Protein AF-0000000072986634 (afdb_homodimer)

InterPro domains:
  IPR017663 ABC transport system, 1-aminoethylphosphonate-binding protein [TIGR03261] (10-343)
  IPR026045 Ferric binding protein [PIRSF002825] (11-338)

Solvent-accessible surface area (backbone atoms only — not comparable to full-atom values): 36434 Å² total; per-residue (Å²): 132,84,80,72,69,78,68,63,74,70,63,65,70,69,66,67,74,67,79,73,65,66,69,69,67,61,74,66,83,42,68,47,34,36,34,28,38,57,57,74,92,53,49,59,61,55,52,52,60,49,32,74,83,36,72,63,49,46,78,44,78,45,75,39,37,39,31,51,46,47,50,52,50,60,74,26,59,91,64,57,77,51,35,26,40,36,50,32,41,42,44,52,51,52,48,38,41,76,70,57,39,35,30,68,57,88,56,80,44,57,80,51,40,35,74,88,46,36,43,76,86,43,97,56,28,35,36,45,40,50,26,39,47,37,44,24,39,30,34,16,51,54,62,23,56,76,67,74,49,80,82,66,59,34,73,74,53,56,60,41,76,90,33,52,50,20,28,25,29,22,30,46,70,33,3,50,55,18,34,32,45,53,49,28,39,25,67,68,59,32,61,72,52,27,52,52,50,51,58,56,41,54,64,17,42,60,47,67,26,46,30,37,60,41,14,41,53,42,12,67,73,58,59,27,42,30,5,44,22,41,32,32,55,36,48,56,49,30,76,77,33,84,48,30,46,67,42,68,38,73,89,38,27,35,58,54,32,30,15,33,33,38,40,46,46,95,79,64,58,75,63,42,56,58,51,52,41,42,57,53,29,70,68,42,43,46,44,45,23,64,77,49,39,25,46,42,34,40,68,70,69,63,91,63,83,86,66,61,94,59,47,78,79,32,45,52,72,70,60,53,65,58,45,31,77,39,40,67,60,52,40,51,52,47,43,72,73,66,47,77,77,71,128,131,83,86,65,69,82,69,63,74,75,64,66,71,67,67,68,72,68,78,73,67,65,68,70,67,61,72,67,81,44,68,48,34,36,34,28,36,56,58,72,92,53,49,58,63,54,51,51,59,49,30,75,82,36,72,62,50,45,77,44,77,47,73,41,37,37,30,50,46,48,50,50,51,61,74,26,61,92,64,58,77,51,36,29,41,37,49,33,41,42,42,52,50,51,49,38,42,75,69,56,38,36,30,69,57,89,55,80,42,57,78,50,40,36,74,89,44,35,44,76,88,42,98,55,27,35,36,45,39,48,24,40,48,37,44,24,38,30,33,16,52,53,61,24,57,76,68,73,50,82,83,66,61,32,74,76,52,57,60,43,75,90,32,52,51,21,27,25,28,23,31,45,71,33,3,48,55,18,34,32,45,53,48,29,39,25,67,68,59,32,61,71,53,28,52,53,51,51,57,56,41,53,64,17,42,59,46,68,26,45,30,36,61,42,13,41,54,43,12,66,73,58,60,27,41,29,5,44,23,42,32,33,56,35,48,56,49,30,75,76,33,86,48,31,46,68,43,69,38,74,88,37,27,35,58,52,32,29,14,34,34,38,38,48,48,95,79,67,57,74,63,41,56,55,52,52,41,43,58,52,28,71,68,41,42,47,45,44,22,63,77,49,37,24,46,41,35,41,69,70,68,64,90,63,82,87,65,61,93,58,49,77,78,32,46,52,70,70,60,54,67,58,46,32,76,40,40,66,60,53,40,51,54,47,44,72,73,65,48,76,77,72,124

Foldseek 3Di:
DPPPPVPPPVPPPPPPPDCPVVPPPVLPQAEAEEEEADDPVQVVVLVVLLCVVVVSYHYHYDYFAQLVSLVVQVVCQVPGDHFKYFQHWPLSVVLCVVSVFFDFQDAPLQVFFAPVQFDPPDPGTRKGFWFKWWKWKKFQQVLCVVVVHDDDQALVCLLDPVLFLFEEEAQLNQHVFNLLVLQLLCVFVNVVVSVVSVLSSLRNHNDHHRYQCVQLVCNLVVVHGIYIHIQQVNQVVCVVGVRMDIHDHPQAIGMTTTIMGGTDHPDRRPCSNSSNNSCSDPVVSVCVCEVSVGFTRGPDTDDGPDDDPCNVVRHGDDDSNVSSVCSVVSSVVSCVNNVPPPD/DPPPDVPPPVPPPPPPPPPPVPPCPVLPQAEAEEEEQDDPVLVVVLVVLLCVVVVSYHYHYDYFAQLVSLVVQVVCQVPGDHFKYFQHWVLSVVLCVVSVFFDFQDAPLQVQFAPVQFDPPDPGTRKGFWFKWWKWKKFQQVLCVVVVHDDDQALVCLLDPVLFLFEEEAQLNQHVFNLLVLQLLCVFVNVVVSVVSVLSSLRNHNDHHNYQCVQLVCNLVVVHGIYIHIQQVNQVVCVVGVRMDIHDHPQAIGMTTTIMGGTDHPDRDPCSNSSNNSCSDPVVSVCVCEVSVGFTRGPDTDDGPDDDPCNVVRHGDDDSVVSSVCSVVSSVVSCVSNVPPPD

Radius of gyration: 32.4 Å; Cα contacts (8 Å, |Δi|>4): 1290; chains: 2; bounding box: 140×93×103 Å

Nearest PDB structures (foldseek):
  4r74-assembly4_D  TM=9.063E-01  e=5.755E-28  Actinobacillus pleuropneumoniae
  6wce-assembly1_A  TM=9.187E-01  e=1.444E-27  Actinobacillus pleuropneumoniae
  8x1a-assembly1_B  TM=9.140E-01  e=2.086E-27  Vibrio cholerae O395
  4eqb-assembly2_B  TM=6.986E-01  e=3.536E-19  Streptococcus pneumoniae TCH8431/19A
  4edp-assembly2_B  TM=7.073E-01  e=1.969E-18  Clostridium perfringens ATCC 13124

Secondary structure (DSSP, 8-state):
-TTSGGGGGGSGGGGG-------------EEEEEEE-S-HHHHHHHHHHHHHH-TTEEEEEEE--HHHHHHHHHHTTTS---SEEEEEEHHHHHHHHHTT-EE----GGGGGB-GGGB--SSSS-SSEEEEEEEEEEEEEHHHHHHHTPPPP-STGGGGSGGGTT-EEEE-TTT-HHHHHHHHHHHHHH-HHHHHHHHHHHHTTEEEEESSSHHHHHHHHTTSSSEEEEEHHHHHHHHHH-TTEEEE--TT-B-EEEEEEEEE--SS--THHHHHHHHHTSHHHHHHHHHTS--EE-BSSPPP-SSS-TTGGGGBPP--HHHHHHTHHHHHHHHHHHH-STT-/-TTSGGGSGGGGGGGG-------------EEEEEEE-S-HHHHHHHHHHHHHH-TTEEEEEEE--HHHHHHHHHHTTTS---SEEEEEEHHHHHHHHHTT-EE----GGGGGB-GGGB--SSSS-SSEEEEEEEEEEEEEHHHHHHHTPPPP-STGGGGSGGGTT-EEEE-TTT-HHHHHHHHHHHHHH-HHHHHHHHHHHHTTEEEEESSSHHHHHHHHTTSSSEEEEEHHHHHHHHHH-TTEEEE--TT-B-EEEEEEEEE--SS--THHHHHHHHHTSHHHHHHHHHTS--EE-BSSPPP-SSS-TTGGGGBPP--HHHHHHTHHHHHHHHHHHH-STT-

Organism: Clostridium tetani (strain Massachusetts / E88) (NCBI:txid212717)

pLDDT: mean 88.75, std 17.5, range [24.52, 98.69]

Structure (mmCIF, N/CA/C/O backbone):
data_AF-0000000072986634-model_v1
#
loop_
_entity.id
_entity.type
_entity.pdbx_description
1 polymer '2-aminoethylphosphonate-binding protein'
#
loop_
_atom_site.group_PDB
_atom_site.id
_atom_site.type_symbol
_atom_site.label_atom_id
_atom_site.label_alt_id
_atom_site.label_comp_id
_atom_site.label_asym_id
_atom_site.label_entity_id
_atom_site.label_seq_id
_atom_site.pdbx_PDB_ins_code
_atom_site.Cartn_x
_atom_site.Cartn_y
_atom_site.Cartn_z
_atom_site.occupancy
_atom_site.B_iso_or_equiv
_atom_site.auth_seq_id
_atom_site.auth_comp_id
_atom_site.auth_asym_id
_atom_site.auth_atom_id
_atom_site.pdbx_PDB_model_num
ATOM 1 N N . MET A 1 1 ? -64.938 -9.82 -75.188 1 24.53 1 MET A N 1
ATOM 2 C CA . MET A 1 1 ? -63.875 -10.789 -75.125 1 24.53 1 MET A CA 1
ATOM 3 C C . MET A 1 1 ? -62.688 -10.211 -74.312 1 24.53 1 MET A C 1
ATOM 5 O O . MET A 1 1 ? -61.938 -10.945 -73.688 1 24.53 1 MET A O 1
ATOM 9 N N . SER A 1 2 ? -62.281 -8.914 -74.625 1 31.73 2 SER A N 1
ATOM 10 C CA . SER A 1 2 ? -60.938 -8.414 -74.5 1 31.73 2 SER A CA 1
ATOM 11 C C . SER A 1 2 ? -60.625 -7.996 -73.062 1 31.73 2 SER A C 1
ATOM 13 O O . SER A 1 2 ? -59.531 -7.5 -72.75 1 31.73 2 SER A O 1
ATOM 15 N N . TYR A 1 3 ? -61.625 -7.773 -72.125 1 32.38 3 TYR A N 1
ATOM 16 C CA . TYR A 1 3 ? -61.562 -7.164 -70.812 1 32.38 3 TYR A CA 1
ATOM 17 C C . TYR A 1 3 ? -60.812 -8.047 -69.812 1 32.38 3 TYR A C 1
ATOM 19 O O . TYR A 1 3 ? -60.375 -7.59 -68.75 1 32.38 3 TYR A O 1
ATOM 27 N N . MET A 1 4 ? -60.938 -9.43 -69.875 1 30.95 4 MET A N 1
ATOM 28 C CA . MET A 1 4 ? -60.75 -10.328 -68.75 1 30.95 4 MET A CA 1
ATOM 29 C C . MET A 1 4 ? -59.25 -10.625 -68.5 1 30.95 4 MET A C 1
ATOM 31 O O . MET A 1 4 ? -58.875 -11.266 -67.562 1 30.95 4 MET A O 1
ATOM 35 N N . LYS A 1 5 ? -58.344 -10.562 -69.562 1 30.23 5 LYS A N 1
ATOM 36 C CA . LYS A 1 5 ? -57.031 -11.195 -69.5 1 30.23 5 LYS A CA 1
ATOM 37 C C . LYS A 1 5 ? -56.094 -10.422 -68.562 1 30.23 5 LYS A C 1
ATOM 39 O O . LYS A 1 5 ? -54.906 -10.758 -68.5 1 30.23 5 LYS A O 1
ATOM 44 N N . LYS A 1 6 ? -56.344 -9.117 -68.375 1 33.78 6 LYS A N 1
ATOM 45 C CA . LYS A 1 6 ? -55.281 -8.305 -67.812 1 33.78 6 LYS A CA 1
ATOM 46 C C . LYS A 1 6 ? -55.031 -8.695 -66.312 1 33.78 6 LYS A C 1
ATOM 48 O O . LYS A 1 6 ? -54.281 -8.016 -65.625 1 33.78 6 LYS A O 1
ATOM 53 N N . LEU A 1 7 ? -55.906 -9.672 -65.812 1 32.75 7 LEU A N 1
ATOM 54 C CA . LEU A 1 7 ? -55.844 -10.047 -64.375 1 32.75 7 LEU A CA 1
ATOM 55 C C . LEU A 1 7 ? -54.531 -10.75 -64.062 1 32.75 7 LEU A C 1
ATOM 57 O O . LEU A 1 7 ? -54.031 -10.672 -62.969 1 32.75 7 LEU A O 1
ATOM 61 N N . ILE A 1 8 ? -54.031 -11.57 -65.125 1 34.34 8 ILE A N 1
ATOM 62 C CA . ILE A 1 8 ? -53.125 -12.641 -64.688 1 34.34 8 ILE A CA 1
ATOM 63 C C . ILE A 1 8 ? -51.75 -12.047 -64.312 1 34.34 8 ILE A C 1
ATOM 65 O O . ILE A 1 8 ? -51.031 -12.594 -63.5 1 34.34 8 ILE A O 1
ATOM 69 N N . SER A 1 9 ? -51.281 -11.078 -65.188 1 36.25 9 SER A N 1
ATOM 70 C CA . SER A 1 9 ? -49.812 -10.914 -65.188 1 36.25 9 SER A CA 1
ATOM 71 C C . SER A 1 9 ? -49.344 -10.32 -63.875 1 36.25 9 SER A C 1
ATOM 73 O O . SER A 1 9 ? -48.125 -10.086 -63.688 1 36.25 9 SER A O 1
ATOM 75 N N . VAL A 1 10 ? -50.188 -9.641 -63.125 1 37 10 VAL A N 1
ATOM 76 C CA . VAL A 1 10 ? -49.594 -8.891 -62.031 1 37 10 VAL A CA 1
ATOM 77 C C . VAL A 1 10 ? -49.094 -9.852 -60.969 1 37 10 VAL A C 1
ATOM 79 O O . VAL A 1 10 ? -48.469 -9.43 -60 1 37 10 VAL A O 1
ATOM 82 N N . VAL A 1 11 ? -49.562 -11.109 -61.031 1 34 11 VAL A N 1
ATOM 83 C CA . VAL A 1 11 ? -49.312 -11.852 -59.812 1 34 11 VAL A CA 1
ATOM 84 C C . VAL A 1 11 ? -47.844 -12.203 -59.688 1 34 11 VAL A C 1
ATOM 86 O O . VAL A 1 11 ? -47.344 -12.516 -58.594 1 34 11 VAL A O 1
ATOM 89 N N . LEU A 1 12 ? -47.188 -12.367 -60.844 1 33.25 12 LEU A N 1
ATOM 90 C CA . LEU A 1 12 ? -46 -13.195 -60.625 1 33.25 12 LEU A CA 1
ATOM 91 C C . LEU A 1 12 ? -44.938 -12.445 -59.812 1 33.25 12 LEU A C 1
ATOM 93 O O . LEU A 1 12 ? -44.031 -13.055 -59.25 1 33.25 12 LEU A O 1
ATOM 97 N N . SER A 1 13 ? -44.844 -11.18 -60.094 1 35.19 13 SER A N 1
ATOM 98 C CA . SER A 1 13 ? -43.5 -10.719 -59.812 1 35.19 13 SER A CA 1
ATOM 99 C C . SER A 1 13 ? -43.188 -10.758 -58.312 1 35.19 13 SER A C 1
ATOM 101 O O . SER A 1 13 ? -42.094 -10.43 -57.875 1 35.19 13 SER A O 1
ATOM 103 N N . PHE A 1 14 ? -44.281 -10.656 -57.5 1 34.53 14 PHE A N 1
ATOM 104 C CA . PHE A 1 14 ? -43.812 -10.234 -56.188 1 34.53 14 PHE A CA 1
ATOM 105 C C . PHE A 1 14 ? -43.031 -11.352 -55.5 1 34.53 14 PHE A C 1
ATOM 107 O O . PHE A 1 14 ? -42.625 -11.219 -54.344 1 34.53 14 PHE A O 1
ATOM 114 N N . ILE A 1 15 ? -43.094 -12.578 -56.031 1 34.47 15 ILE A N 1
ATOM 115 C CA . ILE A 1 15 ? -42.688 -13.547 -55.031 1 34.47 15 ILE A CA 1
ATOM 116 C C . ILE A 1 15 ? -41.188 -13.383 -54.719 1 34.47 15 ILE A C 1
ATOM 118 O O . ILE A 1 15 ? -40.656 -14.07 -53.844 1 34.47 15 ILE A O 1
ATOM 122 N N . MET A 1 16 ? -40.469 -12.781 -55.625 1 32.59 16 MET A N 1
ATOM 123 C CA . MET A 1 16 ? -39.062 -13.133 -55.406 1 32.59 16 MET A CA 1
ATOM 124 C C . MET A 1 16 ? -38.562 -12.562 -54.094 1 32.59 16 MET A C 1
ATOM 126 O O . MET A 1 16 ? -37.344 -12.375 -53.906 1 32.59 16 MET A O 1
ATOM 130 N N . THR A 1 17 ? -39.312 -11.664 -53.469 1 36.03 17 THR A N 1
ATOM 131 C CA . THR A 1 17 ? -38.438 -11.141 -52.406 1 36.03 17 THR A CA 1
ATOM 132 C C . THR A 1 17 ? -37.969 -12.258 -51.5 1 36.03 17 THR A C 1
ATOM 134 O O . THR A 1 17 ? -38.781 -12.852 -50.75 1 36.03 17 THR A O 1
ATOM 137 N N . ALA A 1 18 ? -37.219 -13.242 -51.969 1 33.56 18 ALA A N 1
ATOM 138 C CA . ALA A 1 18 ? -36.469 -14.219 -51.188 1 33.56 18 ALA A CA 1
ATOM 139 C C . ALA A 1 18 ? -36.031 -13.633 -49.844 1 33.56 18 ALA A C 1
ATOM 141 O O . ALA A 1 18 ? -35.75 -12.43 -49.75 1 33.56 18 ALA A O 1
ATOM 142 N N . MET A 1 19 ? -36.219 -14.453 -48.75 1 33.47 19 MET A N 1
ATOM 143 C CA . MET A 1 19 ? -35.844 -14.594 -47.344 1 33.47 19 MET A CA 1
ATOM 144 C C . MET A 1 19 ? -34.375 -14.281 -47.125 1 33.47 19 MET A C 1
ATOM 146 O O . MET A 1 19 ? -33.5 -15.094 -47.5 1 33.47 19 MET A O 1
ATOM 150 N N . PHE A 1 20 ? -33.844 -13.172 -47.688 1 35.97 20 PHE A N 1
ATOM 151 C CA . PHE A 1 20 ? -32.594 -12.898 -46.969 1 35.97 20 PHE A CA 1
ATOM 152 C C . PHE A 1 20 ? -32.781 -13.102 -45.469 1 35.97 20 PHE A C 1
ATOM 154 O O . PHE A 1 20 ? -33.344 -12.25 -44.781 1 35.97 20 PHE A O 1
ATOM 161 N N . PHE A 1 21 ? -33.25 -14.289 -45.062 1 34.31 21 PHE A N 1
ATOM 162 C CA . PHE A 1 21 ? -32.844 -14.555 -43.688 1 34.31 21 PHE A CA 1
ATOM 163 C C . PHE A 1 21 ? -31.438 -14.047 -43.438 1 34.31 21 PHE A C 1
ATOM 165 O O . PHE A 1 21 ? -30.469 -14.609 -43.938 1 34.31 21 PHE A O 1
ATOM 172 N N . SER A 1 22 ? -31.25 -12.758 -43.469 1 36.69 22 SER A N 1
ATOM 173 C CA . SER A 1 22 ? -30.094 -12.336 -42.688 1 36.69 22 SER A CA 1
ATOM 174 C C . SER A 1 22 ? -29.859 -13.281 -41.5 1 36.69 22 SER A C 1
ATOM 176 O O . SER A 1 22 ? -30.75 -13.445 -40.656 1 36.69 22 SER A O 1
ATOM 178 N N . GLY A 1 23 ? -29.344 -14.453 -41.75 1 36.94 23 GLY A N 1
ATOM 179 C CA . GLY A 1 23 ? -28.688 -15.047 -40.594 1 36.94 23 GLY A CA 1
ATOM 180 C C . GLY A 1 23 ? -28.281 -14.031 -39.531 1 36.94 23 GLY A C 1
ATOM 181 O O . GLY A 1 23 ? -27.453 -13.164 -39.812 1 36.94 23 GLY A O 1
ATOM 182 N N . CYS A 1 24 ? -29.266 -13.461 -38.875 1 35.72 24 CYS A N 1
ATOM 183 C CA . CYS A 1 24 ? -28.797 -12.961 -37.594 1 35.72 24 CYS A CA 1
ATOM 184 C C . CYS A 1 24 ? -27.594 -13.758 -37.094 1 35.72 24 CYS A C 1
ATOM 186 O O . CYS A 1 24 ? -27.703 -14.938 -36.781 1 35.72 24 CYS A O 1
ATOM 188 N N . ASN A 1 25 ? -26.516 -13.719 -37.812 1 35.5 25 ASN A N 1
ATOM 189 C CA . ASN A 1 25 ? -25.344 -14.039 -37 1 35.5 25 ASN A CA 1
ATOM 190 C C . ASN A 1 25 ? -25.562 -13.664 -35.531 1 35.5 25 ASN A C 1
ATOM 192 O O . ASN A 1 25 ? -25.547 -12.492 -35.188 1 35.5 25 ASN A O 1
ATOM 196 N N . SER A 1 26 ? -26.641 -14.109 -35 1 38.59 26 SER A N 1
ATOM 197 C CA . SER A 1 26 ? -26.531 -14.016 -33.562 1 38.59 26 SER A CA 1
ATOM 198 C C . SER A 1 26 ? -25.078 -14.039 -33.125 1 38.59 26 SER A C 1
ATOM 200 O O . SER A 1 26 ? -24.359 -15.016 -33.344 1 38.59 26 SER A O 1
ATOM 202 N N . LYS A 1 27 ? -24.344 -13.055 -33.344 1 43.84 27 LYS A N 1
ATOM 203 C CA . LYS A 1 27 ? -23.109 -12.992 -32.594 1 43.84 27 LYS A CA 1
ATOM 204 C C . LYS A 1 27 ? -23.188 -13.867 -31.344 1 43.84 27 LYS A C 1
ATOM 206 O O . LYS A 1 27 ? -23.953 -13.578 -30.422 1 43.84 27 LYS A O 1
ATOM 211 N N . SER A 1 28 ? -23.328 -15.148 -31.406 1 48.44 28 SER A N 1
ATOM 212 C CA . SER A 1 28 ? -23.219 -16.078 -30.281 1 48.44 28 SER A CA 1
ATOM 213 C C . SER A 1 28 ? -22.281 -15.539 -29.203 1 48.44 28 SER A C 1
ATOM 215 O O . SER A 1 28 ? -21.156 -15.156 -29.5 1 48.44 28 SER A O 1
ATOM 217 N N . ASN A 1 29 ? -22.734 -14.859 -28.172 1 71.44 29 ASN A N 1
ATOM 218 C CA . ASN A 1 29 ? -22.062 -14.227 -27.031 1 71.44 29 ASN A CA 1
ATOM 219 C C . ASN A 1 29 ? -21.188 -15.219 -26.266 1 71.44 29 ASN A C 1
ATOM 221 O O . ASN A 1 29 ? -21.578 -15.742 -25.234 1 71.44 29 ASN A O 1
ATOM 225 N N . ARG A 1 30 ? -20.25 -15.898 -26.859 1 92.62 30 ARG A N 1
ATOM 226 C CA . ARG A 1 30 ? -19.297 -16.828 -26.266 1 92.62 30 ARG A CA 1
ATOM 227 C C . ARG A 1 30 ? -18.531 -16.172 -25.125 1 92.62 30 ARG A C 1
ATOM 229 O O . ARG A 1 30 ? -18.156 -14.992 -25.234 1 92.62 30 ARG A O 1
ATOM 236 N N . GLU A 1 31 ? -18.453 -16.875 -23.984 1 96.56 31 GLU A N 1
ATOM 237 C CA . GLU A 1 31 ? -17.719 -16.344 -22.828 1 96.56 31 GLU A CA 1
ATOM 238 C C . GLU A 1 31 ? -16.906 -17.453 -22.141 1 96.56 31 GLU A C 1
ATOM 240 O O . GLU A 1 31 ? -17.297 -18.625 -22.188 1 96.56 31 GLU A O 1
ATOM 245 N N . ILE A 1 32 ? -15.828 -17.141 -21.656 1 97.19 32 ILE A N 1
ATOM 246 C CA . ILE A 1 32 ? -15.047 -18.016 -20.797 1 97.19 32 ILE A CA 1
ATOM 247 C C . ILE A 1 32 ? -14.789 -17.328 -19.453 1 97.19 32 ILE A C 1
ATOM 249 O O . ILE A 1 32 ? -14.672 -16.109 -19.391 1 97.19 32 ILE A O 1
ATOM 253 N N . THR A 1 33 ? -14.734 -18.125 -18.344 1 97.94 33 THR A N 1
ATOM 254 C CA . THR A 1 33 ? -14.414 -17.625 -17.016 1 97.94 33 THR A CA 1
ATOM 255 C C . THR A 1 33 ? -13.008 -18.047 -16.609 1 97.94 33 THR A C 1
ATOM 257 O O . THR A 1 33 ? -12.703 -19.234 -16.562 1 97.94 33 THR A O 1
ATOM 260 N N . VAL A 1 34 ? -12.219 -17.031 -16.344 1 98.25 34 VAL A N 1
ATOM 261 C CA . VAL A 1 34 ? -10.82 -17.266 -16 1 98.25 34 VAL A CA 1
ATOM 262 C C . VAL A 1 34 ? -10.555 -16.797 -14.57 1 98.25 34 VAL A C 1
ATOM 264 O O . VAL A 1 34 ? -10.828 -15.648 -14.227 1 98.25 34 VAL A O 1
ATOM 267 N N . TYR A 1 35 ? -10.102 -17.734 -13.703 1 98 35 TYR A N 1
ATOM 268 C CA . TYR A 1 35 ? -9.586 -17.391 -12.383 1 98 35 TYR A CA 1
ATOM 269 C C . TYR A 1 35 ? -8.086 -17.141 -12.43 1 98 35 TYR A C 1
ATOM 271 O O . TYR A 1 35 ? -7.344 -17.875 -13.07 1 98 35 TYR A O 1
ATOM 279 N N . THR A 1 36 ? -7.684 -16.016 -11.758 1 97.69 36 THR A N 1
ATOM 280 C CA . THR A 1 36 ? -6.277 -15.672 -11.914 1 97.69 36 THR A CA 1
ATOM 281 C C . THR A 1 36 ? -5.742 -14.977 -10.672 1 97.69 36 THR A C 1
ATOM 283 O O . THR A 1 36 ? -6.504 -14.344 -9.93 1 97.69 36 THR A O 1
ATOM 286 N N . ALA A 1 37 ? -4.449 -15.172 -10.445 1 94.62 37 ALA A N 1
ATOM 287 C CA . ALA A 1 37 ? -3.748 -14.43 -9.398 1 94.62 37 ALA A CA 1
ATOM 288 C C . ALA A 1 37 ? -2.826 -13.367 -9.992 1 94.62 37 ALA A C 1
ATOM 290 O O . ALA A 1 37 ? -2.031 -12.758 -9.281 1 94.62 37 ALA A O 1
ATOM 291 N N . VAL A 1 38 ? -2.955 -13.117 -11.32 1 93.69 38 VAL A N 1
ATOM 292 C CA . VAL A 1 38 ? -2.176 -12.078 -11.992 1 93.69 38 VAL A CA 1
ATOM 293 C C . VAL A 1 38 ? -2.582 -10.703 -11.469 1 93.69 38 VAL A C 1
ATOM 295 O O . VAL A 1 38 ? -3.754 -10.477 -11.164 1 93.69 38 VAL A O 1
ATOM 298 N N . GLU A 1 39 ? -1.577 -9.875 -11.383 1 87.75 39 GLU A N 1
ATOM 299 C CA . GLU A 1 39 ? -1.844 -8.523 -10.891 1 87.75 39 GLU A CA 1
ATOM 300 C C . GLU A 1 39 ? -2.873 -7.812 -11.773 1 87.75 39 GLU A C 1
ATOM 302 O O . GLU A 1 39 ? -2.824 -7.91 -13 1 87.75 39 GLU A O 1
ATOM 307 N N . ASP A 1 40 ? -3.711 -7.035 -11.148 1 83.69 40 ASP A N 1
ATOM 308 C CA . ASP A 1 40 ? -4.859 -6.41 -11.789 1 83.69 40 ASP A CA 1
ATOM 309 C C . ASP A 1 40 ? -4.422 -5.52 -12.953 1 83.69 40 ASP A C 1
ATOM 311 O O . ASP A 1 40 ? -5.02 -5.551 -14.031 1 83.69 40 ASP A O 1
ATOM 315 N N . ASN A 1 41 ? -3.393 -4.78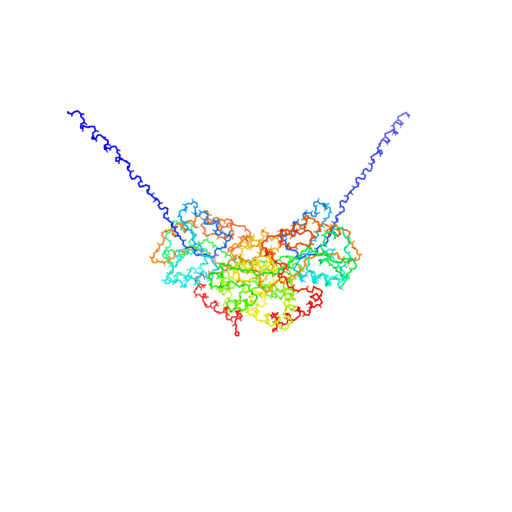1 -12.734 1 82.12 41 ASN A N 1
ATOM 316 C CA . ASN A 1 41 ? -2.984 -3.773 -13.703 1 82.12 41 ASN A CA 1
ATOM 317 C C . ASN A 1 41 ? -2.404 -4.414 -14.961 1 82.12 41 ASN A C 1
ATOM 319 O O . ASN A 1 41 ? -2.205 -3.736 -15.977 1 82.12 41 ASN A O 1
ATOM 323 N N . LEU A 1 42 ? -2.236 -5.727 -14.938 1 89.81 42 LEU A N 1
ATOM 324 C CA . LEU A 1 42 ? -1.601 -6.395 -16.062 1 89.81 42 LEU A CA 1
ATOM 325 C C . LEU A 1 42 ? -2.615 -7.223 -16.844 1 89.81 42 LEU A C 1
ATOM 327 O O . LEU A 1 42 ? -2.365 -7.594 -18 1 89.81 42 LEU A O 1
ATOM 331 N N . ILE A 1 43 ? -3.721 -7.531 -16.312 1 93.31 43 ILE A N 1
ATOM 332 C CA . ILE A 1 43 ? -4.684 -8.477 -16.859 1 93.31 43 ILE A CA 1
ATOM 333 C C . ILE A 1 43 ? -5.211 -7.949 -18.203 1 93.31 43 ILE A C 1
ATOM 335 O O . ILE A 1 43 ? -5.316 -8.703 -19.172 1 93.31 43 ILE A O 1
ATOM 339 N N . GLU A 1 44 ? -5.434 -6.672 -18.25 1 92.19 44 GLU A N 1
ATOM 340 C CA . GLU A 1 44 ? -6.031 -6.086 -19.438 1 92.19 44 GLU A CA 1
ATOM 341 C C . GLU A 1 44 ? -5.129 -6.266 -20.656 1 92.19 44 GLU A C 1
ATOM 343 O O . GLU A 1 44 ? -5.613 -6.477 -21.766 1 92.19 44 GLU A O 1
ATOM 348 N N . GLU A 1 45 ? -3.869 -6.152 -20.422 1 94 45 GLU A N 1
ATOM 349 C CA . GLU A 1 45 ? -2.924 -6.312 -21.516 1 94 45 GLU A CA 1
ATOM 350 C C . GLU A 1 45 ? -3.029 -7.703 -22.141 1 94 45 GLU A C 1
ATOM 352 O O . GLU A 1 45 ? -3.023 -7.84 -23.375 1 94 45 GLU A O 1
ATOM 357 N N . TYR A 1 46 ? -3.182 -8.75 -21.359 1 96.19 46 TYR A N 1
ATOM 358 C CA . TYR A 1 46 ? -3.336 -10.117 -21.844 1 96.19 46 TYR A CA 1
ATOM 359 C C . TYR A 1 46 ? -4.664 -10.297 -22.578 1 96.19 46 TYR A C 1
ATOM 361 O O . TYR A 1 46 ? -4.715 -10.891 -23.656 1 96.19 46 TYR A O 1
ATOM 369 N N . ILE A 1 47 ? -5.727 -9.711 -21.984 1 96.69 47 ILE A N 1
ATOM 370 C CA . ILE A 1 47 ? -7.066 -9.898 -22.531 1 96.69 47 ILE A CA 1
ATOM 371 C C . ILE A 1 47 ? -7.176 -9.195 -23.891 1 96.69 47 ILE A C 1
ATOM 373 O O . ILE A 1 47 ? -7.766 -9.727 -24.828 1 96.69 47 ILE A O 1
ATOM 377 N N . GLN A 1 48 ? -6.555 -8.008 -23.969 1 95.81 48 GLN A N 1
ATOM 378 C CA . GLN A 1 48 ? -6.547 -7.293 -25.234 1 95.81 48 GLN A CA 1
ATOM 379 C C . GLN A 1 48 ? -5.812 -8.086 -26.312 1 95.81 48 GLN A C 1
ATOM 381 O O . GLN A 1 48 ? -6.258 -8.148 -27.469 1 95.81 48 GLN A O 1
ATOM 386 N N . GLY A 1 49 ? -4.727 -8.648 -25.984 1 95.94 49 GLY A N 1
ATOM 387 C CA . GLY A 1 49 ? -4.012 -9.492 -26.922 1 95.94 49 GLY A CA 1
ATOM 388 C C . GLY A 1 49 ? -4.828 -10.688 -27.391 1 95.94 49 GLY A C 1
ATOM 389 O O . GLY A 1 49 ? -4.879 -10.984 -28.578 1 95.94 49 GLY A O 1
ATOM 390 N N . PHE A 1 50 ? -5.504 -11.367 -26.484 1 97.25 50 PHE A N 1
ATOM 391 C CA . PHE A 1 50 ? -6.355 -12.508 -26.797 1 97.25 50 PHE A CA 1
ATOM 392 C C . PHE A 1 50 ? -7.5 -12.094 -27.719 1 97.25 50 PHE A C 1
ATOM 394 O O . PHE A 1 50 ? -7.801 -12.797 -28.688 1 97.25 50 PHE A O 1
ATOM 401 N N . ASN A 1 51 ? -8.039 -10.898 -27.438 1 96.81 51 ASN A N 1
ATOM 402 C CA . ASN A 1 51 ? -9.242 -10.469 -28.156 1 96.81 51 ASN A CA 1
ATOM 403 C C . ASN A 1 51 ? -8.914 -9.945 -29.547 1 96.81 51 ASN A C 1
ATOM 405 O O . ASN A 1 51 ? -9.797 -9.805 -30.391 1 96.81 51 ASN A O 1
ATOM 409 N N . LYS A 1 52 ? -7.707 -9.625 -29.812 1 95.94 52 LYS A N 1
ATOM 410 C CA . LYS A 1 52 ? -7.293 -9.266 -31.156 1 95.94 52 LYS A CA 1
ATOM 411 C C . LYS A 1 52 ? -7.578 -10.398 -32.156 1 95.94 52 LYS A C 1
ATOM 413 O O . LYS A 1 52 ? -7.918 -10.148 -33.312 1 95.94 52 LYS A O 1
ATOM 418 N N . VAL A 1 53 ? -7.48 -11.68 -31.703 1 92.38 53 VAL A N 1
ATOM 419 C CA . VAL A 1 53 ? -7.637 -12.828 -32.594 1 92.38 53 VAL A CA 1
ATOM 420 C C . VAL A 1 53 ? -8.938 -13.555 -32.25 1 92.38 53 VAL A C 1
ATOM 422 O O . VAL A 1 53 ? -9.461 -14.297 -33.094 1 92.38 53 VAL A O 1
ATOM 425 N N . ASN A 1 54 ? -9.477 -13.258 -31.062 1 95.69 54 ASN A N 1
ATOM 426 C CA . ASN A 1 54 ? -10.727 -13.844 -30.609 1 95.69 54 ASN A CA 1
ATOM 427 C C . ASN A 1 54 ? -11.703 -12.781 -30.125 1 95.69 54 ASN A C 1
ATOM 429 O O . ASN A 1 54 ? -12.156 -12.82 -28.969 1 95.69 54 ASN A O 1
ATOM 433 N N . SER A 1 55 ? -12.148 -11.969 -31.031 1 93.75 55 SER A N 1
ATOM 434 C CA . SER A 1 55 ? -12.938 -10.789 -30.688 1 93.75 55 SER A CA 1
ATOM 435 C C . SER A 1 55 ? -14.352 -11.18 -30.25 1 93.75 55 SER A C 1
ATOM 437 O O . SER A 1 55 ? -15.039 -10.398 -29.594 1 93.75 55 SER A O 1
ATOM 439 N N . ASP A 1 56 ? -14.758 -12.359 -30.531 1 95.06 56 ASP A N 1
ATOM 440 C CA . ASP A 1 56 ? -16.125 -12.797 -30.266 1 95.06 56 ASP A CA 1
ATOM 441 C C . ASP A 1 56 ? -16.219 -13.523 -28.938 1 95.06 56 ASP A C 1
ATOM 443 O O . ASP A 1 56 ? -17.297 -13.969 -28.531 1 95.06 56 ASP A O 1
ATOM 447 N N . ILE A 1 57 ? -15.133 -13.672 -28.234 1 96.62 57 ILE A N 1
ATOM 448 C CA . ILE A 1 57 ? -15.117 -14.375 -26.953 1 96.62 57 ILE A CA 1
ATOM 449 C C . ILE A 1 57 ? -14.945 -13.375 -25.812 1 96.62 57 ILE A C 1
ATOM 451 O O . ILE A 1 57 ? -13.914 -12.711 -25.719 1 96.62 57 ILE A O 1
ATOM 455 N N . LYS A 1 58 ? -15.898 -13.227 -24.953 1 97 58 LYS A N 1
ATOM 456 C CA . LYS A 1 58 ? -15.789 -12.438 -23.719 1 97 58 LYS A CA 1
ATOM 457 C C . LYS A 1 58 ? -15.047 -13.211 -22.641 1 97 58 LYS A C 1
ATOM 459 O O . LYS A 1 58 ? -15.375 -14.367 -22.359 1 97 58 LYS A O 1
ATOM 464 N N . VAL A 1 59 ? -14.039 -12.625 -22.078 1 97.38 59 VAL A N 1
ATOM 465 C CA . VAL A 1 59 ? -13.297 -13.234 -20.984 1 97.38 59 VAL A CA 1
ATOM 466 C C . VAL A 1 59 ? -13.773 -12.656 -19.641 1 97.38 59 VAL A C 1
ATOM 468 O O . VAL A 1 59 ? -13.57 -11.469 -19.375 1 97.38 59 VAL A O 1
ATOM 471 N N . ASN A 1 60 ? -14.445 -13.43 -18.828 1 96.19 60 ASN A N 1
ATOM 472 C CA . ASN A 1 60 ? -14.805 -13.062 -17.453 1 96.19 60 ASN A CA 1
ATOM 473 C C . ASN A 1 60 ? -13.68 -13.383 -16.484 1 96.19 60 ASN A C 1
ATOM 475 O O . ASN A 1 60 ? -13.289 -14.539 -16.344 1 96.19 60 ASN A O 1
ATOM 479 N N . ILE A 1 61 ? -13.219 -12.375 -15.781 1 95.62 61 ILE A N 1
ATOM 480 C CA . ILE A 1 61 ? -12.07 -12.547 -14.898 1 95.62 61 ILE A CA 1
ATOM 481 C C . ILE A 1 61 ? -12.539 -12.57 -13.445 1 95.62 61 ILE A C 1
ATOM 483 O O . ILE A 1 61 ? -13.344 -11.734 -13.031 1 95.62 61 ILE A O 1
ATOM 487 N N . VAL A 1 62 ? -12.117 -13.555 -12.75 1 93.5 62 VAL A N 1
ATOM 488 C CA . VAL A 1 62 ? -12.156 -13.578 -11.289 1 93.5 62 VAL A CA 1
ATOM 489 C C . VAL A 1 62 ? -10.727 -13.547 -10.742 1 93.5 62 VAL A C 1
ATOM 491 O O . VAL A 1 62 ? -9.961 -14.492 -10.93 1 93.5 62 VAL A O 1
ATOM 494 N N . ARG A 1 63 ? -10.43 -12.438 -10.109 1 92.94 63 ARG A N 1
ATOM 495 C CA . ARG A 1 63 ? -9.055 -12.234 -9.648 1 92.94 63 ARG A CA 1
ATOM 496 C C . ARG A 1 63 ? -8.977 -12.266 -8.125 1 92.94 63 ARG A C 1
ATOM 498 O O . ARG A 1 63 ? -9.883 -11.773 -7.445 1 92.94 63 ARG A O 1
ATOM 505 N N . GLY A 1 64 ? -7.895 -12.828 -7.57 1 89.19 64 GLY A N 1
ATOM 506 C CA . GLY A 1 64 ? -7.547 -12.836 -6.156 1 89.19 64 GLY A CA 1
ATOM 507 C C . GLY A 1 64 ? -6.117 -13.266 -5.895 1 89.19 64 GLY A C 1
ATOM 508 O O . GLY A 1 64 ? -5.383 -13.602 -6.828 1 89.19 64 GLY A O 1
ATOM 509 N N . SER A 1 65 ? -5.738 -13.227 -4.605 1 90.5 65 SER A N 1
ATOM 510 C CA . SER A 1 65 ? -4.434 -13.773 -4.254 1 90.5 65 SER A CA 1
ATOM 511 C C . SER A 1 65 ? -4.391 -15.281 -4.465 1 90.5 65 SER A C 1
ATOM 513 O O . SER A 1 65 ? -5.434 -15.93 -4.566 1 90.5 65 SER A O 1
ATOM 515 N N . THR A 1 66 ? -3.238 -15.805 -4.555 1 94.44 66 THR A N 1
ATOM 516 C CA . THR A 1 66 ? -3.051 -17.219 -4.875 1 94.44 66 THR A CA 1
ATOM 517 C C . THR A 1 66 ? -3.84 -18.094 -3.912 1 94.44 66 THR A C 1
ATOM 519 O O . THR A 1 66 ? -4.555 -19 -4.336 1 94.44 66 THR A O 1
ATOM 522 N N . GLY A 1 67 ? -3.705 -17.844 -2.648 1 92 67 GLY A N 1
ATOM 523 C CA . GLY A 1 67 ? -4.426 -18.641 -1.669 1 92 67 GLY A CA 1
ATOM 524 C C . GLY A 1 67 ? -5.934 -18.547 -1.808 1 92 67 GLY A C 1
ATOM 525 O O . GLY A 1 67 ? -6.641 -19.547 -1.726 1 92 67 GLY A O 1
ATOM 526 N N . ASP A 1 68 ? -6.434 -17.344 -2.064 1 90.31 68 ASP A N 1
ATOM 527 C CA . ASP A 1 68 ? -7.863 -17.125 -2.227 1 90.31 68 ASP A CA 1
ATOM 528 C C . ASP A 1 68 ? -8.398 -17.844 -3.465 1 90.31 68 ASP A C 1
ATOM 530 O O . ASP A 1 68 ? -9.469 -18.453 -3.42 1 90.31 68 ASP A O 1
ATOM 534 N N . ILE A 1 69 ? -7.695 -17.766 -4.586 1 95.19 69 ILE A N 1
ATOM 535 C CA . ILE A 1 69 ? -8.109 -18.406 -5.836 1 95.19 69 ILE A CA 1
ATOM 536 C C . ILE A 1 69 ? -8.094 -19.922 -5.672 1 95.19 69 ILE A C 1
ATOM 538 O O . ILE A 1 69 ? -9.016 -20.609 -6.125 1 95.19 69 ILE A O 1
ATOM 542 N N . THR A 1 70 ? -7.059 -20.391 -5 1 96.06 70 THR A N 1
ATOM 543 C CA . THR A 1 70 ? -6.984 -21.828 -4.746 1 96.06 70 THR A CA 1
ATOM 544 C C . THR A 1 70 ? -8.172 -22.297 -3.916 1 96.06 70 THR A C 1
ATOM 546 O O . THR A 1 70 ? -8.852 -23.266 -4.277 1 96.06 70 THR A O 1
ATOM 549 N N . SER A 1 71 ? -8.422 -21.562 -2.846 1 93.44 71 SER A N 1
ATOM 550 C CA . SER A 1 71 ? -9.523 -21.906 -1.952 1 93.44 71 SER A CA 1
ATOM 551 C C . SER A 1 71 ? -10.859 -21.859 -2.676 1 93.44 71 SER A C 1
ATOM 553 O O . SER A 1 71 ? -11.727 -22.703 -2.469 1 93.44 71 SER A O 1
ATOM 555 N N . LYS A 1 72 ? -11.039 -20.875 -3.471 1 94 72 LYS A N 1
ATOM 556 C CA . LYS A 1 72 ? -12.289 -20.719 -4.211 1 94 72 LYS A CA 1
ATOM 557 C C . LYS A 1 72 ? -12.492 -21.891 -5.172 1 94 72 LYS A C 1
ATOM 559 O O . LYS A 1 72 ? -13.594 -22.453 -5.25 1 94 72 LYS A O 1
ATOM 564 N N . LEU A 1 73 ? -11.492 -22.266 -5.906 1 97.5 73 LEU A N 1
ATOM 565 C CA . LEU A 1 73 ? -11.578 -23.375 -6.836 1 97.5 73 LEU A CA 1
ATOM 566 C C . LEU A 1 73 ? -11.891 -24.672 -6.094 1 97.5 73 LEU A C 1
ATOM 568 O O . LEU A 1 73 ? -12.742 -25.453 -6.531 1 97.5 73 LEU A O 1
ATOM 572 N N . LEU A 1 74 ? -11.266 -24.875 -4.961 1 96.25 74 LEU A N 1
ATOM 573 C CA . LEU A 1 74 ? -11.508 -26.078 -4.176 1 96.25 74 LEU A CA 1
ATOM 574 C C . LEU A 1 74 ? -12.93 -26.094 -3.645 1 96.25 74 LEU A C 1
ATOM 576 O O . LEU A 1 74 ? -13.57 -27.156 -3.615 1 96.25 74 LEU A O 1
ATOM 580 N N . ALA A 1 75 ? -13.406 -24.938 -3.229 1 93.56 75 ALA A N 1
ATOM 581 C CA . ALA A 1 75 ? -14.773 -24.844 -2.723 1 93.56 75 ALA A CA 1
ATOM 582 C C . ALA A 1 75 ? -15.789 -25.156 -3.816 1 93.56 75 ALA A C 1
ATOM 584 O O . ALA A 1 75 ? -16.875 -25.656 -3.533 1 93.56 75 ALA A O 1
ATOM 585 N N . GLU A 1 76 ? -15.398 -24.984 -5.051 1 96.31 76 GLU A N 1
ATOM 586 C CA . GLU A 1 76 ? -16.297 -25.172 -6.188 1 96.31 76 GLU A CA 1
ATOM 587 C C . GLU A 1 76 ? -16.047 -26.531 -6.855 1 96.31 76 GLU A C 1
ATOM 589 O O . GLU A 1 76 ? -16.547 -26.781 -7.953 1 96.31 76 GLU A O 1
ATOM 594 N N . LYS A 1 77 ? -15.281 -27.359 -6.262 1 95.12 77 LYS A N 1
ATOM 595 C CA . LYS A 1 77 ? -14.766 -28.562 -6.93 1 95.12 77 LYS A CA 1
ATOM 596 C C . LYS A 1 77 ? -15.898 -29.438 -7.453 1 95.12 77 LYS A C 1
ATOM 598 O O . LYS A 1 77 ? -15.758 -30.094 -8.477 1 95.12 77 LYS A O 1
ATOM 603 N N . ASP A 1 78 ? -17.047 -29.484 -6.766 1 94.81 78 ASP A N 1
ATOM 604 C CA . ASP A 1 78 ? -18.141 -30.344 -7.164 1 94.81 78 ASP A CA 1
ATOM 605 C C . ASP A 1 78 ? -18.906 -29.75 -8.344 1 94.81 78 ASP A C 1
ATOM 607 O O . ASP A 1 78 ? -19.547 -30.484 -9.102 1 94.81 78 ASP A O 1
ATOM 611 N N . LYS A 1 79 ? -18.906 -28.469 -8.422 1 95.94 79 LYS A N 1
ATOM 612 C CA . LYS A 1 79 ? -19.5 -27.734 -9.531 1 95.94 79 LYS A CA 1
ATOM 613 C C . LYS A 1 79 ? -18.625 -26.547 -9.945 1 95.94 79 LYS A C 1
ATOM 615 O O . LYS A 1 79 ? -19 -25.391 -9.742 1 95.94 79 LYS A O 1
ATOM 620 N N . PRO A 1 80 ? -17.547 -26.859 -10.633 1 97.19 80 PRO A N 1
ATOM 621 C CA . PRO A 1 80 ? -16.609 -25.781 -10.961 1 97.19 80 PRO A CA 1
ATOM 622 C C . PRO A 1 80 ? -17.219 -24.734 -11.883 1 97.19 80 PRO A C 1
ATOM 624 O O . PRO A 1 80 ? -17.969 -25.078 -12.797 1 97.19 80 PRO A O 1
ATOM 627 N N . VAL A 1 81 ? -16.906 -23.484 -11.656 1 96.06 81 VAL A N 1
ATOM 628 C CA . VAL A 1 81 ? -17.406 -22.344 -12.43 1 96.06 81 VAL A CA 1
ATOM 629 C C . VAL A 1 81 ? -16.359 -21.922 -13.453 1 96.06 81 VAL A C 1
ATOM 631 O O . VAL A 1 81 ? -16.688 -21.641 -14.609 1 96.06 81 VAL A O 1
ATOM 634 N N . ALA A 1 82 ? -15.125 -21.906 -13.062 1 97.94 82 ALA A N 1
ATOM 635 C CA . ALA A 1 82 ? -14.039 -21.438 -13.922 1 97.94 82 ALA A CA 1
ATOM 636 C C . ALA A 1 82 ? -13.812 -22.406 -15.086 1 97.94 82 ALA A C 1
ATOM 638 O O . ALA A 1 82 ? -14.086 -23.609 -14.969 1 97.94 82 ALA A O 1
ATOM 639 N N . ASP A 1 83 ? -13.375 -21.844 -16.156 1 98.19 83 ASP A N 1
ATOM 640 C CA . ASP A 1 83 ? -12.945 -22.656 -17.281 1 98.19 83 ASP A CA 1
ATOM 641 C C . ASP A 1 83 ? -11.43 -22.859 -17.281 1 98.19 83 ASP A C 1
ATOM 643 O O . ASP A 1 83 ? -10.938 -23.906 -17.688 1 98.19 83 ASP A O 1
ATOM 647 N N . VAL A 1 84 ? -10.727 -21.797 -16.891 1 98.38 84 VAL A N 1
ATOM 648 C CA . VAL A 1 84 ? -9.273 -21.797 -16.875 1 98.38 84 VAL A CA 1
ATOM 649 C C . VAL A 1 84 ? -8.766 -21.141 -15.586 1 98.38 84 VAL A C 1
ATOM 651 O O . VAL A 1 84 ? -9.383 -20.219 -15.07 1 98.38 84 VAL A O 1
ATOM 654 N N . VAL A 1 85 ? -7.754 -21.703 -15.016 1 98.62 85 VAL A N 1
ATOM 655 C CA . VAL A 1 85 ? -6.961 -21 -14.016 1 98.62 85 VAL A CA 1
ATOM 656 C C . VAL A 1 85 ? -5.617 -20.594 -14.609 1 98.62 85 VAL A C 1
ATOM 658 O O . VAL A 1 85 ? -4.965 -21.391 -15.289 1 98.62 85 VAL A O 1
ATOM 661 N N . TRP A 1 86 ? -5.277 -19.281 -14.43 1 98.31 86 TRP A N 1
ATOM 662 C CA . TRP A 1 86 ? -4.105 -18.703 -15.078 1 98.31 86 TRP A CA 1
ATOM 663 C C . TRP A 1 86 ? -3.322 -17.828 -14.102 1 98.31 86 TRP A C 1
ATOM 665 O O . TRP A 1 86 ? -3.91 -17.062 -13.344 1 98.31 86 TRP A O 1
ATOM 675 N N . GLY A 1 87 ? -1.977 -17.984 -14.234 1 97.12 87 GLY A N 1
ATOM 676 C CA . GLY A 1 87 ? -1.125 -17.172 -13.375 1 97.12 87 GLY A CA 1
ATOM 677 C C . GLY A 1 87 ? -1.164 -17.609 -11.922 1 97.12 87 GLY A C 1
ATOM 678 O O . GLY A 1 87 ? -1.14 -16.781 -11.016 1 97.12 87 GLY A O 1
ATOM 679 N N . LEU A 1 88 ? -1.344 -18.875 -11.688 1 97.62 88 LEU A N 1
ATOM 680 C CA . LEU A 1 88 ? -1.385 -19.438 -10.344 1 97.62 88 LEU A CA 1
ATOM 681 C C . LEU A 1 88 ? -0.113 -20.219 -10.047 1 97.62 88 LEU A C 1
ATOM 683 O O . LEU A 1 88 ? 0.426 -20.891 -10.93 1 97.62 88 LEU A O 1
ATOM 687 N N . ALA A 1 89 ? 0.328 -20.188 -8.82 1 97.44 89 ALA A N 1
ATOM 688 C CA . ALA A 1 89 ? 1.539 -20.906 -8.414 1 97.44 89 ALA A CA 1
ATOM 689 C C . ALA A 1 89 ? 1.408 -22.406 -8.672 1 97.44 89 ALA A C 1
ATOM 691 O O . ALA A 1 89 ? 0.348 -22.984 -8.445 1 97.44 89 ALA A O 1
ATOM 692 N N . ALA A 1 90 ? 2.498 -23 -9.109 1 96.75 90 ALA A N 1
ATOM 693 C CA . ALA A 1 90 ? 2.521 -24.438 -9.383 1 96.75 90 ALA A CA 1
ATOM 694 C C . ALA A 1 90 ? 2.141 -25.25 -8.141 1 96.75 90 ALA A C 1
ATOM 696 O O . ALA A 1 90 ? 1.454 -26.266 -8.242 1 96.75 90 ALA A O 1
ATOM 697 N N . THR A 1 91 ? 2.525 -24.797 -7.004 1 96.12 91 THR A N 1
ATOM 698 C CA . THR A 1 91 ? 2.203 -25.484 -5.762 1 96.12 91 THR A CA 1
ATOM 699 C C . THR A 1 91 ? 0.692 -25.547 -5.555 1 96.12 91 THR A C 1
ATOM 701 O O . THR A 1 91 ? 0.182 -26.484 -4.945 1 96.12 91 THR A O 1
ATOM 704 N N . SER A 1 92 ? 0.003 -24.516 -5.988 1 96.81 92 SER A N 1
ATOM 705 C CA . SER A 1 92 ? -1.455 -24.516 -5.938 1 96.81 92 SER A CA 1
ATOM 706 C C . SER A 1 92 ? -2.045 -25.375 -7.059 1 96.81 92 SER A C 1
ATOM 708 O O . SER A 1 92 ? -3.021 -26.094 -6.848 1 96.81 92 SER A O 1
ATOM 710 N N . LEU A 1 93 ? -1.466 -25.344 -8.227 1 97.75 93 LEU A N 1
ATOM 711 C CA . LEU A 1 93 ? -1.948 -26.125 -9.359 1 97.75 93 LEU A CA 1
ATOM 712 C C . LEU A 1 93 ? -1.846 -27.625 -9.062 1 97.75 93 LEU A C 1
ATOM 714 O O . LEU A 1 93 ? -2.73 -28.391 -9.438 1 97.75 93 LEU A O 1
ATOM 718 N N . ILE A 1 94 ? -0.802 -28 -8.43 1 96.44 94 ILE A N 1
ATOM 719 C CA . ILE A 1 94 ? -0.604 -29.406 -8.062 1 96.44 94 ILE A CA 1
ATOM 720 C C . ILE A 1 94 ? -1.698 -29.844 -7.086 1 96.44 94 ILE A C 1
ATOM 722 O O . ILE A 1 94 ? -2.258 -30.938 -7.223 1 96.44 94 ILE A O 1
ATOM 726 N N . VAL A 1 95 ? -2.031 -28.953 -6.129 1 95.31 95 VAL A N 1
ATOM 727 C CA . VAL A 1 95 ? -3.121 -29.25 -5.203 1 95.31 95 VAL A CA 1
ATOM 728 C C . VAL A 1 95 ? -4.422 -29.438 -5.98 1 95.31 95 VAL A C 1
ATOM 730 O O . VAL A 1 95 ? -5.176 -30.375 -5.715 1 95.31 95 VAL A O 1
ATOM 733 N N . LEU A 1 96 ? -4.699 -28.578 -6.934 1 97.12 96 LEU A N 1
ATOM 734 C CA . LEU A 1 96 ? -5.906 -28.672 -7.746 1 97.12 96 LEU A CA 1
ATOM 735 C C . LEU A 1 96 ? -5.922 -29.969 -8.555 1 97.12 96 LEU A C 1
ATOM 737 O O . LEU A 1 96 ? -6.961 -30.609 -8.68 1 97.12 96 LEU A O 1
ATOM 741 N N . ASP A 1 97 ? -4.785 -30.312 -9.07 1 96.75 97 ASP A N 1
ATOM 742 C CA . ASP A 1 97 ? -4.691 -31.547 -9.844 1 96.75 97 ASP A CA 1
ATOM 743 C C . ASP A 1 97 ? -4.984 -32.781 -8.969 1 96.75 97 ASP A C 1
ATOM 745 O O . ASP A 1 97 ? -5.676 -33.688 -9.391 1 96.75 97 ASP A O 1
ATOM 749 N N . GLU A 1 98 ? -4.52 -32.75 -7.789 1 94.56 98 GLU A N 1
ATOM 750 C CA . GLU A 1 98 ? -4.691 -33.875 -6.863 1 94.56 98 GLU A CA 1
ATOM 751 C C . GLU A 1 98 ? -6.16 -34.031 -6.477 1 94.56 98 GLU A C 1
ATOM 753 O O . GLU A 1 98 ? -6.578 -35.125 -6.086 1 94.56 98 GLU A O 1
ATOM 758 N N . THR A 1 99 ? -6.883 -33 -6.59 1 95.25 99 THR A N 1
ATOM 759 C CA . THR A 1 99 ? -8.312 -33.062 -6.289 1 95.25 99 THR A CA 1
ATOM 760 C C . THR A 1 99 ? -9.125 -33.25 -7.57 1 95.25 99 THR A C 1
ATOM 762 O O . THR A 1 99 ? -10.336 -33.031 -7.574 1 95.25 99 THR A O 1
ATOM 765 N N . GLU A 1 100 ? -8.406 -33.5 -8.68 1 95.31 100 GLU A N 1
ATOM 766 C CA . GLU A 1 100 ? -8.977 -33.844 -9.977 1 95.31 100 GLU A CA 1
ATOM 767 C C . GLU A 1 100 ? -9.688 -32.625 -10.602 1 95.31 100 GLU A C 1
ATOM 769 O O . GLU A 1 100 ? -10.648 -32.812 -11.359 1 95.31 100 GLU A O 1
ATOM 774 N N . LEU A 1 101 ? -9.211 -31.484 -10.25 1 97.56 101 LEU A N 1
ATOM 775 C CA . LEU A 1 101 ? -9.844 -30.266 -10.742 1 97.56 101 LEU A CA 1
ATOM 776 C C . LEU A 1 101 ? -9.227 -29.828 -12.062 1 97.56 101 LEU A C 1
ATOM 778 O O . LEU A 1 101 ? -9.727 -28.906 -12.719 1 97.56 101 LEU A O 1
ATOM 782 N N . LEU A 1 102 ? -8.211 -30.469 -12.508 1 97.69 102 LEU A N 1
ATOM 783 C CA . LEU A 1 102 ? -7.57 -30.094 -13.766 1 97.69 102 LEU A CA 1
ATOM 784 C C . LEU A 1 102 ? -7.668 -31.219 -14.789 1 97.69 102 LEU A C 1
ATOM 786 O O . LEU A 1 102 ? -7.535 -32.406 -14.438 1 97.69 102 LEU A O 1
ATOM 790 N N . LYS A 1 103 ? -7.871 -30.891 -15.992 1 95.75 103 LYS A N 1
ATOM 791 C CA . LYS A 1 103 ? -7.836 -31.859 -17.078 1 95.75 103 LYS A CA 1
ATOM 792 C C . LYS A 1 103 ? -6.535 -31.75 -17.875 1 95.75 103 LYS A C 1
ATOM 794 O O . LYS A 1 103 ? -5.824 -30.75 -17.781 1 95.75 103 LYS A O 1
ATOM 799 N N . PRO A 1 104 ? -6.227 -32.781 -18.656 1 94.5 104 PRO A N 1
ATOM 800 C CA . PRO A 1 104 ? -5.02 -32.688 -19.484 1 94.5 104 PRO A CA 1
ATOM 801 C C . PRO A 1 104 ? -5.043 -31.484 -20.438 1 94.5 104 PRO A C 1
ATOM 803 O O . PRO A 1 104 ? -6.09 -31.172 -21.016 1 94.5 104 PRO A O 1
ATOM 806 N N . CYS A 1 105 ? -3.975 -30.797 -20.453 1 91.81 105 CYS A N 1
ATOM 807 C CA . CYS A 1 105 ? -3.801 -29.688 -21.375 1 91.81 105 CYS A CA 1
ATOM 808 C C . CYS A 1 105 ? -3.133 -30.156 -22.656 1 91.81 105 CYS A C 1
ATOM 810 O O . CYS A 1 105 ? -1.904 -30.203 -22.75 1 91.81 105 CYS A O 1
ATOM 812 N N . LYS A 1 106 ? -3.889 -30.453 -23.641 1 86.44 106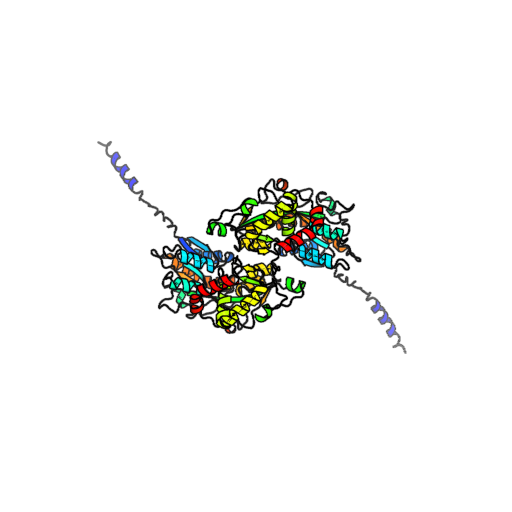 LYS A N 1
ATOM 813 C CA . LYS A 1 106 ? -3.377 -30.844 -24.953 1 86.44 106 LYS A CA 1
ATOM 814 C C . LYS A 1 106 ? -3.416 -29.656 -25.938 1 86.44 106 LYS A C 1
ATOM 816 O O . LYS A 1 106 ? -4.379 -29.5 -26.688 1 86.44 106 LYS A O 1
ATOM 821 N N . VAL A 1 107 ? -2.361 -28.938 -25.812 1 86.19 107 VAL A N 1
ATOM 822 C CA . VAL A 1 107 ? -2.355 -27.703 -26.594 1 86.19 107 VAL A CA 1
ATOM 823 C C . VAL A 1 107 ? -1.065 -27.625 -27.406 1 86.19 107 VAL A C 1
ATOM 825 O O . VAL A 1 107 ? -0.045 -28.203 -27.031 1 86.19 107 VAL A O 1
ATOM 828 N N . GLU A 1 108 ? -1.055 -26.891 -28.469 1 84.5 108 GLU A N 1
ATOM 829 C CA . GLU A 1 108 ? 0.056 -26.781 -29.422 1 84.5 108 GLU A CA 1
ATOM 830 C C . GLU A 1 108 ? 1.243 -26.062 -28.781 1 84.5 108 GLU A C 1
ATOM 832 O O . GLU A 1 108 ? 2.396 -26.406 -29.047 1 84.5 108 GLU A O 1
ATOM 837 N N . GLY A 1 109 ? 0.993 -25.141 -27.969 1 85.12 109 GLY A N 1
ATOM 838 C CA . GLY A 1 109 ? 2.035 -24.312 -27.375 1 85.12 109 GLY A CA 1
ATOM 839 C C . GLY A 1 109 ? 2.936 -25.078 -26.422 1 85.12 109 GLY A C 1
ATOM 840 O O . GLY A 1 109 ? 4.02 -24.594 -26.078 1 85.12 109 GLY A O 1
ATOM 841 N N . LEU A 1 110 ? 2.607 -26.266 -26.062 1 87.25 110 LEU A N 1
ATOM 842 C CA . LEU A 1 110 ? 3.354 -27.078 -25.094 1 87.25 110 LEU A CA 1
ATOM 843 C C . LEU A 1 110 ? 4.762 -27.359 -25.609 1 87.25 110 LEU A C 1
ATOM 845 O O . LEU A 1 110 ? 5.703 -27.469 -24.828 1 87.25 110 LEU A O 1
ATOM 849 N N . LYS A 1 111 ? 4.914 -27.422 -26.875 1 86.75 111 LYS A N 1
ATOM 850 C CA . LYS A 1 111 ? 6.184 -27.781 -27.5 1 86.75 111 LYS A CA 1
ATOM 851 C C . LYS A 1 111 ? 7.25 -26.719 -27.234 1 86.75 111 LYS A C 1
ATOM 853 O O . LYS A 1 111 ? 8.445 -27 -27.312 1 86.75 111 LYS A O 1
ATOM 858 N N . ASN A 1 112 ? 6.797 -25.547 -26.938 1 88.25 112 ASN A N 1
ATOM 859 C CA . ASN A 1 112 ? 7.727 -24.453 -26.75 1 88.25 112 ASN A CA 1
ATOM 860 C C . ASN A 1 112 ? 8.188 -24.344 -25.297 1 88.25 112 ASN A C 1
ATOM 862 O O . ASN A 1 112 ? 9.133 -23.625 -24.984 1 88.25 112 ASN A O 1
ATOM 866 N N . ILE A 1 113 ? 7.543 -25.078 -24.391 1 90.25 113 ILE A N 1
ATOM 867 C CA . ILE A 1 113 ? 7.797 -24.969 -22.969 1 90.25 113 ILE A CA 1
ATOM 868 C C . ILE A 1 113 ? 8.883 -25.969 -22.547 1 90.25 113 ILE A C 1
ATOM 870 O O . ILE A 1 113 ? 8.875 -27.125 -23 1 90.25 113 ILE A O 1
ATOM 874 N N . ASN A 1 114 ? 9.859 -25.484 -21.75 1 88 114 ASN A N 1
ATOM 875 C CA . ASN A 1 114 ? 10.828 -26.391 -21.156 1 88 114 ASN A CA 1
ATOM 876 C C . ASN A 1 114 ? 10.148 -27.453 -20.297 1 88 114 ASN A C 1
ATOM 878 O O . ASN A 1 114 ? 9.414 -27.125 -19.359 1 88 114 ASN A O 1
ATOM 882 N N . PRO A 1 115 ? 10.359 -28.719 -20.562 1 87.44 115 PRO A N 1
ATOM 883 C CA . PRO A 1 115 ? 9.648 -29.812 -19.891 1 87.44 115 PRO A CA 1
ATOM 884 C C . PRO A 1 115 ? 9.883 -29.844 -18.391 1 87.44 115 PRO A C 1
ATOM 886 O O . PRO A 1 115 ? 9.125 -30.469 -17.656 1 87.44 115 PRO A O 1
ATOM 889 N N . LYS A 1 116 ? 10.875 -29.141 -17.906 1 84.12 116 LYS A N 1
ATOM 890 C CA . LYS A 1 116 ? 11.156 -29.094 -16.484 1 84.12 116 LYS A CA 1
ATOM 891 C C . LYS A 1 116 ? 10.094 -28.297 -15.734 1 84.12 116 LYS A C 1
ATOM 893 O O . LYS A 1 116 ? 10.016 -28.359 -14.5 1 84.12 116 LYS A O 1
ATOM 898 N N . PHE A 1 117 ? 9.297 -27.547 -16.469 1 88.88 117 PHE A N 1
ATOM 899 C CA . PHE A 1 117 ? 8.414 -26.594 -15.812 1 88.88 117 PHE A CA 1
ATOM 900 C C . PHE A 1 117 ? 6.949 -26.953 -16.047 1 88.88 117 PHE A C 1
ATOM 902 O O . PHE A 1 117 ? 6.07 -26.094 -15.945 1 88.88 117 PHE A O 1
ATOM 909 N N . ILE A 1 118 ? 6.688 -28.203 -16.484 1 90.19 118 ILE A N 1
ATOM 910 C CA . ILE A 1 118 ? 5.312 -28.656 -16.641 1 90.19 118 ILE A CA 1
ATOM 911 C C . ILE A 1 118 ? 5.062 -29.859 -15.742 1 90.19 118 ILE A C 1
ATOM 913 O O . ILE A 1 118 ? 6 -30.422 -15.156 1 90.19 118 ILE A O 1
ATOM 917 N N . ASP A 1 119 ? 3.809 -30.188 -15.586 1 89.44 119 ASP A N 1
ATOM 918 C CA . ASP A 1 119 ? 3.41 -31.391 -14.859 1 89.44 119 ASP A CA 1
ATOM 919 C C . ASP A 1 119 ? 4.105 -32.625 -15.414 1 89.44 119 ASP A C 1
ATOM 921 O O . ASP A 1 119 ? 3.932 -32.969 -16.578 1 89.44 119 ASP A O 1
ATOM 925 N N . THR A 1 120 ? 4.852 -33.312 -14.5 1 83.56 120 THR A N 1
ATOM 926 C CA . THR A 1 120 ? 5.559 -34.5 -14.953 1 83.56 120 THR A CA 1
ATOM 927 C C . THR A 1 120 ? 4.957 -35.75 -14.32 1 83.56 120 THR A C 1
ATOM 929 O O . THR A 1 120 ? 5.426 -36.875 -14.562 1 83.56 120 THR A O 1
ATOM 932 N N . LYS A 1 121 ? 3.973 -35.562 -13.594 1 86.38 121 LYS A N 1
ATOM 933 C CA . LYS A 1 121 ? 3.326 -36.719 -12.938 1 86.38 121 LYS A CA 1
ATOM 934 C C . LYS A 1 121 ? 2.371 -37.438 -13.883 1 86.38 121 LYS A C 1
ATOM 936 O O . LYS A 1 121 ? 2.176 -38.625 -13.781 1 86.38 121 LYS A O 1
ATOM 941 N N . ASN A 1 122 ? 1.816 -36.688 -14.773 1 89.5 122 ASN A N 1
ATOM 942 C CA . ASN A 1 122 ? 0.833 -37.219 -15.711 1 89.5 122 ASN A CA 1
ATOM 943 C C . ASN A 1 122 ? 1.427 -37.375 -17.109 1 89.5 122 ASN A C 1
ATOM 945 O O . ASN A 1 122 ? 2.361 -36.688 -17.484 1 89.5 122 ASN A O 1
ATOM 949 N N . LYS A 1 123 ? 0.927 -38.344 -17.859 1 87.5 123 LYS A N 1
ATOM 950 C CA . LYS A 1 123 ? 1.37 -38.562 -19.234 1 87.5 123 LYS A CA 1
ATOM 951 C C . LYS A 1 123 ? 1.229 -37.281 -20.062 1 87.5 123 LYS A C 1
ATOM 953 O O . LYS A 1 123 ? 2.164 -36.875 -20.75 1 87.5 123 LYS A O 1
ATOM 958 N N . GLU A 1 124 ? 0.026 -36.75 -19.953 1 90.81 124 GLU A N 1
ATOM 959 C CA . GLU A 1 124 ? -0.194 -35.406 -20.453 1 90.81 124 GLU A CA 1
ATOM 960 C C . GLU A 1 124 ? -0.241 -34.375 -19.312 1 90.81 124 GLU A C 1
ATOM 962 O O . GLU A 1 124 ? -0.859 -34.656 -18.281 1 90.81 124 GLU A O 1
ATOM 967 N N . PRO A 1 125 ? 0.38 -33.281 -19.547 1 95.25 125 PRO A N 1
ATOM 968 C CA . PRO A 1 125 ? 0.414 -32.312 -18.438 1 95.25 125 PRO A CA 1
ATOM 969 C C . PRO A 1 125 ? -0.963 -31.75 -18.094 1 95.25 125 PRO A C 1
ATOM 971 O O . PRO A 1 125 ? -1.727 -31.406 -19 1 95.25 125 PRO A O 1
ATOM 974 N N . HIS A 1 126 ? -1.24 -31.719 -16.812 1 96.88 126 HIS A N 1
ATOM 975 C CA . HIS A 1 126 ? -2.477 -31.109 -16.344 1 96.88 126 HIS A CA 1
ATOM 976 C C . HIS A 1 126 ? -2.273 -29.625 -16.031 1 96.88 126 HIS A C 1
ATOM 978 O O . HIS A 1 126 ? -3.242 -28.875 -15.961 1 96.88 126 HIS A O 1
ATOM 984 N N . TRP A 1 127 ? -1.062 -29.219 -15.836 1 96.94 127 TRP A N 1
ATOM 985 C CA . TRP A 1 127 ? -0.701 -27.812 -15.703 1 96.94 127 TRP A CA 1
ATOM 986 C C . TRP A 1 127 ? 0.594 -27.516 -16.453 1 96.94 127 TRP A C 1
ATOM 988 O O . TRP A 1 127 ? 1.423 -28.406 -16.656 1 96.94 127 TRP A O 1
ATOM 998 N N . ILE A 1 128 ? 0.712 -26.281 -16.953 1 96.31 128 ILE A N 1
ATOM 999 C CA . ILE A 1 128 ? 1.855 -25.828 -17.734 1 96.31 128 ILE A CA 1
ATOM 1000 C C . ILE A 1 128 ? 2.463 -24.594 -17.078 1 96.31 128 ILE A C 1
ATOM 1002 O O . ILE A 1 128 ? 1.766 -23.594 -16.844 1 96.31 128 ILE A O 1
ATOM 1006 N N . GLY A 1 129 ? 3.74 -24.703 -16.734 1 96.25 129 GLY A N 1
ATOM 1007 C CA . GLY A 1 129 ? 4.438 -23.562 -16.172 1 96.25 129 GLY A CA 1
ATOM 1008 C C . GLY A 1 129 ? 4.719 -22.469 -17.188 1 96.25 129 GLY A C 1
ATOM 1009 O O . GLY A 1 129 ? 5.105 -22.766 -18.328 1 96.25 129 GLY A O 1
ATOM 1010 N N . LEU A 1 130 ? 4.5 -21.219 -16.766 1 95.5 130 LEU A N 1
ATOM 1011 C CA . LEU A 1 130 ? 4.711 -20.062 -17.641 1 95.5 130 LEU A CA 1
ATOM 1012 C C . LEU A 1 130 ? 6.012 -19.344 -17.297 1 95.5 130 LEU A C 1
ATOM 1014 O O . LEU A 1 130 ? 6.746 -18.922 -18.188 1 95.5 130 LEU A O 1
ATOM 1018 N N . SER A 1 131 ? 6.227 -19.172 -15.984 1 95.25 131 SER A N 1
ATOM 1019 C CA . SER A 1 131 ? 7.383 -18.391 -15.562 1 95.25 131 SER A CA 1
ATOM 1020 C C . SER A 1 131 ? 7.809 -18.734 -14.141 1 95.25 131 SER A C 1
ATOM 1022 O O . SER A 1 131 ? 6.98 -19.125 -13.32 1 95.25 131 SER A O 1
ATOM 1024 N N . LEU A 1 132 ? 9.094 -18.688 -13.961 1 94.44 132 LEU A N 1
ATOM 1025 C CA . LEU A 1 132 ? 9.719 -18.797 -12.648 1 94.44 132 LEU A CA 1
ATOM 1026 C C . LEU A 1 132 ? 9.859 -17.438 -11.984 1 94.44 132 LEU A C 1
ATOM 1028 O O . LEU A 1 132 ? 10.227 -16.453 -12.641 1 94.44 132 LEU A O 1
ATOM 1032 N N . TRP A 1 133 ? 9.516 -17.375 -10.703 1 95 133 TRP A N 1
ATOM 1033 C CA . TRP A 1 133 ? 9.688 -16.141 -9.945 1 95 133 TRP A CA 1
ATOM 1034 C C . TRP A 1 133 ? 10.328 -16.422 -8.586 1 95 133 TRP A C 1
ATOM 1036 O O . TRP A 1 133 ? 10.227 -17.531 -8.062 1 95 133 TRP A O 1
ATOM 1046 N N . THR A 1 134 ? 11.055 -15.438 -8.117 1 96.5 134 THR A N 1
ATOM 1047 C CA . THR A 1 134 ? 11.812 -15.57 -6.879 1 96.5 134 THR A CA 1
ATOM 1048 C C . THR A 1 134 ? 11.391 -14.508 -5.867 1 96.5 134 THR A C 1
ATOM 1050 O O . THR A 1 134 ? 10.672 -13.562 -6.211 1 96.5 134 THR A O 1
ATOM 1053 N N . ASN A 1 135 ? 11.828 -14.773 -4.625 1 97.19 135 ASN A N 1
ATOM 1054 C CA . ASN A 1 135 ? 11.695 -13.719 -3.627 1 97.19 135 ASN A CA 1
ATOM 1055 C C . ASN A 1 135 ? 12.836 -12.711 -3.717 1 97.19 135 ASN A C 1
ATOM 1057 O O . ASN A 1 135 ? 13.828 -12.953 -4.406 1 97.19 135 ASN A O 1
ATOM 1061 N N . ALA A 1 136 ? 12.68 -11.586 -3.1 1 97.31 136 ALA A N 1
ATOM 1062 C CA . ALA A 1 136 ? 13.711 -10.562 -2.93 1 97.31 136 ALA A CA 1
ATOM 1063 C C . ALA A 1 136 ? 13.422 -9.695 -1.705 1 97.31 136 ALA A C 1
ATOM 1065 O O . ALA A 1 136 ? 12.367 -9.828 -1.081 1 97.31 136 ALA A O 1
ATOM 1066 N N . ILE A 1 137 ? 14.383 -8.953 -1.322 1 98.06 137 ILE A N 1
ATOM 1067 C CA . ILE A 1 137 ? 14.289 -7.922 -0.296 1 98.06 137 ILE A CA 1
ATOM 1068 C C . ILE A 1 137 ? 14.117 -6.555 -0.953 1 98.06 137 ILE A C 1
ATOM 1070 O O . ILE A 1 137 ? 14.969 -6.121 -1.73 1 98.06 137 ILE A O 1
ATOM 1074 N N . THR A 1 138 ? 13.023 -5.926 -0.714 1 98.44 138 THR A N 1
ATOM 1075 C CA . THR A 1 138 ? 12.844 -4.523 -1.069 1 98.44 138 THR A CA 1
ATOM 1076 C C . THR A 1 138 ? 13.172 -3.619 0.114 1 98.44 138 THR A C 1
ATOM 1078 O O . THR A 1 138 ? 12.602 -3.766 1.195 1 98.44 138 THR A O 1
ATOM 1081 N N . ALA A 1 139 ? 14.109 -2.697 -0.067 1 98.56 139 ALA A N 1
ATOM 1082 C CA . ALA A 1 139 ? 14.516 -1.786 1.002 1 98.56 139 ALA A CA 1
ATOM 1083 C C . ALA A 1 139 ? 14.156 -0.344 0.659 1 98.56 139 ALA A C 1
ATOM 1085 O O . ALA A 1 139 ? 14.312 0.087 -0.486 1 98.56 139 ALA A O 1
ATOM 1086 N N . ASN A 1 140 ? 13.625 0.376 1.583 1 97.56 140 ASN A N 1
ATOM 1087 C CA . ASN A 1 140 ? 13.414 1.812 1.43 1 97.56 140 ASN A CA 1
ATOM 1088 C C . ASN A 1 140 ? 14.664 2.605 1.809 1 97.56 140 ASN A C 1
ATOM 1090 O O . ASN A 1 140 ? 14.906 2.859 2.99 1 97.56 140 ASN A O 1
ATOM 1094 N N . LEU A 1 141 ? 15.398 3.074 0.85 1 96.19 141 LEU A N 1
ATOM 1095 C CA . LEU A 1 141 ? 16.688 3.717 1.047 1 96.19 141 LEU A CA 1
ATOM 1096 C C . LEU A 1 141 ? 16.531 5.031 1.807 1 96.19 141 LEU A C 1
ATOM 1098 O O . LEU A 1 141 ? 17.344 5.344 2.682 1 96.19 141 LEU A O 1
ATOM 1102 N N . GLU A 1 142 ? 15.562 5.707 1.499 1 90.44 142 GLU A N 1
ATOM 1103 C CA . GLU A 1 142 ? 15.359 7.027 2.094 1 90.44 142 GLU A CA 1
ATOM 1104 C C . GLU A 1 142 ? 15.039 6.918 3.582 1 90.44 142 GLU A C 1
ATOM 1106 O O . GLU A 1 142 ? 15.656 7.594 4.406 1 90.44 142 GLU A O 1
ATOM 1111 N N . GLU A 1 143 ? 14.078 6.062 3.922 1 91.44 143 GLU A N 1
ATOM 1112 C CA . GLU A 1 143 ? 13.727 5.863 5.324 1 91.44 143 GLU A CA 1
ATOM 1113 C C . GLU A 1 143 ? 14.906 5.32 6.121 1 91.44 143 GLU A C 1
ATOM 1115 O O . GLU A 1 143 ? 15.141 5.738 7.258 1 91.44 143 GLU A O 1
ATOM 1120 N N . MET A 1 144 ? 15.602 4.395 5.523 1 95.56 144 MET A N 1
ATOM 1121 C CA . MET A 1 144 ? 16.719 3.77 6.219 1 95.56 144 MET A CA 1
ATOM 1122 C C . MET A 1 144 ? 17.859 4.766 6.43 1 95.56 144 MET A C 1
ATOM 1124 O O . MET A 1 144 ? 18.453 4.809 7.504 1 95.56 144 MET A O 1
ATOM 1128 N N . LYS A 1 145 ? 18.094 5.582 5.441 1 90.31 145 LYS A N 1
ATOM 1129 C CA . LYS A 1 145 ? 19.094 6.637 5.578 1 90.31 145 LYS A CA 1
ATOM 1130 C C . LYS A 1 145 ? 18.703 7.629 6.668 1 90.31 145 LYS A C 1
ATOM 1132 O O . LYS A 1 145 ? 19.531 7.996 7.504 1 90.31 145 LYS A O 1
ATOM 1137 N N . ASN A 1 146 ? 17.484 8.039 6.621 1 85.06 146 ASN A N 1
ATOM 1138 C CA . ASN A 1 146 ? 16.984 9.008 7.594 1 85.06 146 ASN A CA 1
ATOM 1139 C C . ASN A 1 146 ? 17.141 8.492 9.023 1 85.06 146 ASN A C 1
ATOM 1141 O O . ASN A 1 146 ? 17.344 9.281 9.953 1 85.06 146 ASN A O 1
ATOM 1145 N N . LYS A 1 147 ? 17.109 7.156 9.234 1 90.5 147 LYS A N 1
ATOM 1146 C CA . LYS A 1 147 ? 17.172 6.582 10.57 1 90.5 147 LYS A CA 1
ATOM 1147 C C . LYS A 1 147 ? 18.547 6.004 10.867 1 90.5 147 LYS A C 1
ATOM 1149 O O . LYS A 1 147 ? 18.781 5.473 11.945 1 90.5 147 LYS A O 1
ATOM 1154 N N . GLY A 1 148 ? 19.438 6.066 9.945 1 92.5 148 GLY A N 1
ATOM 1155 C CA . GLY A 1 148 ? 20.812 5.582 10.117 1 92.5 148 GLY A CA 1
ATOM 1156 C C . GLY A 1 148 ? 20.891 4.07 10.219 1 92.5 148 GLY A C 1
ATOM 1157 O O . GLY A 1 148 ? 21.672 3.539 11.016 1 92.5 148 GLY A O 1
ATOM 1158 N N . VAL A 1 149 ? 20.016 3.395 9.484 1 95.44 149 VAL A N 1
ATOM 1159 C CA . VAL A 1 149 ? 19.938 1.938 9.523 1 95.44 149 VAL A CA 1
ATOM 1160 C C . VAL A 1 149 ? 20.594 1.352 8.273 1 95.44 149 VAL A C 1
ATOM 1162 O O . VAL A 1 149 ? 20.422 1.883 7.172 1 95.44 149 VAL A O 1
ATOM 1165 N N . GLU A 1 150 ? 21.312 0.243 8.445 1 94.38 150 GLU A N 1
ATOM 1166 C CA . GLU A 1 150 ? 21.969 -0.421 7.32 1 94.38 150 GLU A CA 1
ATOM 1167 C C . GLU A 1 150 ? 20.984 -1.317 6.566 1 94.38 150 GLU A C 1
ATOM 1169 O O . GLU A 1 150 ? 20.016 -1.801 7.141 1 94.38 150 GLU A O 1
ATOM 1174 N N . ILE A 1 151 ? 21.344 -1.54 5.332 1 94.69 151 ILE A N 1
ATOM 1175 C CA . ILE A 1 151 ? 20.516 -2.41 4.496 1 94.69 151 ILE A CA 1
ATOM 1176 C C . ILE A 1 151 ? 20.984 -3.857 4.648 1 94.69 151 ILE A C 1
ATOM 1178 O O . ILE A 1 151 ? 22.156 -4.16 4.473 1 94.69 151 ILE A O 1
ATOM 1182 N N . PRO A 1 152 ? 20.109 -4.742 4.98 1 95.62 152 PRO A N 1
ATOM 1183 C CA . PRO A 1 152 ? 20.484 -6.152 5.09 1 95.62 152 PRO A CA 1
ATOM 1184 C C . PRO A 1 152 ? 20.703 -6.816 3.73 1 95.62 152 PRO A C 1
ATOM 1186 O O . PRO A 1 152 ? 19.969 -6.512 2.777 1 95.62 152 PRO A O 1
ATOM 1189 N N . LYS A 1 153 ? 21.625 -7.727 3.674 1 91.56 153 LYS A N 1
ATOM 1190 C CA . LYS A 1 153 ? 21.922 -8.406 2.418 1 91.56 153 LYS A CA 1
ATOM 1191 C C . LYS A 1 153 ? 21.734 -9.922 2.555 1 91.56 153 LYS A C 1
ATOM 1193 O O . LYS A 1 153 ? 22.062 -10.672 1.637 1 91.56 153 LYS A O 1
ATOM 1198 N N . SER A 1 154 ? 21.25 -10.328 3.771 1 95.88 154 SER A N 1
ATOM 1199 C CA . SER A 1 154 ? 21.062 -11.75 4.031 1 95.88 154 SER A CA 1
ATOM 1200 C C . SER A 1 154 ? 19.859 -11.992 4.945 1 95.88 154 SER A C 1
ATOM 1202 O O . SER A 1 154 ? 19.406 -11.078 5.629 1 95.88 154 SER A O 1
ATOM 1204 N N . TYR A 1 155 ? 19.422 -13.242 4.906 1 96.81 155 TYR A N 1
ATOM 1205 C CA . TYR A 1 155 ? 18.344 -13.625 5.812 1 96.81 155 TYR A CA 1
ATOM 1206 C C . TYR A 1 155 ? 18.766 -13.445 7.266 1 96.81 155 TYR A C 1
ATOM 1208 O O . TYR A 1 155 ? 17.984 -12.977 8.094 1 96.81 155 TYR A O 1
ATOM 1216 N N . LYS A 1 156 ? 19.969 -13.773 7.602 1 96.94 156 LYS A N 1
ATOM 1217 C CA . LYS A 1 156 ? 20.484 -13.656 8.969 1 96.94 156 LYS A CA 1
ATOM 1218 C C . LYS A 1 156 ? 20.453 -12.211 9.438 1 96.94 156 LYS A C 1
ATOM 1220 O O . LYS A 1 156 ? 20.094 -11.938 10.594 1 96.94 156 LYS A O 1
ATOM 1225 N N . GLU A 1 157 ? 20.781 -11.273 8.586 1 97.44 157 GLU A N 1
ATOM 1226 C CA . GLU A 1 157 ? 20.859 -9.867 8.945 1 97.44 157 GLU A CA 1
ATOM 1227 C C . GLU A 1 157 ? 19.469 -9.281 9.219 1 97.44 157 GLU A C 1
ATOM 1229 O O . GLU A 1 157 ? 19.344 -8.234 9.852 1 97.44 157 GLU A O 1
ATOM 1234 N N . LEU A 1 158 ? 18.438 -9.93 8.688 1 98 158 LEU A N 1
ATOM 1235 C CA . LEU A 1 158 ? 17.078 -9.461 8.914 1 98 158 LEU A CA 1
ATOM 1236 C C . LEU A 1 158 ? 16.703 -9.586 10.391 1 98 158 LEU A C 1
ATOM 1238 O O . LEU A 1 158 ? 15.711 -9 10.836 1 98 158 LEU A O 1
ATOM 1242 N N . LEU A 1 159 ? 17.5 -10.328 11.172 1 97.88 159 LEU A N 1
ATOM 1243 C CA . LEU A 1 159 ? 17.172 -10.602 12.57 1 97.88 159 LEU A CA 1
ATOM 1244 C C . LEU A 1 159 ? 17.734 -9.523 13.484 1 97.88 159 LEU A C 1
ATOM 1246 O O . LEU A 1 159 ? 17.516 -9.562 14.703 1 97.88 159 LEU A O 1
ATOM 1250 N N . LYS A 1 160 ? 18.453 -8.547 12.914 1 97.25 160 LYS A N 1
ATOM 1251 C CA . LYS A 1 160 ? 19.031 -7.48 13.719 1 97.25 160 LYS A CA 1
ATOM 1252 C C . LYS A 1 160 ? 17.938 -6.66 14.406 1 97.25 160 LYS A C 1
ATOM 1254 O O . LYS A 1 160 ? 16.891 -6.391 13.82 1 97.25 160 LYS A O 1
ATOM 1259 N N . PRO A 1 161 ? 18.203 -6.148 15.602 1 96.25 161 PRO A N 1
ATOM 1260 C CA . PRO A 1 161 ? 17.188 -5.453 16.406 1 96.25 161 PRO A CA 1
ATOM 1261 C C . PRO A 1 161 ? 16.734 -4.141 15.766 1 96.25 161 PRO A C 1
ATOM 1263 O O . PRO A 1 161 ? 15.633 -3.672 16.031 1 96.25 161 PRO A O 1
ATOM 1266 N N . GLU A 1 162 ? 17.531 -3.586 14.906 1 96.25 162 GLU A N 1
ATOM 1267 C CA . GLU A 1 162 ? 17.172 -2.309 14.289 1 96.25 162 GLU A CA 1
ATOM 1268 C C . GLU A 1 162 ? 15.984 -2.463 13.344 1 96.25 162 GLU A C 1
ATOM 1270 O O . GLU A 1 162 ? 15.375 -1.473 12.93 1 96.25 162 GLU A O 1
ATOM 1275 N N . TYR A 1 163 ? 15.633 -3.74 13.016 1 97.19 163 TYR A N 1
ATOM 1276 C CA . TYR A 1 163 ? 14.539 -3.965 12.086 1 97.19 163 TYR A CA 1
ATOM 1277 C C . TYR A 1 163 ? 13.258 -4.324 12.828 1 97.19 163 TYR A C 1
ATOM 1279 O O . TYR A 1 163 ? 12.258 -4.707 12.219 1 97.19 163 TYR A O 1
ATOM 1287 N N . LYS A 1 164 ? 13.266 -4.191 14.18 1 95.81 164 LYS A N 1
ATOM 1288 C CA . LYS A 1 164 ? 12.055 -4.473 14.945 1 95.81 164 LYS A CA 1
ATOM 1289 C C . LYS A 1 164 ? 10.875 -3.66 14.422 1 95.81 164 LYS A C 1
ATOM 1291 O O . LYS A 1 164 ? 10.969 -2.439 14.273 1 95.81 164 LYS A O 1
ATOM 1296 N N . ASN A 1 165 ? 9.789 -4.355 14.055 1 94.44 165 ASN A N 1
ATOM 1297 C CA . ASN A 1 165 ? 8.539 -3.793 13.539 1 94.44 165 ASN A CA 1
ATOM 1298 C C . ASN A 1 165 ? 8.758 -3.061 12.219 1 94.44 165 ASN A C 1
ATOM 1300 O O . ASN A 1 165 ? 8.031 -2.117 11.898 1 94.44 165 ASN A O 1
ATOM 1304 N N . GLN A 1 166 ? 9.844 -3.465 11.469 1 97.38 166 GLN A N 1
ATOM 1305 C CA . GLN A 1 166 ? 10.203 -2.725 10.266 1 97.38 166 GLN A CA 1
ATOM 1306 C C . GLN A 1 166 ? 10.281 -3.652 9.055 1 97.38 166 GLN A C 1
ATOM 1308 O O . GLN A 1 166 ? 10.938 -3.33 8.062 1 97.38 166 GLN A O 1
ATOM 1313 N N . ILE A 1 167 ? 9.641 -4.809 9.203 1 98.38 167 ILE A N 1
ATOM 1314 C CA . ILE A 1 167 ? 9.625 -5.754 8.094 1 98.38 167 ILE A CA 1
ATOM 1315 C C . ILE A 1 167 ? 8.188 -6.172 7.797 1 98.38 167 ILE A C 1
ATOM 1317 O O . ILE A 1 167 ? 7.367 -6.297 8.711 1 98.38 167 ILE A O 1
ATOM 1321 N N . SER A 1 168 ? 7.82 -6.297 6.523 1 98.06 168 SER A N 1
ATOM 1322 C CA . SER A 1 168 ? 6.566 -6.93 6.125 1 98.06 168 SER A CA 1
ATOM 1323 C C . SER A 1 168 ? 6.816 -8.086 5.16 1 98.06 168 SER A C 1
ATOM 1325 O O . SER A 1 168 ? 7.77 -8.055 4.379 1 98.06 168 SER A O 1
ATOM 1327 N N . MET A 1 169 ? 6.062 -9.055 5.227 1 98.06 169 MET A N 1
ATOM 1328 C CA . MET A 1 169 ? 6.043 -10.172 4.281 1 98.06 169 MET A CA 1
ATOM 1329 C C . MET A 1 169 ? 4.621 -10.664 4.047 1 98.06 169 MET A C 1
ATOM 1331 O O . MET A 1 169 ? 3.715 -10.344 4.816 1 98.06 169 MET A O 1
ATOM 1335 N N . PRO A 1 170 ? 4.43 -11.422 2.998 1 97.38 170 PRO A N 1
ATOM 1336 C CA . PRO A 1 170 ? 3.068 -11.906 2.771 1 97.38 170 PRO A CA 1
ATOM 1337 C C . PRO A 1 170 ? 2.713 -13.102 3.654 1 97.38 170 PRO A C 1
ATOM 1339 O O . PRO A 1 170 ? 3.566 -13.945 3.928 1 97.38 170 PRO A O 1
ATOM 1342 N N . ASN A 1 171 ? 1.47 -13.141 4.082 1 96.38 171 ASN A N 1
ATOM 1343 C CA . ASN A 1 171 ? 0.896 -14.273 4.801 1 96.38 171 ASN A CA 1
ATOM 1344 C C . ASN A 1 171 ? 0.786 -15.508 3.908 1 96.38 171 ASN A C 1
ATOM 1346 O O . ASN A 1 171 ? 0.097 -15.484 2.887 1 96.38 171 ASN A O 1
ATOM 1350 N N . PRO A 1 172 ? 1.406 -16.656 4.297 1 96.75 172 PRO A N 1
ATOM 1351 C CA . PRO A 1 172 ? 1.376 -17.828 3.426 1 96.75 172 PRO A CA 1
ATOM 1352 C C . PRO A 1 172 ? -0.025 -18.422 3.279 1 96.75 172 PRO A C 1
ATOM 1354 O O . PRO A 1 172 ? -0.271 -19.219 2.373 1 96.75 172 PRO A O 1
ATOM 1357 N N . ALA A 1 173 ? -0.948 -18.047 4.164 1 92.94 173 ALA A N 1
ATOM 1358 C CA . ALA A 1 173 ? -2.299 -18.609 4.078 1 92.94 173 ALA A CA 1
ATOM 1359 C C . ALA A 1 173 ? -3.064 -18 2.908 1 92.94 173 ALA A C 1
ATOM 1361 O O . ALA A 1 173 ? -3.949 -18.641 2.336 1 92.94 173 ALA A O 1
ATOM 1362 N N . SER A 1 174 ? -2.742 -16.766 2.543 1 92.12 174 SER A N 1
ATOM 1363 C CA . SER A 1 174 ? -3.473 -16.094 1.471 1 92.12 174 SER A CA 1
ATOM 1364 C C . SER A 1 174 ? -2.578 -15.859 0.258 1 92.12 174 SER A C 1
ATOM 1366 O O . SER A 1 174 ? -3.07 -15.688 -0.86 1 92.12 174 SER A O 1
ATOM 1368 N N . SER A 1 175 ? -1.302 -15.789 0.452 1 94.12 175 SER A N 1
ATOM 1369 C CA . SER A 1 175 ? -0.368 -15.359 -0.583 1 94.12 175 SER A CA 1
ATOM 1370 C C . SER A 1 175 ? 0.518 -16.516 -1.044 1 94.12 175 SER A C 1
ATOM 1372 O O . SER A 1 175 ? 1.221 -17.125 -0.236 1 94.12 175 SER A O 1
ATOM 1374 N N . GLY A 1 176 ? 0.558 -16.703 -2.311 1 95.62 176 GLY A N 1
ATOM 1375 C CA . GLY A 1 176 ? 1.497 -17.656 -2.875 1 95.62 176 GLY A CA 1
ATOM 1376 C C . GLY A 1 176 ? 2.945 -17.312 -2.594 1 95.62 176 GLY A C 1
ATOM 1377 O O . GLY A 1 176 ? 3.77 -18.203 -2.357 1 95.62 176 GLY A O 1
ATOM 1378 N N . THR A 1 177 ? 3.262 -16 -2.635 1 96.69 177 THR A N 1
ATOM 1379 C CA . THR A 1 177 ? 4.613 -15.547 -2.328 1 96.69 177 THR A CA 1
ATOM 1380 C C . THR A 1 177 ? 4.996 -15.914 -0.898 1 96.69 177 THR A C 1
ATOM 1382 O O . THR A 1 177 ? 6.113 -16.375 -0.649 1 96.69 177 THR A O 1
ATOM 1385 N N . GLY A 1 178 ? 4.078 -15.711 0.006 1 97.81 178 GLY A N 1
ATOM 1386 C CA . GLY A 1 178 ? 4.32 -16.125 1.38 1 97.81 178 GLY A CA 1
ATOM 1387 C C . GLY A 1 178 ? 4.551 -17.625 1.522 1 97.81 178 GLY A C 1
ATOM 1388 O O . GLY A 1 178 ? 5.492 -18.047 2.195 1 97.81 178 GLY A O 1
ATOM 1389 N N . PHE A 1 179 ? 3.682 -18.391 0.884 1 97.88 179 PHE A N 1
ATOM 1390 C CA . PHE A 1 179 ? 3.811 -19.844 0.967 1 97.88 179 PHE A CA 1
ATOM 1391 C C . PHE A 1 179 ? 5.129 -20.312 0.364 1 97.88 179 PHE A C 1
ATOM 1393 O O . PHE A 1 179 ? 5.812 -21.172 0.929 1 97.88 179 PHE A O 1
ATOM 1400 N N . MET A 1 180 ? 5.457 -19.734 -0.774 1 97.75 180 MET A N 1
ATOM 1401 C CA . MET A 1 180 ? 6.719 -20.047 -1.431 1 97.75 180 MET A CA 1
ATOM 1402 C C . MET A 1 180 ? 7.898 -19.812 -0.491 1 97.75 180 MET A C 1
ATOM 1404 O O . MET A 1 180 ? 8.766 -20.672 -0.349 1 97.75 180 MET A O 1
ATOM 1408 N N . PHE A 1 181 ? 7.926 -18.688 0.186 1 97.75 181 PHE A N 1
ATOM 1409 C CA . PHE A 1 181 ? 9.016 -18.344 1.085 1 97.75 181 PHE A CA 1
ATOM 1410 C C . PHE A 1 181 ? 9.125 -19.344 2.225 1 97.75 181 PHE A C 1
ATOM 1412 O O . PHE A 1 181 ? 10.195 -19.906 2.467 1 97.75 181 PHE A O 1
ATOM 1419 N N . VAL A 1 182 ? 8.039 -19.672 2.879 1 98.12 182 VAL A N 1
ATOM 1420 C CA . VAL A 1 182 ? 8.031 -20.531 4.062 1 98.12 182 VAL A CA 1
ATOM 1421 C C . VAL A 1 182 ? 8.383 -21.969 3.668 1 98.12 182 VAL A C 1
ATOM 1423 O O . VAL A 1 182 ? 9.211 -22.609 4.309 1 98.12 182 VAL A O 1
ATOM 1426 N N . SER A 1 183 ? 7.777 -22.469 2.627 1 98.19 183 SER A N 1
ATOM 1427 C CA . SER A 1 183 ? 8.023 -23.844 2.195 1 98.19 183 SER A CA 1
ATOM 1428 C C . SER A 1 183 ? 9.477 -24.047 1.771 1 98.19 183 SER A C 1
ATOM 1430 O O . SER A 1 183 ? 10.086 -25.062 2.096 1 98.19 183 SER A O 1
ATOM 1432 N N . CYS A 1 184 ? 10.039 -23.062 1.082 1 97.69 184 CYS A N 1
ATOM 1433 C CA . CYS A 1 184 ? 11.43 -23.156 0.657 1 97.69 184 CYS A CA 1
ATOM 1434 C C . CYS A 1 184 ? 12.367 -23.109 1.854 1 97.69 184 CYS A C 1
ATOM 1436 O O . CYS A 1 184 ? 13.367 -23.828 1.893 1 97.69 184 CYS A O 1
ATOM 1438 N N . LEU A 1 185 ? 12.062 -22.234 2.814 1 97.19 185 LEU A N 1
ATOM 1439 C CA . LEU A 1 185 ? 12.891 -22.172 4.02 1 97.19 185 LEU A CA 1
ATOM 1440 C C . LEU A 1 185 ? 12.906 -23.516 4.738 1 97.19 185 LEU A C 1
ATOM 1442 O O . LEU A 1 185 ? 13.961 -23.969 5.188 1 97.19 185 LEU A O 1
ATOM 1446 N N . ILE A 1 186 ? 11.734 -24.141 4.844 1 98.25 186 ILE A N 1
ATOM 1447 C CA . ILE A 1 186 ? 11.633 -25.422 5.52 1 98.25 186 ILE A CA 1
ATOM 1448 C C . ILE A 1 186 ? 12.453 -26.469 4.77 1 98.25 186 ILE A C 1
ATOM 1450 O O . ILE A 1 186 ? 13.195 -27.25 5.387 1 98.25 186 ILE A O 1
ATOM 1454 N N . GLN A 1 187 ? 12.344 -26.469 3.492 1 97.69 187 GLN A N 1
ATOM 1455 C CA . GLN A 1 187 ? 13.078 -27.453 2.693 1 97.69 187 GLN A CA 1
ATOM 1456 C C . GLN A 1 187 ? 14.578 -27.188 2.756 1 97.69 187 GLN A C 1
ATOM 1458 O O . GLN A 1 187 ? 15.375 -28.125 2.721 1 97.69 187 GLN A O 1
ATOM 1463 N N . SER A 1 188 ? 14.992 -25.938 2.885 1 95.38 188 SER A N 1
ATOM 1464 C CA . SER A 1 188 ? 16.406 -25.562 2.836 1 95.38 188 SER A CA 1
ATOM 1465 C C . SER A 1 188 ? 17.078 -25.734 4.195 1 95.38 188 SER A C 1
ATOM 1467 O O . SER A 1 188 ? 18.219 -26.203 4.273 1 95.38 188 SER A O 1
ATOM 1469 N N . LEU A 1 189 ? 16.359 -25.375 5.281 1 95.44 189 LEU A N 1
ATOM 1470 C CA . LEU A 1 189 ? 16.984 -25.344 6.602 1 95.44 189 LEU A CA 1
ATOM 1471 C C . LEU A 1 189 ? 16.594 -26.562 7.422 1 95.44 189 LEU A C 1
ATOM 1473 O O . LEU A 1 189 ? 17.234 -26.875 8.43 1 95.44 189 LEU A O 1
ATOM 1477 N N . GLY A 1 190 ? 15.578 -27.234 6.98 1 97 190 GLY A N 1
ATOM 1478 C CA . GLY A 1 190 ? 14.898 -28.188 7.84 1 97 190 GLY A CA 1
ATOM 1479 C C . GLY A 1 190 ? 13.797 -27.578 8.68 1 97 190 GLY A C 1
ATOM 1480 O O . GLY A 1 190 ? 13.859 -26.391 9.008 1 97 190 GLY A O 1
ATOM 1481 N N . GLU A 1 191 ? 12.82 -28.375 8.961 1 97.56 191 GLU A N 1
ATOM 1482 C CA . GLU A 1 191 ? 11.602 -27.891 9.609 1 97.56 191 GLU A CA 1
ATOM 1483 C C . GLU A 1 191 ? 11.914 -27.156 10.906 1 97.56 191 GLU A C 1
ATOM 1485 O O . GLU A 1 191 ? 11.461 -26.031 11.109 1 97.56 191 GLU A O 1
ATOM 1490 N N . LYS A 1 192 ? 12.695 -27.766 11.797 1 97.94 192 LYS A N 1
ATOM 1491 C CA . LYS A 1 192 ? 12.984 -27.188 13.109 1 97.94 192 LYS A CA 1
ATOM 1492 C C . LYS A 1 192 ? 13.688 -25.844 12.969 1 97.94 192 LYS A C 1
ATOM 1494 O O . LYS A 1 192 ? 13.273 -24.844 13.57 1 97.94 192 LYS A O 1
ATOM 1499 N N . GLU A 1 193 ? 14.703 -25.766 12.18 1 97.88 193 GLU A N 1
ATOM 1500 C CA . GLU A 1 193 ? 15.492 -24.562 12.023 1 97.88 193 GLU A CA 1
ATOM 1501 C C . GLU A 1 193 ? 14.695 -23.484 11.289 1 97.88 193 GLU A C 1
ATOM 1503 O O . GLU A 1 193 ? 14.828 -22.297 11.594 1 97.88 193 GLU A O 1
ATOM 1508 N N . ALA A 1 194 ? 13.891 -23.875 10.328 1 98.06 194 ALA A N 1
ATOM 1509 C CA . ALA A 1 194 ? 13.07 -22.922 9.586 1 98.06 194 ALA A CA 1
ATOM 1510 C C . ALA A 1 194 ? 12.07 -22.219 10.5 1 98.06 194 ALA A C 1
ATOM 1512 O O . ALA A 1 194 ? 11.961 -21 10.5 1 98.06 194 ALA A O 1
ATOM 1513 N N . TRP A 1 195 ? 11.383 -23 11.328 1 98.44 195 TRP A N 1
ATOM 1514 C CA . TRP A 1 195 ? 10.406 -22.406 12.234 1 98.44 195 TRP A CA 1
ATOM 1515 C C . TRP A 1 195 ? 11.094 -21.562 13.297 1 98.44 195 TRP A C 1
ATOM 1517 O O . TRP A 1 195 ? 10.555 -20.531 13.727 1 98.44 195 TRP A O 1
ATOM 1527 N N . SER A 1 196 ? 12.273 -21.953 13.758 1 98.38 196 SER A N 1
ATOM 1528 C CA . SER A 1 196 ? 13.047 -21.125 14.688 1 98.38 196 SER A CA 1
ATOM 1529 C C . SER A 1 196 ? 13.391 -19.781 14.078 1 98.38 196 SER A C 1
ATOM 1531 O O . SER A 1 196 ? 13.281 -18.75 14.742 1 98.38 196 SER A O 1
ATOM 1533 N N . TYR A 1 197 ? 13.875 -19.844 12.844 1 98.06 197 TYR A N 1
ATOM 1534 C CA . TYR A 1 197 ? 14.172 -18.609 12.141 1 98.06 197 TYR A CA 1
ATOM 1535 C C . TYR A 1 197 ? 12.922 -17.734 12.031 1 98.06 197 TYR A C 1
ATOM 1537 O O . TYR A 1 197 ? 12.969 -16.531 12.281 1 98.06 197 TYR A O 1
ATOM 1545 N N . LEU A 1 198 ? 11.766 -18.328 11.609 1 98.44 198 LEU A N 1
ATOM 1546 C CA . LEU A 1 198 ? 10.508 -17.609 11.414 1 98.44 198 LEU A CA 1
ATOM 1547 C C . LEU A 1 198 ? 10.008 -17.031 12.734 1 98.44 198 LEU A C 1
ATOM 1549 O O . LEU A 1 198 ? 9.453 -15.93 12.758 1 98.44 198 LEU A O 1
ATOM 1553 N N . ASP A 1 199 ? 10.188 -17.75 13.859 1 98.19 199 ASP A N 1
ATOM 1554 C CA . ASP A 1 199 ? 9.859 -17.219 15.18 1 98.19 199 ASP A CA 1
ATOM 1555 C C . ASP A 1 199 ? 10.648 -15.953 15.469 1 98.19 199 ASP A C 1
ATOM 1557 O O . ASP A 1 199 ? 10.102 -14.977 15.984 1 98.19 199 ASP A O 1
ATOM 1561 N N . LYS A 1 200 ? 11.914 -15.938 15.195 1 97.94 200 LYS A N 1
ATOM 1562 C CA . LYS A 1 200 ? 12.781 -14.789 15.461 1 97.94 200 LYS A CA 1
ATOM 1563 C C . LYS A 1 200 ? 12.406 -13.602 14.586 1 97.94 200 LYS A C 1
ATOM 1565 O O . LYS A 1 200 ? 12.305 -12.477 15.07 1 97.94 200 LYS A O 1
ATOM 1570 N N . ILE A 1 201 ? 12.172 -13.875 13.266 1 98 201 ILE A N 1
ATOM 1571 C CA . ILE A 1 201 ? 11.906 -12.75 12.375 1 98 201 ILE A CA 1
ATOM 1572 C C . ILE A 1 201 ? 10.508 -12.195 12.633 1 98 201 ILE A C 1
ATOM 1574 O O . ILE A 1 201 ? 10.227 -11.031 12.336 1 98 201 ILE A O 1
ATOM 1578 N N . ASN A 1 202 ? 9.602 -13.023 13.18 1 97.38 202 ASN A N 1
ATOM 1579 C CA . ASN A 1 202 ? 8.273 -12.555 13.562 1 97.38 202 ASN A CA 1
ATOM 1580 C C . ASN A 1 202 ? 8.352 -11.352 14.508 1 97.38 202 ASN A C 1
ATOM 1582 O O . ASN A 1 202 ? 7.492 -10.469 14.469 1 97.38 202 ASN A O 1
ATOM 1586 N N . GLU A 1 203 ? 9.391 -11.266 15.289 1 93.75 203 GLU A N 1
ATOM 1587 C CA . GLU A 1 203 ? 9.578 -10.156 16.219 1 93.75 203 GLU A CA 1
ATOM 1588 C C . GLU A 1 203 ? 9.828 -8.844 15.477 1 93.75 203 GLU A C 1
ATOM 1590 O O . GLU A 1 203 ? 9.602 -7.762 16.031 1 93.75 203 GLU A O 1
ATOM 1595 N N . SER A 1 204 ? 10.266 -8.977 14.266 1 96.56 204 SER A N 1
ATOM 1596 C CA . SER A 1 204 ? 10.586 -7.797 13.477 1 96.56 204 SER A CA 1
ATOM 1597 C C . SER A 1 204 ? 9.453 -7.438 12.523 1 96.56 204 SER A C 1
ATOM 1599 O O . SER A 1 204 ? 9.516 -6.426 11.828 1 96.56 204 SER A O 1
ATOM 1601 N N . MET A 1 205 ? 8.328 -8.203 12.539 1 97.19 205 MET A N 1
ATOM 1602 C CA . MET A 1 205 ? 7.25 -8.016 11.562 1 97.19 205 MET A CA 1
ATOM 1603 C C . MET A 1 205 ? 6.32 -6.891 12 1 97.19 205 MET A C 1
ATOM 1605 O O . MET A 1 205 ? 5.809 -6.898 13.117 1 97.19 205 MET A O 1
ATOM 1609 N N . ARG A 1 206 ? 6.172 -5.949 11.086 1 94.88 206 ARG A N 1
ATOM 1610 C CA . ARG A 1 206 ? 5.133 -4.941 11.242 1 94.88 206 ARG A CA 1
ATOM 1611 C C . ARG A 1 206 ? 3.756 -5.516 10.93 1 94.88 206 ARG A C 1
ATOM 1613 O O . ARG A 1 206 ? 2.791 -5.258 11.648 1 94.88 206 ARG A O 1
ATOM 1620 N N . VAL A 1 207 ? 3.717 -6.293 9.875 1 95.12 207 VAL A N 1
ATOM 1621 C CA . VAL A 1 207 ? 2.459 -6.852 9.391 1 95.12 207 VAL A CA 1
ATOM 1622 C C . VAL A 1 207 ? 2.736 -8 8.43 1 95.12 207 VAL A C 1
ATOM 1624 O O . VAL A 1 207 ? 3.793 -8.047 7.793 1 95.12 207 VAL A O 1
ATOM 1627 N N . TYR A 1 208 ? 1.841 -8.961 8.406 1 96.31 208 TYR A N 1
ATOM 1628 C CA . TYR A 1 208 ? 1.759 -9.945 7.336 1 96.31 208 TYR A CA 1
ATOM 1629 C C . TYR A 1 208 ? 0.728 -9.531 6.293 1 96.31 208 TYR A C 1
ATOM 1631 O O . TYR A 1 208 ? -0.473 -9.508 6.57 1 96.31 208 TYR A O 1
ATOM 1639 N N . GLU A 1 209 ? 1.219 -9.234 5.105 1 96.19 209 GLU A N 1
ATOM 1640 C CA . GLU A 1 209 ? 0.359 -8.727 4.043 1 96.19 209 GLU A CA 1
ATOM 1641 C C . GLU A 1 209 ? -0.429 -9.852 3.381 1 96.19 209 GLU A C 1
ATOM 1643 O O . GLU A 1 209 ? -0.004 -11.008 3.406 1 96.19 209 GLU A O 1
ATOM 1648 N N . HIS A 1 210 ? -1.526 -9.453 2.703 1 92.31 210 HIS A N 1
ATOM 1649 C CA . HIS A 1 210 ? -2.422 -10.414 2.074 1 92.31 210 HIS A CA 1
ATOM 1650 C C . HIS A 1 210 ? -1.835 -10.945 0.768 1 92.31 210 HIS A C 1
ATOM 1652 O O . HIS A 1 210 ? -2.039 -12.109 0.417 1 92.31 210 HIS A O 1
ATOM 1658 N N . SER A 1 211 ? -1.164 -10.062 0.069 1 92.12 211 SER A N 1
ATOM 1659 C CA . SER A 1 211 ? -0.66 -10.406 -1.257 1 92.12 211 SER A CA 1
ATOM 1660 C C . SER A 1 211 ? 0.855 -10.242 -1.33 1 92.12 211 SER A C 1
ATOM 1662 O O . SER A 1 211 ? 1.462 -9.633 -0.451 1 92.12 211 SER A O 1
ATOM 1664 N N . GLY A 1 212 ? 1.408 -10.789 -2.381 1 94.06 212 GLY A N 1
ATOM 1665 C CA . GLY A 1 212 ? 2.84 -10.672 -2.607 1 94.06 212 GLY A CA 1
ATOM 1666 C C . GLY A 1 212 ? 3.289 -9.258 -2.914 1 94.06 212 GLY A C 1
ATOM 1667 O O . GLY A 1 212 ? 4.426 -8.883 -2.615 1 94.06 212 GLY A O 1
ATOM 1668 N N . MET A 1 213 ? 2.418 -8.461 -3.49 1 93.88 213 MET A N 1
ATOM 1669 C CA . MET A 1 213 ? 2.734 -7.078 -3.836 1 93.88 213 MET A CA 1
ATOM 1670 C C . MET A 1 213 ? 2.713 -6.191 -2.596 1 93.88 213 MET A C 1
ATOM 1672 O O . MET A 1 213 ? 3.367 -5.145 -2.562 1 93.88 213 MET A O 1
ATOM 1676 N N . GLY A 1 214 ? 1.97 -6.598 -1.592 1 95.62 214 GLY A N 1
ATOM 1677 C CA . GLY A 1 214 ? 1.774 -5.805 -0.386 1 95.62 214 GLY A CA 1
ATOM 1678 C C . GLY A 1 214 ? 3.074 -5.301 0.211 1 95.62 214 GLY A C 1
ATOM 1679 O O . GLY A 1 214 ? 3.27 -4.09 0.348 1 95.62 214 GLY A O 1
ATOM 1680 N N . PRO A 1 215 ? 4.027 -6.23 0.501 1 98.25 215 PRO A N 1
ATOM 1681 C CA . PRO A 1 215 ? 5.285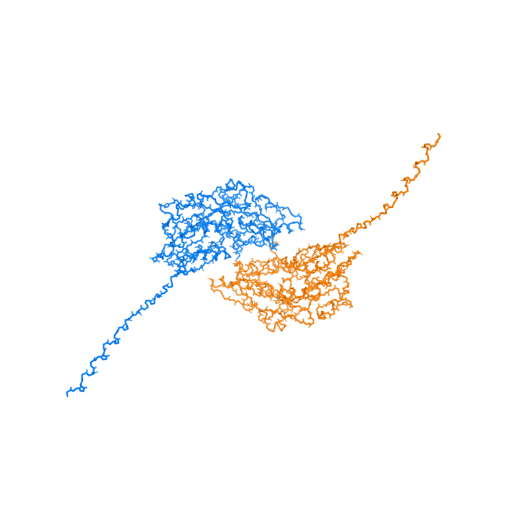 -5.809 1.123 1 98.25 215 PRO A CA 1
ATOM 1682 C C . PRO A 1 215 ? 6.078 -4.836 0.254 1 98.25 215 PRO A C 1
ATOM 1684 O O . PRO A 1 215 ? 6.742 -3.934 0.776 1 98.25 215 PRO A O 1
ATOM 1687 N N . ILE A 1 216 ? 6.02 -4.984 -1.059 1 97.81 216 ILE A N 1
ATOM 1688 C CA . ILE A 1 216 ? 6.766 -4.121 -1.969 1 97.81 216 ILE A CA 1
ATOM 1689 C C . ILE A 1 216 ? 6.176 -2.711 -1.94 1 97.81 216 ILE A C 1
ATOM 1691 O O . ILE A 1 216 ? 6.898 -1.733 -1.73 1 97.81 216 ILE A O 1
ATOM 1695 N N . LYS A 1 217 ? 4.887 -2.627 -2.068 1 96.12 217 LYS A N 1
ATOM 1696 C CA . LYS A 1 217 ? 4.223 -1.332 -2.166 1 96.12 217 LYS A CA 1
ATOM 1697 C C . LYS A 1 217 ? 4.277 -0.583 -0.837 1 96.12 217 LYS A C 1
ATOM 1699 O O . LYS A 1 217 ? 4.508 0.627 -0.811 1 96.12 217 LYS A O 1
ATOM 1704 N N . SER A 1 218 ? 3.998 -1.244 0.288 1 96.88 218 SER A N 1
ATOM 1705 C CA . SER A 1 218 ? 4.051 -0.579 1.586 1 96.88 218 SER A CA 1
ATOM 1706 C C . SER A 1 218 ? 5.461 -0.108 1.912 1 96.88 218 SER A C 1
ATOM 1708 O O . SER A 1 218 ? 5.645 0.937 2.539 1 96.88 218 SER A O 1
ATOM 1710 N N . THR A 1 219 ? 6.473 -0.845 1.458 1 97.94 219 THR A N 1
ATOM 1711 C CA . THR A 1 219 ? 7.852 -0.408 1.636 1 97.94 219 THR A CA 1
ATOM 1712 C C . THR A 1 219 ? 8.141 0.824 0.784 1 97.94 219 THR A C 1
ATOM 1714 O O . THR A 1 219 ? 8.789 1.766 1.246 1 97.94 219 THR A O 1
ATOM 1717 N N . GLU A 1 220 ? 7.672 0.794 -0.427 1 96.88 220 GLU A N 1
ATOM 1718 C CA . GLU A 1 220 ? 7.82 1.95 -1.307 1 96.88 220 GLU A CA 1
ATOM 1719 C C . GLU A 1 220 ? 7.246 3.211 -0.665 1 96.88 220 GLU A C 1
ATOM 1721 O O . GLU A 1 220 ? 7.824 4.293 -0.785 1 96.88 220 GLU A O 1
ATOM 1726 N N . MET A 1 221 ? 6.18 3.057 0.03 1 93.12 221 MET A N 1
ATOM 1727 C CA . MET A 1 221 ? 5.484 4.18 0.655 1 93.12 221 MET A CA 1
ATOM 1728 C C . MET A 1 221 ? 6.18 4.598 1.946 1 93.12 221 MET A C 1
ATOM 1730 O O . MET A 1 221 ? 5.812 5.602 2.557 1 93.12 221 MET A O 1
ATOM 1734 N N . GLY A 1 222 ? 7.148 3.797 2.396 1 93.62 222 GLY A N 1
ATOM 1735 C CA . GLY A 1 222 ? 7.887 4.133 3.604 1 93.62 222 GLY A CA 1
ATOM 1736 C C . GLY A 1 222 ? 7.211 3.646 4.871 1 93.62 222 GLY A C 1
ATOM 1737 O O . GLY A 1 222 ? 7.5 4.137 5.965 1 93.62 222 GLY A O 1
ATOM 1738 N N . GLU A 1 223 ? 6.23 2.66 4.777 1 95.12 223 GLU A N 1
ATOM 1739 C CA . GLU A 1 223 ? 5.547 2.129 5.949 1 95.12 223 GLU A CA 1
ATOM 1740 C C . GLU A 1 223 ? 6.488 1.285 6.805 1 95.12 223 GLU A C 1
ATOM 1742 O O . GLU A 1 223 ? 6.238 1.083 7.996 1 95.12 223 GLU A O 1
ATOM 1747 N N . GLN A 1 224 ? 7.504 0.731 6.234 1 96.88 224 GLN A N 1
ATOM 1748 C CA . GLN A 1 224 ? 8.578 -0.009 6.891 1 96.88 224 GLN A CA 1
ATOM 1749 C C . GLN A 1 224 ? 9.875 0.076 6.09 1 96.88 224 GLN A C 1
ATOM 1751 O O . GLN A 1 224 ? 9.875 0.544 4.949 1 96.88 224 GLN A O 1
ATOM 1756 N N . PHE A 1 225 ? 10.992 -0.441 6.711 1 97.88 225 PHE A N 1
ATOM 1757 C CA . PHE A 1 225 ? 12.289 -0.421 6.043 1 97.88 225 PHE A CA 1
ATOM 1758 C C . PHE A 1 225 ? 12.352 -1.472 4.941 1 97.88 225 PHE A C 1
ATOM 1760 O O . PHE A 1 225 ? 12.93 -1.231 3.879 1 97.88 225 PHE A O 1
ATOM 1767 N N . ILE A 1 226 ? 11.703 -2.635 5.254 1 98.69 226 ILE A N 1
ATOM 1768 C CA . ILE A 1 226 ? 12 -3.816 4.449 1 98.69 226 ILE A CA 1
ATOM 1769 C C . ILE A 1 226 ? 10.695 -4.531 4.094 1 98.69 226 ILE A C 1
ATOM 1771 O O . ILE A 1 226 ? 9.844 -4.75 4.957 1 98.69 226 ILE A O 1
ATOM 1775 N N . GLY A 1 227 ? 10.531 -4.809 2.832 1 98.62 227 GLY A N 1
ATOM 1776 C CA . GLY A 1 227 ? 9.5 -5.723 2.359 1 98.62 227 GLY A CA 1
ATOM 1777 C C . GLY A 1 227 ? 10.07 -6.98 1.728 1 98.62 227 GLY A C 1
ATOM 1778 O O . GLY A 1 227 ? 10.891 -6.906 0.811 1 98.62 227 GLY A O 1
ATOM 1779 N N . LEU A 1 228 ? 9.688 -8.125 2.271 1 98.5 228 LEU A N 1
ATOM 1780 C CA . LEU A 1 228 ? 10.008 -9.406 1.646 1 98.5 228 LEU A CA 1
ATOM 1781 C C . LEU A 1 228 ? 8.93 -9.805 0.648 1 98.5 228 LEU A C 1
ATOM 1783 O O . LEU A 1 228 ? 7.82 -10.18 1.042 1 98.5 228 LEU A O 1
ATOM 1787 N N . GLY A 1 229 ? 9.234 -9.625 -0.646 1 97.25 229 GLY A N 1
ATOM 1788 C CA . GLY A 1 229 ? 8.266 -9.883 -1.696 1 97.25 229 GLY A CA 1
ATOM 1789 C C . GLY A 1 229 ? 8.852 -10.594 -2.898 1 97.25 229 GLY A C 1
ATOM 1790 O O . GLY A 1 229 ? 9.672 -11.5 -2.75 1 97.25 229 GLY A O 1
ATOM 1791 N N . MET A 1 230 ? 8.375 -10.219 -4.051 1 96.69 230 MET A N 1
ATOM 1792 C CA . MET A 1 230 ? 8.766 -10.852 -5.305 1 96.69 230 MET A CA 1
ATOM 1793 C C . MET A 1 230 ? 9.891 -10.062 -5.977 1 96.69 230 MET A C 1
ATOM 1795 O O . MET A 1 230 ? 9.844 -8.836 -6.043 1 96.69 230 MET A O 1
ATOM 1799 N N . GLY A 1 231 ? 10.859 -10.844 -6.492 1 96.31 231 GLY A N 1
ATOM 1800 C CA . GLY A 1 231 ? 12.023 -10.211 -7.102 1 96.31 231 GLY A CA 1
ATOM 1801 C C . GLY A 1 231 ? 11.68 -9.398 -8.336 1 96.31 231 GLY A C 1
ATOM 1802 O O . GLY A 1 231 ? 12.047 -8.227 -8.438 1 96.31 231 GLY A O 1
ATOM 1803 N N . GLY A 1 232 ? 10.984 -9.984 -9.305 1 94.69 232 GLY A N 1
ATOM 1804 C CA . GLY A 1 232 ? 10.641 -9.312 -10.539 1 94.69 232 GLY A CA 1
ATOM 1805 C C . GLY A 1 232 ? 9.852 -8.031 -10.32 1 94.69 232 GLY A C 1
ATOM 1806 O O . GLY A 1 232 ? 10.195 -6.98 -10.867 1 94.69 232 GLY A O 1
ATOM 1807 N N . GLU A 1 233 ? 8.836 -8.094 -9.516 1 94.56 233 GLU A N 1
ATOM 1808 C CA . GLU A 1 233 ? 7.98 -6.949 -9.234 1 94.56 233 GLU A CA 1
ATOM 1809 C C . GLU A 1 233 ? 8.742 -5.867 -8.469 1 94.56 233 GLU A C 1
ATOM 1811 O O . GLU A 1 233 ? 8.539 -4.676 -8.711 1 94.56 233 GLU A O 1
ATOM 1816 N N . SER A 1 234 ? 9.586 -6.262 -7.547 1 97.06 234 SER A N 1
ATOM 1817 C CA . SER A 1 234 ? 10.414 -5.297 -6.828 1 97.06 234 SER A CA 1
ATOM 1818 C C . SER A 1 234 ? 11.328 -4.539 -7.781 1 97.06 234 SER A C 1
ATOM 1820 O O . SER A 1 234 ? 11.469 -3.316 -7.68 1 97.06 234 SER A O 1
ATOM 1822 N N . LEU A 1 235 ? 11.938 -5.242 -8.703 1 96.62 235 LEU A N 1
ATOM 1823 C CA . LEU A 1 235 ? 12.82 -4.633 -9.695 1 96.62 235 LEU A CA 1
ATOM 1824 C C . LEU A 1 235 ? 12.055 -3.643 -10.562 1 96.62 235 LEU A C 1
ATOM 1826 O O . LEU A 1 235 ? 12.57 -2.57 -10.891 1 96.62 235 LEU A O 1
ATOM 1830 N N . LEU A 1 236 ? 10.875 -4.004 -10.938 1 94.62 236 LEU A N 1
ATOM 1831 C CA . LEU A 1 236 ? 10.062 -3.1 -11.75 1 94.62 236 LEU A CA 1
ATOM 1832 C C . LEU A 1 236 ? 9.711 -1.839 -10.969 1 94.62 236 LEU A C 1
ATOM 1834 O O . LEU A 1 236 ? 9.805 -0.729 -11.5 1 94.62 236 LEU A O 1
ATOM 1838 N N . GLU A 1 237 ? 9.289 -1.975 -9.734 1 94.88 237 GLU A N 1
ATOM 1839 C CA . GLU A 1 237 ? 8.906 -0.833 -8.906 1 94.88 237 GLU A CA 1
ATOM 1840 C C . GLU A 1 237 ? 10.102 0.074 -8.633 1 94.88 237 GLU A C 1
ATOM 1842 O O . GLU A 1 237 ? 9.961 1.296 -8.555 1 94.88 237 GLU A O 1
ATOM 1847 N N . GLU A 1 238 ? 11.281 -0.505 -8.461 1 96 238 GLU A N 1
ATOM 1848 C CA . GLU A 1 238 ? 12.492 0.265 -8.203 1 96 238 GLU A CA 1
ATOM 1849 C C . GLU A 1 238 ? 12.805 1.214 -9.359 1 96 238 GLU A C 1
ATOM 1851 O O . GLU A 1 238 ? 13.352 2.295 -9.148 1 96 238 GLU A O 1
ATOM 1856 N N . LYS A 1 239 ? 12.422 0.854 -10.578 1 94.12 239 LYS A N 1
ATOM 1857 C CA . LYS A 1 239 ? 12.648 1.701 -11.742 1 94.12 239 LYS A CA 1
ATOM 1858 C C . LYS A 1 239 ? 11.773 2.951 -11.695 1 94.12 239 LYS A C 1
ATOM 1860 O O . LYS A 1 239 ? 12.133 3.992 -12.242 1 94.12 239 LYS A O 1
ATOM 1865 N N . LYS A 1 240 ? 10.703 2.824 -11.023 1 92.25 240 LYS A N 1
ATOM 1866 C CA . LYS A 1 240 ? 9.734 3.912 -10.961 1 92.25 240 LYS A CA 1
ATOM 1867 C C . LYS A 1 240 ? 9.922 4.742 -9.688 1 92.25 240 LYS A C 1
ATOM 1869 O O . LYS A 1 240 ? 9.445 5.875 -9.609 1 92.25 240 LYS A O 1
ATOM 1874 N N . HIS A 1 241 ? 10.57 4.184 -8.695 1 94.38 241 HIS A N 1
ATOM 1875 C CA . HIS A 1 241 ? 10.664 4.777 -7.371 1 94.38 241 HIS A CA 1
ATOM 1876 C C . HIS A 1 241 ? 12.102 4.734 -6.8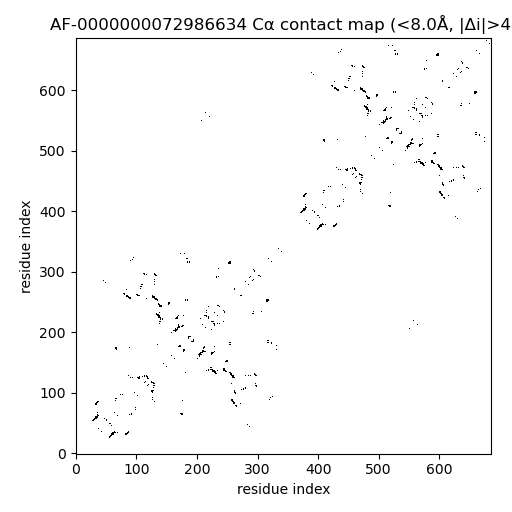52 1 94.38 241 HIS A C 1
ATOM 1878 O O . HIS A 1 241 ? 12.531 3.727 -6.285 1 94.38 241 HIS A O 1
ATOM 1884 N N . LYS A 1 242 ? 12.75 5.832 -6.84 1 91.81 242 LYS A N 1
ATOM 1885 C CA . LYS A 1 242 ? 14.18 5.891 -6.566 1 91.81 242 LYS A CA 1
ATOM 1886 C C . LYS A 1 242 ? 14.469 5.617 -5.094 1 91.81 242 LYS A C 1
ATOM 1888 O O . LYS A 1 242 ? 15.609 5.352 -4.719 1 91.81 242 LYS A O 1
ATOM 1893 N N . GLN A 1 243 ? 13.422 5.703 -4.309 1 93.69 243 GLN A N 1
ATOM 1894 C CA . GLN A 1 243 ? 13.648 5.57 -2.873 1 93.69 243 GLN A CA 1
ATOM 1895 C C . GLN A 1 243 ? 13.727 4.105 -2.459 1 93.69 243 GLN A C 1
ATOM 1897 O O . GLN A 1 243 ? 14.039 3.795 -1.306 1 93.69 243 GLN A O 1
ATOM 1902 N N . ILE A 1 244 ? 13.422 3.141 -3.367 1 97.19 244 ILE A N 1
ATOM 1903 C CA . ILE A 1 244 ? 13.539 1.74 -2.977 1 97.19 244 ILE A CA 1
ATOM 1904 C C . ILE A 1 244 ? 14.602 1.057 -3.828 1 97.19 244 ILE A C 1
ATOM 1906 O O . ILE A 1 244 ? 14.945 1.534 -4.914 1 97.19 244 ILE A O 1
ATOM 1910 N N . LYS A 1 245 ? 15.148 0.01 -3.303 1 97.88 245 LYS A N 1
ATOM 1911 C CA . LYS A 1 245 ? 16.141 -0.825 -3.965 1 97.88 245 LYS A CA 1
ATOM 1912 C C . LYS A 1 245 ? 15.898 -2.305 -3.682 1 97.88 245 LYS A C 1
ATOM 1914 O O . LYS A 1 245 ? 15.461 -2.668 -2.59 1 97.88 245 LYS A O 1
ATOM 1919 N N . THR A 1 246 ? 16.156 -3.141 -4.695 1 97.69 246 THR A N 1
ATOM 1920 C CA . THR A 1 246 ? 15.961 -4.582 -4.605 1 97.69 246 THR A CA 1
ATOM 1921 C C . THR A 1 246 ? 17.281 -5.289 -4.289 1 97.69 246 THR A C 1
ATOM 1923 O O . THR A 1 246 ? 18.297 -5.012 -4.918 1 97.69 246 THR A O 1
ATOM 1926 N N . PHE A 1 247 ? 17.234 -6.191 -3.312 1 97.31 247 PHE A N 1
ATOM 1927 C CA . PHE A 1 247 ? 18.391 -7.02 -2.969 1 97.31 247 PHE A CA 1
ATOM 1928 C C . PHE A 1 247 ? 18.016 -8.492 -2.969 1 97.31 247 PHE A C 1
ATOM 1930 O O . PHE A 1 247 ? 16.891 -8.859 -2.584 1 97.31 247 PHE A O 1
ATOM 1937 N N . PHE A 1 248 ? 18.922 -9.328 -3.447 1 96.75 248 PHE A N 1
ATOM 1938 C CA . PHE A 1 248 ? 18.781 -10.773 -3.428 1 96.75 248 PHE A CA 1
ATOM 1939 C C . PHE A 1 248 ? 19.656 -11.398 -2.352 1 96.75 248 PHE A C 1
ATOM 1941 O O . PHE A 1 248 ? 20.875 -11.25 -2.383 1 96.75 248 PHE A O 1
ATOM 1948 N N . PRO A 1 249 ? 19.031 -12.062 -1.352 1 96.62 249 PRO A N 1
ATOM 1949 C CA . PRO A 1 249 ? 19.828 -12.609 -0.244 1 96.62 249 PRO A CA 1
ATOM 1950 C C . PRO A 1 249 ? 20.922 -13.562 -0.713 1 96.62 249 PRO A C 1
ATOM 1952 O O . PRO A 1 249 ? 20.688 -14.383 -1.605 1 96.62 249 PRO A O 1
ATOM 1955 N N . LYS A 1 250 ? 22.016 -13.523 -0.036 1 94.62 250 LYS A N 1
ATOM 1956 C CA . LYS A 1 250 ? 23.188 -14.281 -0.455 1 94.62 250 LYS A CA 1
ATOM 1957 C C . LYS A 1 250 ? 23 -15.773 -0.194 1 94.62 250 LYS A C 1
ATOM 1959 O O . LYS A 1 250 ? 23.625 -16.609 -0.865 1 94.62 250 LYS A O 1
ATOM 1964 N N . GLU A 1 251 ? 22.156 -16.094 0.8 1 95.75 251 GLU A N 1
ATOM 1965 C CA . GLU A 1 251 ? 21.969 -17.5 1.166 1 95.75 251 GLU A CA 1
ATOM 1966 C C . GLU A 1 251 ? 21.234 -18.25 0.068 1 95.75 251 GLU A C 1
ATOM 1968 O O . GLU A 1 251 ? 21.344 -19.484 -0.022 1 95.75 251 GLU A O 1
ATOM 1973 N N . GLY A 1 252 ? 20.438 -17.562 -0.733 1 96.38 252 GLY A N 1
ATOM 1974 C CA . GLY A 1 252 ? 19.656 -18.203 -1.785 1 96.38 252 GLY A CA 1
ATOM 1975 C C . GLY A 1 252 ? 18.281 -17.578 -1.975 1 96.38 252 GLY A C 1
ATOM 1976 O O . GLY A 1 252 ? 17.922 -16.641 -1.277 1 96.38 252 GLY A O 1
ATOM 1977 N N . LEU A 1 253 ? 17.594 -18.109 -2.969 1 97.31 253 LEU A N 1
ATOM 1978 C CA . LEU A 1 253 ? 16.312 -17.531 -3.344 1 97.31 253 LEU A CA 1
ATOM 1979 C C . LEU A 1 253 ? 15.219 -18.594 -3.336 1 97.31 253 LEU A C 1
ATOM 1981 O O . LEU A 1 253 ? 15.367 -19.656 -3.938 1 97.31 253 LEU A O 1
ATOM 1985 N N . ALA A 1 254 ? 14.18 -18.281 -2.584 1 97.75 254 ALA A N 1
ATOM 1986 C CA . ALA A 1 254 ? 12.953 -19.062 -2.748 1 97.75 254 ALA A CA 1
ATOM 1987 C C . ALA A 1 254 ? 12.344 -18.828 -4.129 1 97.75 254 ALA A C 1
ATOM 1989 O O . ALA A 1 254 ? 12.539 -17.781 -4.734 1 97.75 254 ALA A O 1
ATOM 1990 N N . TRP A 1 255 ? 11.641 -19.844 -4.625 1 96.56 255 TRP A N 1
ATOM 1991 C CA . TRP A 1 255 ? 11.07 -19.703 -5.957 1 96.56 255 TRP A CA 1
ATOM 1992 C C . TRP A 1 255 ? 9.867 -20.625 -6.141 1 96.56 255 TRP A C 1
ATOM 1994 O O . TRP A 1 255 ? 9.68 -21.562 -5.363 1 96.56 255 TRP A O 1
ATOM 2004 N N . ASP A 1 256 ? 9.023 -20.281 -7.039 1 97.12 256 ASP A N 1
ATOM 2005 C CA . ASP A 1 256 ? 7.91 -21.078 -7.551 1 97.12 256 ASP A CA 1
ATOM 2006 C C . ASP A 1 256 ? 7.684 -20.812 -9.039 1 97.12 256 ASP A C 1
ATOM 2008 O O . ASP A 1 256 ? 8.453 -20.094 -9.672 1 97.12 256 ASP A O 1
ATOM 2012 N N . ILE A 1 257 ? 6.82 -21.562 -9.578 1 95.81 257 ILE A N 1
ATOM 2013 C CA . ILE A 1 257 ? 6.434 -21.422 -10.977 1 95.81 257 ILE A CA 1
ATOM 2014 C C . ILE A 1 257 ? 4.984 -20.938 -11.062 1 95.81 257 ILE A C 1
ATOM 2016 O O . ILE A 1 257 ? 4.113 -21.453 -10.352 1 95.81 257 ILE A O 1
ATOM 2020 N N . ASP A 1 258 ? 4.75 -19.859 -11.828 1 96.94 258 ASP A N 1
ATOM 2021 C CA . ASP A 1 258 ? 3.373 -19.547 -12.211 1 96.94 258 ASP A CA 1
ATOM 2022 C C . ASP A 1 258 ? 2.967 -20.328 -13.461 1 96.94 258 ASP A C 1
ATOM 2024 O O . ASP A 1 258 ? 3.758 -20.469 -14.398 1 96.94 258 ASP A O 1
ATOM 2028 N N . GLY A 1 259 ? 1.817 -20.875 -13.367 1 97.44 259 GLY A N 1
ATOM 2029 C CA . GLY A 1 259 ? 1.343 -21.641 -14.5 1 97.44 259 GLY A CA 1
ATOM 2030 C C . GLY A 1 259 ? -0.149 -21.5 -14.734 1 97.44 259 GLY A C 1
ATOM 2031 O O . GLY A 1 259 ? -0.764 -20.531 -14.297 1 97.44 259 GLY A O 1
ATOM 2032 N N . LEU A 1 260 ? -0.633 -22.406 -15.586 1 97.94 260 LEU A N 1
ATOM 2033 C CA . LEU A 1 260 ? -2.053 -22.422 -15.922 1 97.94 260 LEU A CA 1
ATOM 2034 C C . LEU A 1 260 ? -2.568 -23.844 -16.062 1 97.94 260 LEU A C 1
ATOM 2036 O O . LEU A 1 260 ? -1.779 -24.797 -16.109 1 97.94 260 LEU A O 1
ATOM 2040 N N . GLY A 1 261 ? -3.844 -24 -15.953 1 97.5 261 GLY A N 1
ATOM 2041 C CA . GLY A 1 261 ? -4.551 -25.25 -16.188 1 97.5 261 GLY A CA 1
ATOM 2042 C C . GLY A 1 261 ? -5.98 -25.047 -16.656 1 97.5 261 GLY A C 1
ATOM 2043 O O . GLY A 1 261 ? -6.547 -23.969 -16.5 1 97.5 261 GLY A O 1
ATOM 2044 N N . ILE A 1 262 ? -6.461 -26.062 -17.359 1 97.38 262 ILE A N 1
ATOM 2045 C CA . ILE A 1 262 ? -7.867 -26.094 -17.75 1 97.38 262 ILE A CA 1
ATOM 2046 C C . ILE A 1 262 ? -8.68 -26.859 -16.703 1 97.38 262 ILE A C 1
ATOM 2048 O O . ILE A 1 262 ? -8.281 -27.938 -16.266 1 97.38 262 ILE A O 1
ATOM 2052 N N . ILE A 1 263 ? -9.812 -26.234 -16.297 1 98.06 263 ILE A N 1
ATOM 2053 C CA . ILE A 1 263 ? -10.617 -26.828 -15.227 1 98.06 263 ILE A CA 1
ATOM 2054 C C . ILE A 1 263 ? -11.383 -28.031 -15.758 1 98.06 263 ILE A C 1
ATOM 2056 O O . ILE A 1 263 ? -11.938 -27.984 -16.859 1 98.06 263 ILE A O 1
ATOM 2060 N N . ASN A 1 264 ? -11.289 -29.109 -15.008 1 96.31 264 ASN A N 1
ATOM 2061 C CA . ASN A 1 264 ? -12.039 -30.328 -15.312 1 96.31 264 ASN A CA 1
ATOM 2062 C C . ASN A 1 264 ? -13.5 -30.203 -14.914 1 96.31 264 ASN A C 1
ATOM 2064 O O . ASN A 1 264 ? -13.844 -30.328 -13.734 1 96.31 264 ASN A O 1
ATOM 2068 N N . LYS A 1 265 ? -14.367 -29.953 -15.875 1 93.94 265 LYS A N 1
ATOM 2069 C CA . LYS A 1 265 ? -15.789 -29.828 -15.555 1 93.94 265 LYS A CA 1
ATOM 2070 C C . LYS A 1 265 ? -16.641 -30.562 -16.594 1 93.94 265 LYS A C 1
ATOM 2072 O O . LYS A 1 265 ? -16.141 -30.969 -17.641 1 93.94 265 LYS A O 1
ATOM 2077 N N . GLU A 1 266 ? -17.859 -30.859 -16.188 1 90.31 266 GLU A N 1
ATOM 2078 C CA . GLU A 1 266 ? -18.766 -31.641 -17 1 90.31 266 GLU A CA 1
ATOM 2079 C C . GLU A 1 266 ? -18.891 -31.078 -18.422 1 90.31 266 GLU A C 1
ATOM 2081 O O . GLU A 1 266 ? -18.797 -31.812 -19.406 1 90.31 266 GLU A O 1
ATOM 2086 N N . ASN A 1 267 ? -19.141 -29.766 -18.5 1 89.12 267 ASN A N 1
ATOM 2087 C CA . ASN A 1 267 ? -19.203 -29.094 -19.797 1 89.12 267 ASN A CA 1
ATOM 2088 C C . ASN A 1 267 ? -18 -28.188 -20.016 1 89.12 267 ASN A C 1
ATOM 2090 O O . ASN A 1 267 ? -18.062 -26.969 -19.797 1 89.12 267 ASN A O 1
ATOM 2094 N N . VAL A 1 268 ? -17.031 -28.906 -20.578 1 85.12 268 VAL A N 1
ATOM 2095 C CA . VAL A 1 268 ? -15.797 -28.156 -20.812 1 85.12 268 VAL A CA 1
ATOM 2096 C C . VAL A 1 268 ? -16 -27.172 -21.969 1 85.12 268 VAL A C 1
ATOM 2098 O O . VAL A 1 268 ? -16.531 -27.547 -23.016 1 85.12 268 VAL A O 1
ATOM 2101 N N . ASN A 1 269 ? -15.633 -25.953 -21.75 1 89.25 269 ASN A N 1
ATOM 2102 C CA . ASN A 1 269 ? -15.727 -24.891 -22.734 1 89.25 269 ASN A CA 1
ATOM 2103 C C . ASN A 1 269 ? -14.602 -24.984 -23.766 1 89.25 269 ASN A C 1
ATOM 2105 O O . ASN A 1 269 ? -13.43 -24.812 -23.422 1 89.25 269 ASN A O 1
ATOM 2109 N N . ASP A 1 270 ? -14.859 -25.156 -24.969 1 89.62 270 ASP A N 1
ATOM 2110 C CA . ASP A 1 270 ? -13.867 -25.328 -26.031 1 89.62 270 ASP A CA 1
ATOM 2111 C C . ASP A 1 270 ? -13 -24.094 -26.188 1 89.62 270 ASP A C 1
ATOM 2113 O O . ASP A 1 270 ? -11.844 -24.172 -26.609 1 89.62 270 ASP A O 1
ATOM 2117 N N . ASP A 1 271 ? -13.586 -23.016 -25.75 1 94.69 271 ASP A N 1
ATOM 2118 C CA . ASP A 1 271 ? -12.852 -21.766 -25.891 1 94.69 271 ASP A CA 1
ATOM 2119 C C . ASP A 1 271 ? -11.719 -21.672 -24.875 1 94.69 271 ASP A C 1
ATOM 2121 O O . ASP A 1 271 ? -10.828 -20.828 -25 1 94.69 271 ASP A O 1
ATOM 2125 N N . ALA A 1 272 ? -11.734 -22.531 -23.844 1 95.12 272 ALA A N 1
ATOM 2126 C CA . ALA A 1 272 ? -10.672 -22.562 -22.844 1 95.12 272 ALA A CA 1
ATOM 2127 C C . ALA A 1 272 ? -9.32 -22.844 -23.5 1 95.12 272 ALA A C 1
ATOM 2129 O O . ALA A 1 272 ? -8.312 -22.234 -23.141 1 95.12 272 ALA A O 1
ATOM 2130 N N . GLU A 1 273 ? -9.312 -23.688 -24.484 1 93.56 273 GLU A N 1
ATOM 2131 C CA . GLU A 1 273 ? -8.07 -24.047 -25.156 1 93.56 273 GLU A CA 1
ATOM 2132 C C . GLU A 1 273 ? -7.52 -22.891 -25.969 1 93.56 273 GLU A C 1
ATOM 2134 O O . GLU A 1 273 ? -6.301 -22.719 -26.078 1 93.56 273 GLU A O 1
ATOM 2139 N N . LYS A 1 274 ? -8.453 -22.109 -26.516 1 94.06 274 LYS A N 1
ATOM 2140 C CA . LYS A 1 274 ? -8.008 -20.922 -27.266 1 94.06 274 LYS A CA 1
ATOM 2141 C C . LYS A 1 274 ? -7.289 -19.953 -26.344 1 94.06 274 LYS A C 1
ATOM 2143 O O . LYS A 1 274 ? -6.27 -19.359 -26.719 1 94.06 274 LYS A O 1
ATOM 2148 N N . PHE A 1 275 ? -7.871 -19.797 -25.188 1 96.56 275 PHE A N 1
ATOM 2149 C CA . PHE A 1 275 ? -7.25 -18.891 -24.219 1 96.56 275 PHE A CA 1
ATOM 2150 C C . PHE A 1 275 ? -5.887 -19.422 -23.797 1 96.56 275 PHE A C 1
ATOM 2152 O O . PHE A 1 275 ? -4.906 -18.672 -23.781 1 96.56 275 PHE A O 1
ATOM 2159 N N . VAL A 1 276 ? -5.789 -20.703 -23.5 1 96 276 VAL A N 1
ATOM 2160 C CA . VAL A 1 276 ? -4.547 -21.328 -23.062 1 96 276 VAL A CA 1
ATOM 2161 C C . VAL A 1 276 ? -3.496 -21.203 -24.156 1 96 276 VAL A C 1
ATOM 2163 O O . VAL A 1 276 ? -2.342 -20.859 -23.891 1 96 276 VAL A O 1
ATOM 2166 N N . ASN A 1 277 ? -3.891 -21.422 -25.406 1 93.94 277 ASN A N 1
ATOM 2167 C CA . ASN A 1 277 ? -2.965 -21.297 -26.516 1 93.94 277 ASN A CA 1
ATOM 2168 C C . ASN A 1 277 ? -2.436 -19.875 -26.656 1 93.94 277 ASN A C 1
ATOM 2170 O O . ASN A 1 277 ? -1.266 -19.672 -26.984 1 93.94 277 ASN A O 1
ATOM 2174 N N . TYR A 1 278 ? -3.309 -19.016 -26.406 1 95.56 278 TYR A N 1
ATOM 2175 C CA . TYR A 1 278 ? -2.846 -17.641 -26.484 1 95.56 278 TYR A CA 1
ATOM 2176 C C . TYR A 1 278 ? -1.838 -17.328 -25.375 1 95.56 278 TYR A C 1
ATOM 2178 O O . TYR A 1 278 ? -0.811 -16.703 -25.625 1 95.56 278 TYR A O 1
ATOM 2186 N N . ILE A 1 279 ? -2.15 -17.75 -24.109 1 96.12 279 ILE A N 1
ATOM 2187 C CA . ILE A 1 279 ? -1.271 -17.453 -22.984 1 96.12 279 ILE A CA 1
ATOM 2188 C C . ILE A 1 279 ? 0.102 -18.078 -23.234 1 96.12 279 ILE A C 1
ATOM 2190 O O . ILE A 1 279 ? 1.123 -17.547 -22.797 1 96.12 279 ILE A O 1
ATOM 2194 N N . LEU A 1 280 ? 0.141 -19.141 -24.062 1 93.69 280 LEU A N 1
ATOM 2195 C CA . LEU A 1 280 ? 1.389 -19.844 -24.344 1 93.69 280 LEU A CA 1
ATOM 2196 C C . LEU A 1 280 ? 2.076 -19.266 -25.578 1 93.69 280 LEU A C 1
ATOM 2198 O O . LEU A 1 280 ? 3.162 -19.719 -25.953 1 93.69 280 LEU A O 1
ATOM 2202 N N . SER A 1 281 ? 1.501 -18.25 -26.172 1 92.19 281 SER A N 1
ATOM 2203 C CA . SER A 1 281 ? 2.066 -17.656 -27.375 1 92.19 281 SER A CA 1
ATOM 2204 C C . SER A 1 281 ? 3.287 -16.812 -27.047 1 92.19 281 SER A C 1
ATOM 2206 O O . SER A 1 281 ? 3.5 -16.438 -25.891 1 92.19 281 SER A O 1
ATOM 2208 N N . ASP A 1 282 ? 4.02 -16.422 -28.094 1 90.81 282 ASP A N 1
ATOM 2209 C CA . ASP A 1 282 ? 5.184 -15.547 -27.938 1 90.81 282 ASP A CA 1
ATOM 2210 C C . ASP A 1 282 ? 4.785 -14.18 -27.406 1 90.81 282 ASP A C 1
ATOM 2212 O O . ASP A 1 282 ? 5.488 -13.602 -26.562 1 90.81 282 ASP A O 1
ATOM 2216 N N . GLU A 1 283 ? 3.73 -13.734 -27.875 1 92.56 283 GLU A N 1
ATOM 2217 C CA . GLU A 1 283 ? 3.264 -12.422 -27.453 1 92.56 283 GLU A CA 1
ATOM 2218 C C . GLU A 1 283 ? 2.971 -12.398 -25.953 1 92.56 283 GLU A C 1
ATOM 2220 O O . GLU A 1 283 ? 3.43 -11.508 -25.25 1 92.56 283 GLU A O 1
ATOM 2225 N N . ALA A 1 284 ? 2.17 -13.32 -25.484 1 93.75 284 ALA A N 1
ATOM 2226 C CA . ALA A 1 284 ? 1.804 -13.375 -24.062 1 93.75 284 ALA A CA 1
ATOM 2227 C C . ALA A 1 284 ? 3.027 -13.648 -23.203 1 93.75 284 ALA A C 1
ATOM 2229 O O . ALA A 1 284 ? 3.152 -13.086 -22.109 1 93.75 284 ALA A O 1
ATOM 2230 N N . MET A 1 285 ? 3.922 -14.477 -23.703 1 93.12 285 MET A N 1
ATOM 2231 C CA . MET A 1 285 ? 5.133 -14.797 -22.938 1 93.12 285 MET A CA 1
ATOM 2232 C C . MET A 1 285 ? 6.055 -13.578 -22.859 1 93.12 285 MET A C 1
ATOM 2234 O O . MET A 1 285 ? 6.781 -13.414 -21.891 1 93.12 285 MET A O 1
ATOM 2238 N N . GLU A 1 286 ? 6.016 -12.75 -23.844 1 92.38 286 GLU A N 1
ATOM 2239 C CA . GLU A 1 286 ? 6.762 -11.492 -23.781 1 92.38 286 GLU A CA 1
ATOM 2240 C C . GLU A 1 286 ? 6.195 -10.57 -22.703 1 92.38 286 GLU A C 1
ATOM 2242 O O . GLU A 1 286 ? 6.949 -9.906 -22 1 92.38 286 GLU A O 1
ATOM 2247 N N . ILE A 1 287 ? 4.848 -10.531 -22.609 1 92 287 ILE A N 1
ATOM 2248 C CA . ILE A 1 287 ? 4.227 -9.766 -21.531 1 92 287 ILE A CA 1
ATOM 2249 C C . ILE A 1 287 ? 4.672 -10.312 -20.172 1 92 287 ILE A C 1
ATOM 2251 O O . ILE A 1 287 ? 5.078 -9.555 -19.297 1 92 287 ILE A O 1
ATOM 2255 N N . GLU A 1 288 ? 4.676 -11.625 -20.031 1 92.88 288 GLU A N 1
ATOM 2256 C CA . GLU A 1 288 ? 5.125 -12.305 -18.828 1 92.88 288 GLU A CA 1
ATOM 2257 C C . GLU A 1 288 ? 6.559 -11.93 -18.469 1 92.88 288 GLU A C 1
ATOM 2259 O O . GLU A 1 288 ? 6.871 -11.656 -17.312 1 92.88 288 GLU A O 1
ATOM 2264 N N . ALA A 1 289 ? 7.387 -11.867 -19.469 1 92.12 289 ALA A N 1
ATOM 2265 C CA . ALA A 1 289 ? 8.812 -11.602 -19.266 1 92.12 289 ALA A CA 1
ATOM 2266 C C . ALA A 1 289 ? 9.062 -10.125 -18.984 1 92.12 289 ALA A C 1
ATOM 2268 O O . ALA A 1 289 ? 9.789 -9.781 -18.062 1 92.12 289 ALA A O 1
ATOM 2269 N N . LYS A 1 290 ? 8.391 -9.266 -19.688 1 89.94 290 LYS A N 1
ATOM 2270 C CA . LYS A 1 290 ? 8.758 -7.852 -19.656 1 89.94 290 LYS A CA 1
ATOM 2271 C C . LYS A 1 290 ? 7.879 -7.078 -18.688 1 89.94 290 LYS A C 1
ATOM 2273 O O . LYS A 1 290 ? 8.383 -6.289 -17.875 1 89.94 290 LYS A O 1
ATOM 2278 N N . SER A 1 291 ? 6.578 -7.301 -18.766 1 88.06 291 SER A N 1
ATOM 2279 C CA . SER A 1 291 ? 5.668 -6.535 -17.922 1 88.06 291 SER A CA 1
ATOM 2280 C C . SER A 1 291 ? 5.645 -7.082 -16.5 1 88.06 291 SER A C 1
ATOM 2282 O O . SER A 1 291 ? 5.48 -6.324 -15.531 1 88.06 291 SER A O 1
ATOM 2284 N N . ARG A 1 292 ? 5.875 -8.352 -16.328 1 88.25 292 ARG A N 1
ATOM 2285 C CA . ARG A 1 292 ? 5.895 -8.945 -14.992 1 88.25 292 ARG A CA 1
ATOM 2286 C C . ARG A 1 292 ? 7.324 -9.172 -14.516 1 88.25 292 ARG A C 1
ATOM 2288 O O . ARG A 1 292 ? 7.555 -9.492 -13.344 1 88.25 292 ARG A O 1
ATOM 2295 N N . ASN A 1 293 ? 8.297 -9 -15.414 1 91.38 293 ASN A N 1
ATOM 2296 C CA . ASN A 1 293 ? 9.711 -9.219 -15.141 1 91.38 293 ASN A CA 1
ATOM 2297 C C . ASN A 1 293 ? 9.961 -10.617 -14.578 1 91.38 293 ASN A C 1
ATOM 2299 O O . ASN A 1 293 ? 10.578 -10.766 -13.516 1 91.38 293 ASN A O 1
ATOM 2303 N N . ARG A 1 294 ? 9.43 -11.602 -15.281 1 92.75 294 ARG A N 1
ATOM 2304 C CA . ARG A 1 294 ? 9.523 -13 -14.867 1 92.75 294 ARG A CA 1
ATOM 2305 C C . ARG A 1 294 ? 10.461 -13.781 -15.789 1 92.75 294 ARG A C 1
ATOM 2307 O O . ARG A 1 294 ? 10.617 -13.438 -16.969 1 92.75 294 ARG A O 1
ATOM 2314 N N . ILE A 1 295 ? 11.062 -14.805 -15.195 1 88.75 295 ILE A N 1
ATOM 2315 C CA . ILE A 1 295 ? 11.852 -15.75 -15.984 1 88.75 295 ILE A CA 1
ATOM 2316 C C . ILE A 1 295 ? 10.93 -16.766 -16.641 1 88.75 295 ILE A C 1
ATOM 2318 O O . ILE A 1 295 ? 10.461 -17.703 -16 1 88.75 295 ILE A O 1
ATOM 2322 N N . VAL A 1 296 ? 10.766 -16.609 -17.938 1 91.19 296 VAL A N 1
ATOM 2323 C CA . VAL A 1 296 ? 9.781 -17.438 -18.625 1 91.19 296 VAL A CA 1
ATOM 2324 C C . VAL A 1 296 ? 10.352 -18.844 -18.859 1 91.19 296 VAL A C 1
ATOM 2326 O O . VAL A 1 296 ? 11.57 -19.016 -18.875 1 91.19 296 VAL A O 1
ATOM 2329 N N . THR A 1 297 ? 9.5 -19.812 -19.031 1 87.56 297 THR A N 1
ATOM 2330 C CA . THR A 1 297 ? 9.859 -21.234 -19.062 1 87.56 297 THR A CA 1
ATOM 2331 C C . THR A 1 297 ? 10.102 -21.703 -20.484 1 87.56 297 THR A C 1
ATOM 2333 O O . THR A 1 297 ? 10.234 -22.906 -20.734 1 87.56 297 THR A O 1
ATOM 2336 N N . LEU A 1 298 ? 10.141 -20.781 -21.391 1 82.81 298 LEU A N 1
ATOM 2337 C CA . LEU A 1 298 ? 10.391 -21.141 -22.781 1 82.81 298 LEU A CA 1
ATOM 2338 C C . LEU A 1 298 ? 11.75 -21.812 -22.938 1 82.81 298 LEU A C 1
ATOM 2340 O O . LEU A 1 298 ? 12.68 -21.531 -22.188 1 82.81 298 LEU A O 1
ATOM 2344 N N . LYS A 1 299 ? 11.805 -22.688 -23.953 1 83.88 299 LYS A N 1
ATOM 2345 C CA . LYS A 1 299 ? 13.078 -23.312 -24.297 1 83.88 299 LYS A CA 1
ATOM 2346 C C . LYS A 1 299 ? 14.125 -22.266 -24.625 1 83.88 299 LYS A C 1
ATOM 2348 O O . LYS A 1 299 ? 15.297 -22.391 -24.25 1 83.88 299 LYS A O 1
ATOM 2353 N N . ASN A 1 300 ? 13.656 -21.203 -25.281 1 80.69 300 ASN A N 1
ATOM 2354 C CA . ASN A 1 300 ? 14.484 -20.031 -25.531 1 80.69 300 ASN A CA 1
ATOM 2355 C C . ASN A 1 300 ? 14.148 -18.906 -24.562 1 80.69 300 ASN A C 1
ATOM 2357 O O . ASN A 1 300 ? 13.133 -18.219 -24.719 1 80.69 300 ASN A O 1
ATOM 2361 N N . PRO A 1 301 ? 15.062 -18.688 -23.656 1 78 301 PRO A N 1
ATOM 2362 C CA . PRO A 1 301 ? 14.711 -17.703 -22.641 1 78 301 PRO A CA 1
ATOM 2363 C C . PRO A 1 301 ? 14.648 -16.266 -23.188 1 78 301 PRO A C 1
ATOM 2365 O O . PRO A 1 301 ? 15.297 -15.961 -24.188 1 78 301 PRO A O 1
ATOM 2368 N N . ILE A 1 302 ? 13.805 -15.531 -22.656 1 82.06 302 ILE A N 1
ATOM 2369 C CA . ILE A 1 302 ? 13.758 -14.094 -22.906 1 82.06 302 ILE A CA 1
ATOM 2370 C C . ILE A 1 302 ? 14.555 -13.359 -21.828 1 82.06 302 ILE A C 1
ATOM 2372 O O . ILE A 1 302 ? 14.383 -13.625 -20.625 1 82.06 302 ILE A O 1
ATOM 2376 N N . THR A 1 303 ? 15.375 -12.484 -22.25 1 79.44 303 THR A N 1
ATOM 2377 C CA . THR A 1 303 ? 16.234 -11.773 -21.312 1 79.44 303 THR A CA 1
ATOM 2378 C C . THR A 1 303 ? 15.43 -10.766 -20.5 1 79.44 303 THR A C 1
ATOM 2380 O O . THR A 1 303 ? 14.57 -10.062 -21.031 1 79.44 303 THR A O 1
ATOM 2383 N N . ILE A 1 304 ? 15.672 -10.828 -19.219 1 82.44 304 ILE A N 1
ATOM 2384 C CA . ILE A 1 304 ? 15.062 -9.852 -18.328 1 82.44 304 ILE A CA 1
ATOM 2385 C C . ILE A 1 304 ? 16.141 -9.102 -17.547 1 82.44 304 ILE A C 1
ATOM 2387 O O . ILE A 1 304 ? 17.266 -9.594 -17.422 1 82.44 304 ILE A O 1
ATOM 2391 N N . GLU A 1 305 ? 15.797 -7.887 -17.172 1 83.25 305 GLU A N 1
ATOM 2392 C CA . GLU A 1 305 ? 16.797 -7.004 -16.578 1 83.25 305 GLU A CA 1
ATOM 2393 C C . GLU A 1 305 ? 16.688 -7.008 -15.055 1 83.25 305 GLU A C 1
ATOM 2395 O O . GLU A 1 305 ? 15.633 -7.301 -14.5 1 83.25 305 GLU A O 1
ATOM 2400 N N . GLY A 1 306 ? 17.844 -6.742 -14.438 1 89.81 306 GLY A N 1
ATOM 2401 C CA . GLY A 1 306 ? 17.859 -6.426 -13.016 1 89.81 306 GLY A CA 1
ATOM 2402 C C . GLY A 1 306 ? 18.25 -7.605 -12.148 1 89.81 306 GLY A C 1
ATOM 2403 O O . GLY A 1 306 ? 18.703 -7.426 -11.016 1 89.81 306 GLY A O 1
ATOM 2404 N N . TYR A 1 307 ? 18.094 -8.836 -12.656 1 90.75 307 TYR A N 1
ATOM 2405 C CA . TYR A 1 307 ? 18.484 -10.008 -11.875 1 90.75 307 TYR A CA 1
ATOM 2406 C C . TYR A 1 307 ? 19.984 -10.188 -11.867 1 90.75 307 TYR A C 1
ATOM 2408 O O . TYR A 1 307 ? 20.672 -9.805 -12.828 1 90.75 307 TYR A O 1
ATOM 2416 N N . PRO A 1 308 ? 20.438 -10.844 -10.766 1 89.19 308 PRO A N 1
ATOM 2417 C CA . PRO A 1 308 ? 21.844 -11.281 -10.828 1 89.19 308 PRO A CA 1
ATOM 2418 C C . PRO A 1 308 ? 22.094 -12.258 -11.977 1 89.19 308 PRO A C 1
ATOM 2420 O O . PRO A 1 308 ? 21.234 -13.078 -12.305 1 89.19 308 PRO A O 1
ATOM 2423 N N . LYS A 1 309 ? 23.312 -12.188 -12.508 1 87.44 309 LYS A N 1
ATOM 2424 C CA . LYS A 1 309 ? 23.672 -13.047 -13.641 1 87.44 309 LYS A CA 1
ATOM 2425 C C . LYS A 1 309 ? 23.562 -14.523 -13.266 1 87.44 309 LYS A C 1
ATOM 2427 O O . LYS A 1 309 ? 23.234 -15.359 -14.102 1 87.44 309 LYS A O 1
ATOM 2432 N N . ASN A 1 310 ? 23.828 -14.789 -12.008 1 90.5 310 ASN A N 1
ATOM 2433 C CA . ASN A 1 310 ? 23.812 -16.172 -11.547 1 90.5 310 ASN A CA 1
ATOM 2434 C C . ASN A 1 310 ? 22.531 -16.516 -10.797 1 90.5 310 ASN A C 1
ATOM 2436 O O . ASN A 1 310 ? 22.547 -17.312 -9.867 1 90.5 310 ASN A O 1
ATOM 2440 N N . VAL A 1 311 ? 21.438 -15.867 -11.133 1 90.44 311 VAL A N 1
ATOM 2441 C CA . VAL A 1 311 ? 20.203 -15.984 -10.375 1 90.44 311 VAL A CA 1
ATOM 2442 C C . VAL A 1 311 ? 19.766 -17.453 -10.312 1 90.44 311 VAL A C 1
ATOM 2444 O O . VAL A 1 311 ? 19.266 -17.906 -9.281 1 90.44 311 VAL A O 1
ATOM 2447 N N . VAL A 1 312 ? 20 -18.25 -11.297 1 87.25 312 VAL A N 1
ATOM 2448 C CA . VAL A 1 312 ? 19.562 -19.641 -11.336 1 87.25 312 VAL A CA 1
ATOM 2449 C C . VAL A 1 312 ? 20.375 -20.453 -10.328 1 87.25 312 VAL A C 1
ATOM 2451 O O . VAL A 1 312 ? 19.844 -21.375 -9.695 1 87.25 312 VAL A O 1
ATOM 2454 N N . ASP A 1 313 ? 21.641 -20.078 -10.18 1 90.94 313 ASP A N 1
ATOM 2455 C CA . ASP A 1 313 ? 22.5 -20.766 -9.219 1 90.94 313 ASP A CA 1
ATOM 2456 C C . ASP A 1 313 ? 22.125 -20.406 -7.785 1 90.94 313 ASP A C 1
ATOM 2458 O O . ASP A 1 313 ? 22.516 -21.109 -6.844 1 90.94 313 ASP A O 1
ATOM 2462 N N . MET A 1 314 ? 21.344 -19.344 -7.648 1 94.06 314 MET A N 1
ATOM 2463 C CA . MET A 1 314 ? 20.984 -18.859 -6.316 1 94.06 314 MET A CA 1
ATOM 2464 C C . MET A 1 314 ? 19.703 -19.5 -5.828 1 94.06 314 MET A C 1
ATOM 2466 O O . MET A 1 314 ? 19.312 -19.312 -4.676 1 94.06 314 MET A O 1
ATOM 2470 N N . LEU A 1 315 ? 19.078 -20.266 -6.688 1 94.25 315 LEU A N 1
ATOM 2471 C CA . LEU A 1 315 ? 17.781 -20.828 -6.32 1 94.25 315 LEU A CA 1
ATOM 2472 C C . LEU A 1 315 ? 17.953 -21.922 -5.27 1 94.25 315 LEU A C 1
ATOM 2474 O O . LEU A 1 315 ? 18.844 -22.781 -5.395 1 94.25 315 LEU A O 1
ATOM 2478 N N . PHE A 1 316 ? 17.094 -21.953 -4.277 1 94.81 316 PHE A N 1
ATOM 2479 C CA . PHE A 1 316 ? 17.031 -23.047 -3.326 1 94.81 316 PHE A CA 1
ATOM 2480 C C . PHE A 1 316 ? 16.562 -24.328 -4.008 1 94.81 316 PHE A C 1
ATOM 2482 O O . PHE A 1 316 ? 15.898 -24.281 -5.047 1 94.81 316 PHE A O 1
ATOM 2489 N N . LYS A 1 317 ? 17.078 -25.422 -3.424 1 90.44 317 LYS A N 1
ATOM 2490 C CA . LYS A 1 317 ? 16.375 -26.641 -3.795 1 90.44 317 LYS A CA 1
ATOM 2491 C C . LYS A 1 317 ? 14.898 -26.578 -3.395 1 90.44 317 LYS A C 1
ATOM 2493 O O . LYS A 1 317 ? 14.57 -26.141 -2.285 1 90.44 317 LYS A O 1
ATOM 2498 N N . ASN A 1 318 ? 14.023 -26.875 -4.305 1 94.44 318 ASN A N 1
ATOM 2499 C CA . ASN A 1 318 ? 12.594 -26.75 -4.062 1 94.44 318 ASN A CA 1
ATOM 2500 C C . ASN A 1 318 ? 11.82 -27.875 -4.758 1 94.44 318 ASN A C 1
ATOM 2502 O O . ASN A 1 318 ? 11.711 -27.891 -5.988 1 94.44 318 ASN A O 1
ATOM 2506 N N . ASP A 1 319 ? 11.383 -28.812 -3.959 1 95.25 319 ASP A N 1
ATOM 2507 C CA . ASP A 1 319 ? 10.469 -29.844 -4.449 1 95.25 319 ASP A CA 1
ATOM 2508 C C . ASP A 1 319 ? 9.023 -29.359 -4.395 1 95.25 319 ASP A C 1
ATOM 2510 O O . ASP A 1 319 ? 8.391 -29.375 -3.334 1 95.25 319 ASP A O 1
ATOM 2514 N N . LEU A 1 320 ? 8.523 -28.984 -5.551 1 94.56 320 LEU A N 1
ATOM 2515 C CA . LEU A 1 320 ? 7.188 -28.406 -5.625 1 94.56 320 LEU A CA 1
ATOM 2516 C C . LEU A 1 320 ? 6.129 -29.406 -5.176 1 94.56 320 LEU A C 1
ATOM 2518 O O . LEU A 1 320 ? 5.113 -29.016 -4.594 1 94.56 320 LEU A O 1
ATOM 2522 N N . ASN A 1 321 ? 6.328 -30.656 -5.465 1 93.75 321 ASN A N 1
ATOM 2523 C CA . ASN A 1 321 ? 5.387 -31.672 -5.008 1 93.75 321 ASN A CA 1
ATOM 2524 C C . ASN A 1 321 ? 5.375 -31.781 -3.484 1 93.75 321 ASN A C 1
ATOM 2526 O O . ASN A 1 321 ? 4.309 -31.906 -2.875 1 93.75 321 ASN A O 1
ATOM 2530 N 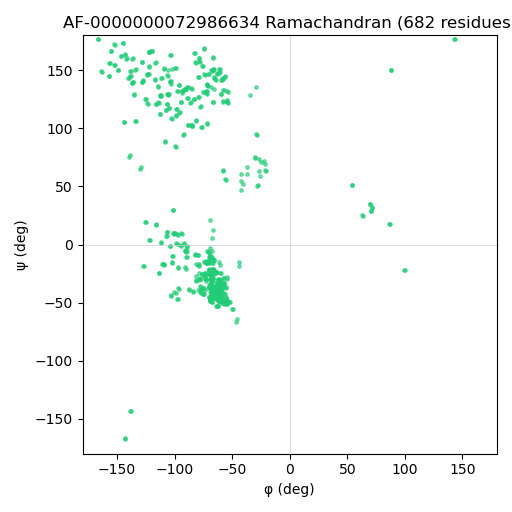N . TRP A 1 322 ? 6.547 -31.781 -2.939 1 95.75 322 TRP A N 1
ATOM 2531 C CA . TRP A 1 322 ? 6.605 -31.797 -1.482 1 95.75 322 TRP A CA 1
ATOM 2532 C C . TRP A 1 322 ? 5.871 -30.594 -0.899 1 95.75 322 TRP A C 1
ATOM 2534 O O . TRP A 1 322 ? 5.082 -30.734 0.04 1 95.75 322 TRP A O 1
ATOM 2544 N N . ALA A 1 323 ? 6.191 -29.422 -1.462 1 96.81 323 ALA A N 1
ATOM 2545 C CA . ALA A 1 323 ? 5.555 -28.203 -0.98 1 96.81 323 ALA A CA 1
ATOM 2546 C C . ALA A 1 323 ? 4.035 -28.312 -1.046 1 96.81 323 ALA A C 1
ATOM 2548 O O . ALA A 1 323 ? 3.34 -27.969 -0.086 1 96.81 323 ALA A O 1
ATOM 2549 N N . SER A 1 324 ? 3.555 -28.781 -2.102 1 95.25 324 SER A N 1
ATOM 2550 C CA . SER A 1 324 ? 2.117 -28.922 -2.307 1 95.25 324 SER A CA 1
ATOM 2551 C C . SER A 1 324 ? 1.506 -29.906 -1.309 1 95.25 324 SER A C 1
ATOM 2553 O O . SER A 1 324 ? 0.458 -29.625 -0.722 1 95.25 324 SER A O 1
ATOM 2555 N N . ASN A 1 325 ? 2.139 -31.016 -1.124 1 94.69 325 ASN A N 1
ATOM 2556 C CA . ASN A 1 325 ? 1.634 -32.062 -0.251 1 94.69 325 ASN A CA 1
ATOM 2557 C C . ASN A 1 325 ? 1.663 -31.641 1.215 1 94.69 325 ASN A C 1
ATOM 2559 O O . ASN A 1 325 ? 0.944 -32.219 2.043 1 94.69 325 ASN A O 1
ATOM 2563 N N . ASN A 1 326 ? 2.479 -30.688 1.512 1 97.19 326 ASN A N 1
ATOM 2564 C CA . ASN A 1 326 ? 2.605 -30.234 2.893 1 97.19 326 ASN A CA 1
ATOM 2565 C C . ASN A 1 326 ? 1.947 -28.875 3.102 1 97.19 326 ASN A C 1
ATOM 2567 O O . ASN A 1 326 ? 2.113 -28.266 4.156 1 97.19 326 ASN A O 1
ATOM 2571 N N . LYS A 1 327 ? 1.249 -28.359 2.139 1 96.12 327 LYS A N 1
ATOM 2572 C CA . LYS A 1 327 ? 0.711 -27 2.164 1 96.12 327 LYS A CA 1
ATOM 2573 C C . LYS A 1 327 ? -0.219 -26.812 3.355 1 96.12 327 LYS A C 1
ATOM 2575 O O . LYS A 1 327 ? -0.045 -25.859 4.133 1 96.12 327 LYS A O 1
ATOM 2580 N N . SER A 1 328 ? -1.167 -27.688 3.543 1 94.38 328 SER A N 1
ATOM 2581 C CA . SER A 1 328 ? -2.127 -27.562 4.633 1 94.38 328 SER A CA 1
ATOM 2582 C C . SER A 1 328 ? -1.43 -27.578 5.988 1 94.38 328 SER A C 1
ATOM 2584 O O . SER A 1 328 ? -1.729 -26.766 6.863 1 94.38 328 SER A O 1
ATOM 2586 N N . LYS A 1 329 ? -0.498 -28.5 6.152 1 96.62 329 LYS A N 1
ATOM 2587 C CA . LYS A 1 329 ? 0.246 -28.625 7.402 1 96.62 329 LYS A CA 1
ATOM 2588 C C . LYS A 1 329 ? 1.049 -27.359 7.691 1 96.62 329 LYS A C 1
ATOM 2590 O O . LYS A 1 329 ? 1.073 -26.875 8.828 1 96.62 329 LYS A O 1
ATOM 2595 N N . ILE A 1 330 ? 1.705 -26.844 6.688 1 97.81 330 ILE A N 1
ATOM 2596 C CA . ILE A 1 330 ? 2.537 -25.656 6.836 1 97.81 330 ILE A CA 1
ATOM 2597 C C . ILE A 1 330 ? 1.667 -24.469 7.223 1 97.81 330 ILE A C 1
ATOM 2599 O O . ILE A 1 330 ? 1.999 -23.719 8.148 1 97.81 330 ILE A O 1
ATOM 2603 N N . ILE A 1 331 ? 0.528 -24.281 6.559 1 96.31 331 ILE A N 1
ATOM 2604 C CA . ILE A 1 331 ? -0.36 -23.156 6.805 1 96.31 331 ILE A CA 1
ATOM 2605 C C . ILE A 1 331 ? -0.962 -23.266 8.203 1 96.31 331 ILE A C 1
ATOM 2607 O O . ILE A 1 331 ? -1.078 -22.266 8.914 1 96.31 331 ILE A O 1
ATOM 2611 N N . GLU A 1 332 ? -1.331 -24.469 8.602 1 96 332 GLU A N 1
ATOM 2612 C CA . GLU A 1 332 ? -1.871 -24.672 9.938 1 96 332 GLU A CA 1
ATOM 2613 C C . GLU A 1 332 ? -0.852 -24.312 11.016 1 96 332 GLU A C 1
ATOM 2615 O O . GLU A 1 332 ? -1.187 -23.625 11.992 1 96 332 GLU A O 1
ATOM 2620 N N . GLU A 1 333 ? 0.377 -24.781 10.844 1 97.75 333 GLU A N 1
ATOM 2621 C CA . GLU A 1 333 ? 1.429 -24.453 11.805 1 97.75 333 GLU A CA 1
ATOM 2622 C C . GLU A 1 333 ? 1.701 -22.953 11.844 1 97.75 333 GLU A C 1
ATOM 2624 O O . GLU A 1 333 ? 1.886 -22.391 12.922 1 97.75 333 GLU A O 1
ATOM 2629 N N . TRP A 1 334 ? 1.721 -22.297 10.664 1 97.88 334 TRP A N 1
ATOM 2630 C CA . TRP A 1 334 ? 1.885 -20.859 10.57 1 97.88 334 TRP A CA 1
ATOM 2631 C C . TRP A 1 334 ? 0.806 -20.141 11.367 1 97.88 334 TRP A C 1
ATOM 2633 O O . TRP A 1 334 ? 1.107 -19.25 12.164 1 97.88 334 TRP A O 1
ATOM 2643 N N . ASN A 1 335 ? -0.439 -20.516 11.125 1 95.62 335 ASN A N 1
ATOM 2644 C CA . ASN A 1 335 ? -1.565 -19.875 11.797 1 95.62 335 ASN A CA 1
ATOM 2645 C C . ASN A 1 335 ? -1.494 -20.062 13.305 1 95.62 335 ASN A C 1
ATOM 2647 O O . ASN A 1 335 ? -1.827 -19.156 14.062 1 95.62 335 ASN A O 1
ATOM 2651 N N . LYS A 1 336 ? -1.097 -21.203 13.766 1 95.44 336 LYS A N 1
ATOM 2652 C CA . LYS A 1 336 ? -0.937 -21.484 15.188 1 95.44 336 LYS A CA 1
ATOM 2653 C C . LYS A 1 336 ? 0.098 -20.562 15.82 1 95.44 336 LYS A C 1
ATOM 2655 O O . LYS A 1 336 ? -0.079 -20.109 16.953 1 95.44 336 LYS A O 1
ATOM 2660 N N . ARG A 1 337 ? 1.114 -20.234 15.07 1 96.19 337 ARG A N 1
ATOM 2661 C CA . ARG A 1 337 ? 2.246 -19.484 15.609 1 96.19 337 ARG A CA 1
ATOM 2662 C C . ARG A 1 337 ? 2 -17.984 15.523 1 96.19 337 ARG A C 1
ATOM 2664 O O . ARG A 1 337 ? 2.361 -17.234 16.438 1 96.19 337 ARG A O 1
ATOM 2671 N N . TYR A 1 338 ? 1.402 -17.531 14.43 1 93.62 338 TYR A N 1
ATOM 2672 C CA . TYR A 1 338 ? 1.532 -16.109 14.125 1 93.62 338 TYR A CA 1
ATOM 2673 C C . TYR A 1 338 ? 0.165 -15.461 13.922 1 93.62 338 TYR A C 1
ATOM 2675 O O . TYR A 1 338 ? 0.06 -14.242 13.773 1 93.62 338 TYR A O 1
ATOM 2683 N N . SER A 1 339 ? -0.902 -16.25 13.664 1 79.25 339 SER A N 1
ATOM 2684 C CA . SER A 1 339 ? -2.221 -15.648 13.492 1 79.25 339 SER A CA 1
ATOM 2685 C C . SER A 1 339 ? -2.771 -15.141 14.82 1 79.25 339 SER A C 1
ATOM 2687 O O . SER A 1 339 ? -2.555 -15.758 15.867 1 79.25 339 SER A O 1
ATOM 2689 N N . VAL A 1 340 ? -2.768 -13.922 15.109 1 59.44 340 VAL A N 1
ATOM 2690 C CA . VAL A 1 340 ? -3.168 -13.258 16.344 1 59.44 340 VAL A CA 1
ATOM 2691 C C . VAL A 1 340 ? -4.477 -13.859 16.844 1 59.44 340 VAL A C 1
ATOM 2693 O O . VAL A 1 340 ? -4.957 -13.5 17.922 1 59.44 340 VAL A O 1
ATOM 2696 N N . ASN A 1 341 ? -5.363 -14.633 16.234 1 47.28 341 ASN A N 1
ATOM 2697 C CA . ASN A 1 341 ? -6.578 -14.93 16.984 1 47.28 341 ASN A CA 1
ATOM 2698 C C . ASN A 1 341 ? -6.293 -15.852 18.172 1 47.28 341 ASN A C 1
ATOM 2700 O O . ASN A 1 341 ? -6.879 -16.938 18.281 1 47.28 341 ASN A O 1
ATOM 2704 N N . LYS A 1 342 ? -5.188 -16.109 18.812 1 36.78 342 LYS A N 1
ATOM 2705 C CA . LYS A 1 342 ? -5.266 -17.016 19.953 1 36.78 342 LYS A CA 1
ATOM 2706 C C . LYS A 1 342 ? -6.418 -16.656 20.875 1 36.78 342 LYS A C 1
ATOM 2708 O O . LYS A 1 342 ? -6.949 -17.5 21.578 1 36.78 342 LYS A O 1
ATOM 2713 N N . LYS A 1 343 ? -6.66 -15.562 21.688 1 27.41 343 LYS A N 1
ATOM 2714 C CA . LYS A 1 343 ? -7.625 -15.672 22.781 1 27.41 343 LYS A CA 1
ATOM 2715 C C . LYS A 1 343 ? -9.031 -15.938 22.25 1 27.41 343 LYS A C 1
ATOM 2717 O O . LYS A 1 343 ? -9.445 -15.352 21.25 1 27.41 343 LYS A O 1
ATOM 2722 N N . MET B 1 1 ? 76.562 53.406 -33.844 1 24.52 1 MET B N 1
ATOM 2723 C CA . MET B 1 1 ? 75.938 54.125 -32.719 1 24.52 1 MET B CA 1
ATOM 2724 C C . MET B 1 1 ? 74.438 54.031 -32.75 1 24.52 1 MET B C 1
ATOM 2726 O O . MET B 1 1 ? 73.75 54.125 -31.734 1 24.52 1 MET B O 1
ATOM 2730 N N . SER B 1 2 ? 73.812 54.188 -34.031 1 31.36 2 SER B N 1
ATOM 2731 C CA . SER B 1 2 ? 72.5 54.625 -34.312 1 31.36 2 SER B CA 1
ATOM 2732 C C . SER B 1 2 ? 71.5 53.469 -34.094 1 31.36 2 SER B C 1
ATOM 2734 O O . SER B 1 2 ? 70.25 53.656 -34.375 1 31.36 2 SER B O 1
ATOM 2736 N N . TYR B 1 3 ? 71.875 52.188 -34.031 1 33.09 3 TYR B N 1
ATOM 2737 C CA . TYR B 1 3 ? 71.062 50.969 -34.062 1 33.09 3 TYR B CA 1
ATOM 2738 C C . TYR B 1 3 ? 70.25 50.844 -32.781 1 33.09 3 TYR B C 1
ATOM 2740 O O . TYR B 1 3 ? 69.562 49.812 -32.562 1 33.09 3 TYR B O 1
ATOM 2748 N N . MET B 1 4 ? 70.438 51.688 -31.656 1 29.44 4 MET B N 1
ATOM 2749 C CA . MET B 1 4 ? 70 51.438 -30.297 1 29.44 4 MET B CA 1
ATOM 2750 C C . MET B 1 4 ? 68.562 51.75 -30.109 1 29.44 4 MET B C 1
ATOM 2752 O O . MET B 1 4 ? 67.938 51.344 -29.125 1 29.44 4 MET B O 1
ATOM 2756 N N . LYS B 1 5 ? 67.938 52.844 -30.688 1 33.66 5 LYS B N 1
ATOM 2757 C CA . LYS B 1 5 ? 66.812 53.5 -30.125 1 33.66 5 LYS B CA 1
ATOM 2758 C C . LYS B 1 5 ? 65.5 52.719 -30.391 1 33.66 5 LYS B C 1
ATOM 2760 O O . LYS B 1 5 ? 64.438 53.125 -29.984 1 33.66 5 LYS B O 1
ATOM 2765 N N . LYS B 1 6 ? 65.5 51.906 -31.469 1 34.84 6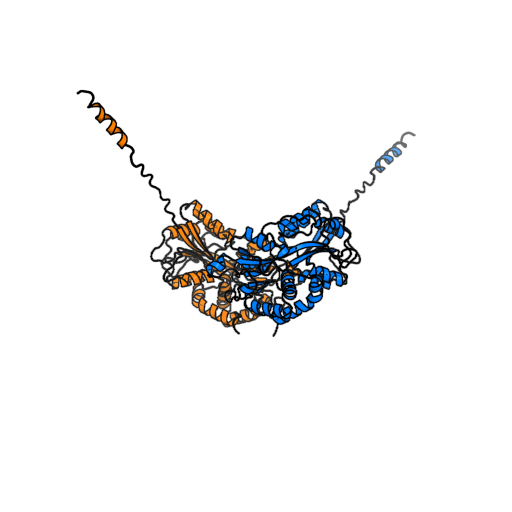 LYS B N 1
ATOM 2766 C CA . LYS B 1 6 ? 64.188 51.438 -31.922 1 34.84 6 LYS B CA 1
ATOM 2767 C C . LYS B 1 6 ? 63.562 50.5 -30.906 1 34.84 6 LYS B C 1
ATOM 2769 O O . LYS B 1 6 ? 62.562 49.844 -31.188 1 34.84 6 LYS B O 1
ATOM 2774 N N . LEU B 1 7 ? 64.188 50.281 -29.672 1 32.78 7 LEU B N 1
ATOM 2775 C CA . LEU B 1 7 ? 63.719 49.375 -28.672 1 32.78 7 LEU B CA 1
ATOM 2776 C C . LEU B 1 7 ? 62.406 49.875 -28.047 1 32.78 7 LEU B C 1
ATOM 2778 O O . LEU B 1 7 ? 61.656 49.125 -27.469 1 32.78 7 LEU B O 1
ATOM 2782 N N . ILE B 1 8 ? 62.25 51.25 -28.031 1 33.88 8 ILE B N 1
ATOM 2783 C CA . ILE B 1 8 ? 61.344 51.781 -27.031 1 33.88 8 ILE B CA 1
ATOM 2784 C C . ILE B 1 8 ? 59.875 51.5 -27.422 1 33.88 8 ILE B C 1
ATOM 2786 O O . ILE B 1 8 ? 59 51.438 -26.562 1 33.88 8 ILE B O 1
ATOM 2790 N N . SER B 1 9 ? 59.562 51.625 -28.719 1 35.91 9 SER B N 1
ATOM 2791 C CA . SER B 1 9 ? 58.156 51.906 -29.031 1 35.91 9 SER B CA 1
ATOM 2792 C C . SER B 1 9 ? 57.281 50.719 -28.688 1 35.91 9 SER B C 1
ATOM 2794 O O . SER B 1 9 ? 56.062 50.781 -28.734 1 35.91 9 SER B O 1
ATOM 2796 N N . VAL B 1 10 ? 57.781 49.5 -28.781 1 36.72 10 VAL B N 1
ATOM 2797 C CA . VAL B 1 10 ? 56.844 48.406 -28.828 1 36.72 10 VAL B CA 1
ATOM 2798 C C . VAL B 1 10 ? 56.219 48.219 -27.453 1 36.72 10 VAL B C 1
ATOM 2800 O O . VAL B 1 10 ? 55.406 47.281 -27.25 1 36.72 10 VAL B O 1
ATOM 2803 N N . VAL B 1 11 ? 56.688 48.969 -26.422 1 33.78 11 VAL B N 1
ATOM 2804 C CA . VAL B 1 11 ? 56.25 48.531 -25.109 1 33.78 11 VAL B CA 1
ATOM 2805 C C . VAL B 1 11 ? 54.75 48.906 -24.922 1 33.78 11 VAL B C 1
ATOM 2807 O O . VAL B 1 11 ? 54.094 48.375 -24.031 1 33.78 11 VAL B O 1
ATOM 2810 N N . LEU B 1 12 ? 54.312 49.938 -25.609 1 33.91 12 LEU B N 1
ATOM 2811 C CA . LEU B 1 12 ? 53.156 50.5 -24.969 1 33.91 12 LEU B CA 1
ATOM 2812 C C . LEU B 1 12 ? 51.938 49.594 -25.141 1 33.91 12 LEU B C 1
ATOM 2814 O O . LEU B 1 12 ? 50.906 49.781 -24.516 1 33.91 12 LEU B O 1
ATOM 2818 N N . SER B 1 13 ? 51.906 48.906 -26.25 1 35.44 13 SER B N 1
ATOM 2819 C CA . SER B 1 13 ? 50.531 48.531 -26.578 1 35.44 13 SER B CA 1
ATOM 2820 C C . SER B 1 13 ? 49.938 47.594 -25.547 1 35.44 13 SER B C 1
ATOM 2822 O O . SER B 1 13 ? 48.75 47.219 -25.625 1 35.44 13 SER B O 1
ATOM 2824 N N . PHE B 1 14 ? 50.812 46.781 -24.922 1 33.94 14 PHE B N 1
ATOM 2825 C CA . PHE B 1 14 ? 50.125 45.594 -24.422 1 33.94 14 PHE B CA 1
ATOM 2826 C C . PHE B 1 14 ? 49.219 45.969 -23.266 1 33.94 14 PHE B C 1
ATOM 2828 O O . PHE B 1 14 ? 48.625 45.062 -22.641 1 33.94 14 PHE B O 1
ATOM 2835 N N . ILE B 1 15 ? 49.281 47.156 -22.719 1 34.84 15 ILE B N 1
ATOM 2836 C CA . ILE B 1 15 ? 48.688 47.125 -21.391 1 34.84 15 ILE B CA 1
ATOM 2837 C C . ILE B 1 15 ? 47.156 46.938 -21.516 1 34.84 15 ILE B C 1
ATOM 2839 O O . ILE B 1 15 ? 46.469 46.812 -20.5 1 34.84 15 ILE B O 1
ATOM 2843 N N . MET B 1 16 ? 46.625 47.25 -22.641 1 33.31 16 MET B N 1
ATOM 2844 C CA . MET B 1 16 ? 45.188 47.469 -22.406 1 33.31 16 MET B CA 1
ATOM 2845 C C . MET B 1 16 ? 44.5 46.156 -22.031 1 33.31 16 MET B C 1
ATOM 2847 O O . MET B 1 16 ? 43.312 45.969 -22.297 1 33.31 16 MET B O 1
ATOM 2851 N N . THR B 1 17 ? 45.188 45.031 -22.078 1 36.09 17 THR B N 1
ATOM 2852 C CA . THR B 1 17 ? 44.219 43.969 -21.859 1 36.09 17 THR B CA 1
ATOM 2853 C C . THR B 1 17 ? 43.5 44.156 -20.531 1 36.09 17 THR B C 1
ATOM 2855 O O . THR B 1 17 ? 44.094 44.062 -19.469 1 36.09 17 THR B O 1
ATOM 2858 N N . ALA B 1 18 ? 42.719 45.219 -20.344 1 33.88 18 ALA B N 1
ATOM 2859 C CA . ALA B 1 18 ? 41.781 45.406 -19.25 1 33.88 18 ALA B CA 1
ATOM 2860 C C . ALA B 1 18 ? 41.156 44.062 -18.844 1 33.88 18 ALA B C 1
ATOM 2862 O O . ALA B 1 18 ? 40.938 43.188 -19.688 1 33.88 18 ALA B O 1
ATOM 2863 N N . MET B 1 19 ? 41.219 43.75 -17.484 1 33.75 19 MET B N 1
ATOM 2864 C CA . MET B 1 19 ? 40.625 42.812 -16.547 1 33.75 19 MET B CA 1
ATOM 2865 C C . MET B 1 19 ? 39.156 42.625 -16.812 1 33.75 19 MET B C 1
ATOM 2867 O O . MET B 1 19 ? 38.344 43.531 -16.547 1 33.75 19 MET B O 1
ATO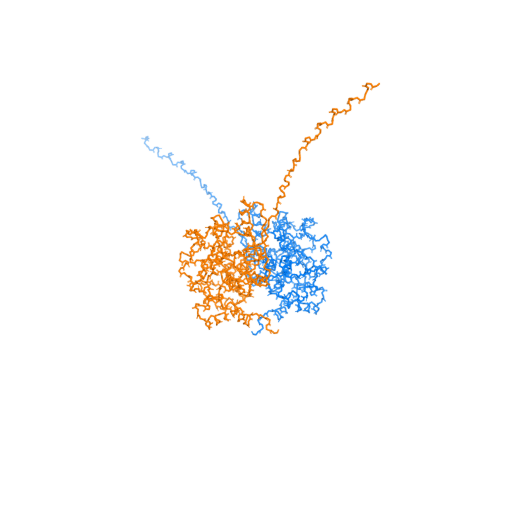M 2871 N N . PHE B 1 20 ? 38.75 42.312 -18.047 1 35.88 20 PHE B N 1
ATOM 2872 C CA . PHE B 1 20 ? 37.406 41.75 -17.938 1 35.88 20 PHE B CA 1
ATOM 2873 C C . PHE B 1 20 ? 37.312 40.781 -16.75 1 35.88 20 PHE B C 1
ATOM 2875 O O . PHE B 1 20 ? 37.844 39.688 -16.812 1 35.88 20 PHE B O 1
ATOM 2882 N N . PHE B 1 21 ? 37.562 41.312 -15.539 1 34.53 21 PHE B N 1
ATOM 2883 C CA . PHE B 1 21 ? 36.938 40.562 -14.461 1 34.53 21 PHE B CA 1
ATOM 2884 C C . PHE B 1 21 ? 35.562 40.031 -14.891 1 34.53 21 PHE B C 1
ATOM 2886 O O . PHE B 1 21 ? 34.625 40.812 -15.016 1 34.53 21 PHE B O 1
ATOM 2893 N N . SER B 1 22 ? 35.531 39.219 -15.898 1 36.91 22 SER B N 1
ATOM 2894 C CA . SER B 1 22 ? 34.312 38.406 -15.844 1 36.91 22 SER B CA 1
ATOM 2895 C C . SER B 1 22 ? 33.875 38.188 -14.398 1 36.91 22 SER B C 1
ATOM 2897 O O . SER B 1 22 ? 34.625 37.625 -13.594 1 36.91 22 SER B O 1
ATOM 2899 N N . GLY B 1 23 ? 33.312 39.156 -13.773 1 37.12 23 GLY B N 1
ATOM 2900 C CA . GLY B 1 23 ? 32.5 38.75 -12.648 1 37.12 23 GLY B CA 1
ATOM 2901 C C . GLY B 1 23 ? 32.031 37.281 -12.75 1 37.12 23 GLY B C 1
ATOM 2902 O O . GLY B 1 23 ? 31.312 36.938 -13.68 1 37.12 23 GLY B O 1
ATOM 2903 N N . CYS B 1 24 ? 32.969 36.375 -12.562 1 35.53 24 CYS B N 1
ATOM 2904 C CA . CYS B 1 24 ? 32.406 35.125 -12.117 1 35.53 24 CYS B CA 1
ATOM 2905 C C . CYS B 1 24 ? 31.078 35.344 -11.391 1 35.53 24 CYS B C 1
ATOM 2907 O O . CYS B 1 24 ? 31.062 35.906 -10.281 1 35.53 24 CYS B O 1
ATOM 2909 N N . ASN B 1 25 ? 30.141 35.906 -12.016 1 35.78 25 ASN B N 1
ATOM 2910 C CA . ASN B 1 25 ? 28.859 35.562 -11.406 1 35.78 25 ASN B CA 1
ATOM 2911 C C . ASN B 1 25 ? 28.906 34.188 -10.734 1 35.78 25 ASN B C 1
ATOM 2913 O O . ASN B 1 25 ? 28.875 33.156 -11.406 1 35.78 25 ASN B O 1
ATOM 2917 N N . SER B 1 26 ? 29.891 34.031 -9.945 1 38.47 26 SER B N 1
ATOM 2918 C CA . SER B 1 26 ? 29.625 32.844 -9.102 1 38.47 26 SER B CA 1
ATOM 2919 C C . SER B 1 26 ? 28.125 32.625 -8.953 1 38.47 26 SER B C 1
ATOM 2921 O O . SER B 1 26 ? 27.391 33.469 -8.438 1 38.47 26 SER B O 1
ATOM 2923 N N . LYS B 1 27 ? 27.5 32.188 -9.93 1 44.09 27 LYS B N 1
ATOM 2924 C CA . LYS B 1 27 ? 26.188 31.641 -9.617 1 44.09 27 LYS B CA 1
ATOM 2925 C C . LYS B 1 27 ? 26.109 31.25 -8.141 1 44.09 27 LYS B C 1
ATOM 2927 O O . LYS B 1 27 ? 26.734 30.281 -7.711 1 44.09 27 LYS B O 1
ATOM 2932 N N . SER B 1 28 ? 26.203 32.156 -7.168 1 48.59 28 SER B N 1
ATOM 2933 C CA . SER B 1 28 ? 25.938 31.891 -5.754 1 48.59 28 SER B CA 1
ATOM 2934 C C . SER B 1 28 ? 24.906 30.766 -5.574 1 48.59 28 SER B C 1
ATOM 2936 O O . SER B 1 28 ? 23.828 30.828 -6.156 1 48.59 28 SER B O 1
ATOM 2938 N N . ASN B 1 29 ? 25.281 29.531 -5.375 1 71.19 29 ASN B N 1
ATOM 2939 C CA . ASN B 1 29 ? 24.516 28.297 -5.199 1 71.19 29 ASN B CA 1
ATOM 2940 C C . ASN B 1 29 ? 23.531 28.406 -4.035 1 71.19 29 ASN B C 1
ATOM 2942 O O . ASN B 1 29 ? 23.812 27.938 -2.934 1 71.19 29 ASN B O 1
ATOM 2946 N N . ARG B 1 30 ? 22.625 29.359 -3.984 1 92.5 30 ARG B N 1
ATOM 2947 C CA . ARG B 1 30 ? 21.578 29.562 -2.975 1 92.5 30 ARG B CA 1
ATOM 2948 C C . ARG B 1 30 ? 20.734 28.297 -2.803 1 92.5 30 ARG B C 1
ATOM 2950 O O . ARG B 1 30 ? 20.422 27.625 -3.781 1 92.5 30 ARG B O 1
ATOM 2957 N N . GLU B 1 31 ? 20.547 27.906 -1.525 1 96.56 31 GLU B N 1
ATOM 2958 C CA . GLU B 1 31 ? 19.719 26.734 -1.23 1 96.56 31 GLU B CA 1
ATOM 2959 C C . GLU B 1 31 ? 18.812 26.984 -0.028 1 96.56 31 GLU B C 1
ATOM 2961 O O . GLU B 1 31 ? 19.156 27.781 0.855 1 96.56 31 GLU B O 1
ATOM 2966 N N . ILE B 1 32 ? 17.688 26.469 -0.046 1 97.12 32 ILE B N 1
ATOM 2967 C CA . ILE B 1 32 ? 16.812 26.438 1.112 1 97.12 32 ILE B CA 1
ATOM 2968 C C . ILE B 1 32 ? 16.453 25 1.449 1 97.12 32 ILE B C 1
ATOM 2970 O O . ILE B 1 32 ? 16.375 24.141 0.561 1 97.12 32 ILE B O 1
ATOM 2974 N N . THR B 1 33 ? 16.266 24.688 2.766 1 97.94 33 THR B N 1
ATOM 2975 C CA . THR B 1 33 ? 15.844 23.375 3.236 1 97.94 33 THR B CA 1
ATOM 2976 C C . THR B 1 33 ? 14.391 23.406 3.693 1 97.94 33 THR B C 1
ATOM 2978 O O . THR B 1 33 ? 14.031 24.188 4.582 1 97.94 33 THR B O 1
ATOM 2981 N N . VAL B 1 34 ? 13.609 22.578 3.043 1 98.31 34 VAL B N 1
ATOM 2982 C CA . VAL B 1 34 ? 12.18 22.547 3.318 1 98.31 34 VAL B CA 1
ATOM 2983 C C . VAL B 1 34 ? 11.797 21.172 3.881 1 98.31 34 VAL B C 1
ATOM 2985 O O . VAL B 1 34 ? 12.078 20.141 3.266 1 98.31 34 VAL B O 1
ATOM 2988 N N . TYR B 1 35 ? 11.234 21.156 5.098 1 98 35 TYR B N 1
ATOM 2989 C CA . TYR B 1 35 ? 10.617 19.969 5.66 1 98 35 TYR B CA 1
ATOM 2990 C C . TYR B 1 35 ? 9.141 19.906 5.309 1 98 35 TYR B C 1
ATOM 2992 O O . TYR B 1 35 ? 8.43 20.906 5.375 1 98 35 TYR B O 1
ATOM 3000 N N . THR B 1 36 ? 8.719 18.688 4.867 1 97.69 36 THR B N 1
ATOM 3001 C CA . THR B 1 36 ? 7.344 18.641 4.379 1 97.69 36 THR B CA 1
ATOM 3002 C C . THR B 1 36 ? 6.727 17.266 4.633 1 97.69 36 THR B C 1
ATOM 3004 O O . THR B 1 36 ? 7.438 16.266 4.711 1 97.69 36 THR B O 1
ATOM 3007 N N . ALA B 1 37 ? 5.406 17.281 4.812 1 94.56 37 ALA B N 1
ATOM 3008 C CA . ALA B 1 37 ? 4.641 16.031 4.879 1 94.56 37 ALA B CA 1
ATOM 3009 C C . ALA B 1 37 ? 3.826 15.828 3.609 1 94.56 37 ALA B C 1
ATOM 3011 O O . ALA B 1 37 ? 3.002 14.914 3.539 1 94.56 37 ALA B O 1
ATOM 3012 N N . VAL B 1 38 ? 4.082 16.656 2.559 1 93.69 38 VAL B N 1
ATOM 3013 C CA . VAL B 1 38 ? 3.414 16.5 1.271 1 93.69 38 VAL B CA 1
ATOM 3014 C C . VAL B 1 38 ? 3.828 15.188 0.62 1 93.69 38 VAL B C 1
ATOM 3016 O O . VAL B 1 38 ? 4.973 14.75 0.762 1 93.69 38 VAL B O 1
ATOM 3019 N N . GLU B 1 39 ? 2.844 14.609 -0.039 1 87.56 39 GLU B N 1
ATOM 3020 C CA . GLU B 1 39 ? 3.117 13.336 -0.706 1 87.56 39 GLU B CA 1
ATOM 3021 C C . GLU B 1 39 ? 4.254 13.477 -1.716 1 87.56 39 GLU B C 1
ATOM 3023 O O . GLU B 1 39 ? 4.32 14.469 -2.447 1 87.56 39 GLU B O 1
ATOM 3028 N N . ASP B 1 40 ? 5.07 12.461 -1.808 1 83.94 40 ASP B N 1
ATOM 3029 C CA . ASP B 1 40 ? 6.297 12.484 -2.594 1 83.94 40 ASP B CA 1
ATOM 3030 C C . ASP B 1 40 ? 6.004 12.781 -4.062 1 83.94 40 ASP B C 1
ATOM 3032 O O . ASP B 1 40 ? 6.695 13.586 -4.688 1 83.94 40 ASP B O 1
ATOM 3036 N N . ASN B 1 41 ? 4.996 12.164 -4.57 1 82.25 41 ASN B N 1
ATOM 3037 C CA . ASN B 1 41 ? 4.727 12.25 -6.004 1 82.25 41 ASN B CA 1
ATOM 3038 C C . ASN B 1 41 ? 4.238 13.641 -6.402 1 82.25 41 ASN B C 1
ATOM 3040 O O . ASN B 1 41 ? 4.168 13.953 -7.59 1 82.25 41 ASN B O 1
ATOM 3044 N N . LEU B 1 42 ? 4.008 14.492 -5.418 1 89.75 42 LEU B N 1
ATOM 3045 C CA . LEU B 1 42 ? 3.455 15.812 -5.719 1 89.75 42 LEU B CA 1
ATOM 3046 C C . LEU B 1 42 ? 4.5 16.906 -5.512 1 89.75 42 LEU B C 1
ATOM 3048 O O . LEU B 1 42 ? 4.344 18.016 -6.008 1 89.75 42 LEU B O 1
ATOM 3052 N N . ILE B 1 43 ? 5.543 16.641 -4.828 1 93.44 43 ILE B N 1
ATOM 3053 C CA . ILE B 1 43 ? 6.52 17.641 -4.395 1 93.44 43 ILE B CA 1
ATOM 3054 C C . ILE B 1 43 ? 7.191 18.266 -5.617 1 93.44 43 ILE B C 1
ATOM 3056 O O . ILE B 1 43 ? 7.359 19.484 -5.68 1 93.44 43 ILE B O 1
ATOM 3060 N N . GLU B 1 44 ? 7.457 17.453 -6.574 1 92.12 44 GLU B N 1
ATOM 3061 C CA . GLU B 1 44 ? 8.195 17.938 -7.742 1 92.12 44 GLU B CA 1
ATOM 3062 C C . GLU B 1 44 ? 7.402 19 -8.492 1 92.12 44 GLU B C 1
ATOM 3064 O O . GLU B 1 44 ? 7.98 19.953 -9.023 1 92.12 44 GLU B O 1
ATOM 3069 N N . GLU B 1 45 ? 6.129 18.812 -8.547 1 94 45 GLU B N 1
ATOM 3070 C CA . GLU B 1 45 ? 5.289 19.781 -9.234 1 94 45 GLU B CA 1
ATOM 3071 C C . GLU B 1 45 ? 5.395 21.156 -8.594 1 94 45 GLU B C 1
ATOM 3073 O O . GLU B 1 45 ? 5.496 22.172 -9.297 1 94 45 GLU B O 1
ATOM 3078 N N . TYR B 1 46 ? 5.434 21.266 -7.285 1 96.25 46 TYR B N 1
ATOM 3079 C CA . TYR B 1 46 ? 5.578 22.531 -6.566 1 96.25 46 TYR B CA 1
ATOM 3080 C C . TYR B 1 46 ? 6.961 23.125 -6.789 1 96.25 46 TYR B C 1
ATOM 3082 O O . TYR B 1 46 ? 7.094 24.328 -7.043 1 96.25 46 TYR B O 1
ATOM 3090 N N . ILE B 1 47 ? 7.988 22.25 -6.738 1 96.75 47 ILE B N 1
ATOM 3091 C CA . ILE B 1 47 ? 9.367 22.734 -6.832 1 96.75 47 ILE B CA 1
ATOM 3092 C C . ILE B 1 47 ? 9.633 23.266 -8.234 1 96.75 47 ILE B C 1
ATOM 3094 O O . ILE B 1 47 ? 10.297 24.297 -8.406 1 96.75 47 ILE B O 1
ATOM 3098 N N . GLN B 1 48 ? 9.07 22.578 -9.227 1 95.88 48 GLN B N 1
ATOM 3099 C CA . GLN B 1 48 ? 9.211 23.047 -10.602 1 95.88 48 GLN B CA 1
ATOM 3100 C C . GLN B 1 48 ? 8.555 24.422 -10.781 1 95.88 48 GLN B C 1
ATOM 3102 O O . GLN B 1 48 ? 9.102 25.297 -11.453 1 95.88 48 GLN B O 1
ATOM 3107 N N . GLY B 1 49 ? 7.422 24.578 -10.25 1 95.94 49 GLY B N 1
ATOM 3108 C CA . GLY B 1 49 ? 6.77 25.875 -10.297 1 95.94 49 GLY B CA 1
ATOM 3109 C C . GLY B 1 49 ? 7.574 26.969 -9.625 1 95.94 49 GLY B C 1
ATOM 3110 O O . GLY B 1 49 ? 7.727 28.062 -10.18 1 95.94 49 GLY B O 1
ATOM 3111 N N . PHE B 1 50 ? 8.125 26.719 -8.477 1 97.19 50 PHE B N 1
ATOM 3112 C CA . PHE B 1 50 ? 8.961 27.656 -7.746 1 97.19 50 PHE B CA 1
ATOM 3113 C C . PHE B 1 50 ? 10.195 28.031 -8.555 1 97.19 50 PHE B C 1
ATOM 3115 O O . PHE B 1 50 ? 10.562 29.203 -8.641 1 97.19 50 PHE B O 1
ATOM 3122 N N . ASN B 1 51 ? 10.766 27.016 -9.211 1 96.81 51 ASN B N 1
ATOM 3123 C CA . ASN B 1 51 ? 12.047 27.203 -9.883 1 96.81 51 ASN B CA 1
ATOM 3124 C C . ASN B 1 51 ? 11.875 27.922 -11.227 1 96.81 51 ASN B C 1
ATOM 3126 O O . ASN B 1 51 ? 12.836 28.422 -11.797 1 96.81 51 ASN B O 1
ATOM 3130 N N . LYS B 1 52 ? 10.703 27.938 -11.758 1 95.94 52 LYS B N 1
ATOM 3131 C CA . LYS B 1 52 ? 10.43 28.734 -12.953 1 95.94 52 LYS B CA 1
ATOM 3132 C C . LYS B 1 52 ? 10.758 30.203 -12.727 1 95.94 52 LYS B C 1
ATOM 3134 O O . LYS B 1 52 ? 11.211 30.891 -13.641 1 95.94 52 LYS B O 1
ATOM 3139 N N . VAL B 1 53 ? 10.555 30.719 -11.484 1 92.38 53 VAL B N 1
ATOM 3140 C CA . VAL B 1 53 ? 10.734 32.125 -11.188 1 92.38 53 VAL B CA 1
ATOM 3141 C C . VAL B 1 53 ? 11.969 32.312 -10.312 1 92.38 53 VAL B C 1
ATOM 3143 O O . VAL B 1 53 ? 12.531 33.438 -10.25 1 92.38 53 VAL B O 1
ATOM 3146 N N . ASN B 1 54 ? 12.43 31.219 -9.703 1 95.69 54 ASN B N 1
ATOM 3147 C CA . ASN B 1 54 ? 13.609 31.219 -8.852 1 95.69 54 ASN B CA 1
ATOM 3148 C C . ASN B 1 54 ? 14.578 30.109 -9.234 1 95.69 54 ASN B C 1
ATOM 3150 O O . ASN B 1 54 ? 14.922 29.266 -8.414 1 95.69 54 ASN B O 1
ATOM 3154 N N . SER B 1 55 ? 15.125 30.219 -10.422 1 93.62 55 SER B N 1
ATOM 3155 C CA . SER B 1 55 ? 15.922 29.141 -10.992 1 93.62 55 SER B CA 1
ATOM 3156 C C . SER B 1 55 ? 17.266 29.016 -10.289 1 93.62 55 SER B C 1
ATOM 3158 O O . SER B 1 55 ? 17.938 27.969 -10.383 1 93.62 55 SER B O 1
ATOM 3160 N N . ASP B 1 56 ? 17.672 30 -9.555 1 95.06 56 ASP B N 1
ATOM 3161 C CA . ASP B 1 56 ? 18.984 30.031 -8.922 1 95.06 56 ASP B CA 1
ATOM 3162 C C . ASP B 1 56 ? 18.922 29.5 -7.488 1 95.06 56 ASP B C 1
ATOM 3164 O O . ASP B 1 56 ? 19.938 29.469 -6.789 1 95.06 56 ASP B O 1
ATOM 3168 N N . ILE B 1 57 ? 17.766 29.125 -7.016 1 96.69 57 ILE B N 1
ATOM 3169 C CA . ILE B 1 57 ? 17.609 28.641 -5.652 1 96.69 57 ILE B CA 1
ATOM 3170 C C . ILE B 1 57 ? 17.375 27.125 -5.664 1 96.69 57 ILE B C 1
ATOM 3172 O O . ILE B 1 57 ? 16.359 26.656 -6.199 1 96.69 57 ILE B O 1
ATOM 3176 N N . LYS B 1 58 ? 18.234 26.328 -5.121 1 97 58 LYS B N 1
ATOM 3177 C CA . LYS B 1 58 ? 18.047 24.891 -4.926 1 97 58 LYS B CA 1
ATOM 3178 C C . LYS B 1 58 ? 17.172 24.625 -3.697 1 97 58 LYS B C 1
ATOM 3180 O O . LYS B 1 58 ? 17.422 25.172 -2.619 1 97 58 LYS B O 1
ATOM 3185 N N . VAL B 1 59 ? 16.156 23.875 -3.85 1 97.44 59 VAL B N 1
ATOM 3186 C CA . VAL B 1 59 ? 15.281 23.484 -2.74 1 97.44 59 VAL B CA 1
ATOM 3187 C C . VAL B 1 59 ? 15.656 22.078 -2.26 1 97.44 59 VAL B C 1
ATOM 3189 O O . VAL B 1 59 ? 15.477 21.094 -2.988 1 97.44 59 VAL B O 1
ATOM 3192 N N . ASN B 1 60 ? 16.203 21.953 -1.081 1 96.19 60 ASN B N 1
ATOM 3193 C CA . ASN B 1 60 ? 16.453 20.672 -0.427 1 96.19 60 ASN B CA 1
ATOM 3194 C C . ASN B 1 60 ? 15.234 20.203 0.359 1 96.19 60 ASN B C 1
ATOM 3196 O O . ASN B 1 60 ? 14.781 20.875 1.282 1 96.19 60 ASN B O 1
ATOM 3200 N N . ILE B 1 61 ? 14.734 19.031 0.012 1 95.62 61 ILE B N 1
ATOM 3201 C CA . ILE B 1 61 ? 13.508 18.531 0.62 1 95.62 61 ILE B CA 1
ATOM 3202 C C . ILE B 1 61 ? 13.836 17.438 1.635 1 95.62 61 ILE B C 1
ATOM 3204 O O . ILE B 1 61 ? 14.625 16.547 1.352 1 95.62 61 ILE B O 1
ATOM 3208 N N . VAL B 1 62 ? 13.312 17.578 2.793 1 93.62 62 VAL B N 1
ATOM 3209 C CA . VAL B 1 62 ? 13.203 16.5 3.77 1 93.62 62 VAL B CA 1
ATOM 3210 C C . VAL B 1 62 ? 11.742 16.141 3.973 1 93.62 62 VAL B C 1
ATOM 3212 O O . VAL B 1 62 ? 10.961 16.938 4.496 1 93.62 62 VAL B O 1
ATOM 3215 N N . ARG B 1 63 ? 11.414 14.961 3.529 1 93 63 ARG B N 1
ATOM 3216 C CA . ARG B 1 63 ? 10.023 14.539 3.551 1 93 63 ARG B CA 1
ATOM 3217 C C . ARG B 1 63 ? 9.797 13.422 4.562 1 93 63 ARG B C 1
ATOM 3219 O O . ARG B 1 63 ? 10.648 12.547 4.727 1 93 63 ARG B O 1
ATOM 3226 N N . GLY B 1 64 ? 8.656 13.414 5.25 1 89.12 64 GLY B N 1
ATOM 3227 C CA . GLY B 1 64 ? 8.172 12.375 6.148 1 89.12 64 GLY B CA 1
ATOM 3228 C C . GLY B 1 64 ? 6.711 12.531 6.512 1 89.12 64 GLY B C 1
ATOM 3229 O O . GLY B 1 64 ? 6.055 13.477 6.074 1 89.12 64 GLY B O 1
ATOM 3230 N N . SER B 1 65 ? 6.211 11.547 7.301 1 90.44 65 SER B N 1
ATOM 3231 C CA . SER B 1 65 ? 4.855 11.703 7.82 1 90.44 65 SER B CA 1
ATOM 3232 C C . SER B 1 65 ? 4.77 12.859 8.805 1 90.44 65 SER B C 1
ATOM 3234 O O . SER B 1 65 ? 5.793 13.32 9.32 1 90.44 65 SER B O 1
ATOM 3236 N N . THR B 1 66 ? 3.613 13.336 9.031 1 94.25 66 THR B N 1
ATOM 3237 C CA . THR B 1 66 ? 3.4 14.516 9.859 1 94.25 66 THR B CA 1
ATOM 3238 C C . THR B 1 66 ? 4.059 14.344 11.227 1 94.25 66 THR B C 1
ATOM 3240 O O . THR B 1 66 ? 4.777 15.234 11.688 1 94.25 66 THR B O 1
ATOM 3243 N N . GLY B 1 67 ? 3.826 13.242 11.852 1 91.75 67 GLY B N 1
ATOM 3244 C CA . GLY B 1 67 ? 4.418 13.008 13.156 1 91.75 67 GLY B CA 1
ATOM 3245 C C . GLY B 1 67 ? 5.934 12.977 13.133 1 91.75 67 GLY B C 1
ATOM 3246 O O . GLY B 1 67 ? 6.59 13.547 14 1 91.75 67 GLY B O 1
ATOM 3247 N N . ASP B 1 68 ? 6.496 12.359 12.117 1 90.25 68 ASP B N 1
ATOM 3248 C CA . ASP B 1 68 ? 7.949 12.266 11.969 1 90.25 68 ASP B CA 1
ATOM 3249 C C . ASP B 1 68 ? 8.57 13.641 11.742 1 90.25 68 ASP B C 1
ATOM 3251 O O . ASP B 1 68 ? 9.602 13.969 12.336 1 90.25 68 ASP B O 1
ATOM 3255 N N . ILE B 1 69 ? 7.969 14.469 10.891 1 95.06 69 ILE B N 1
ATOM 3256 C CA . ILE B 1 69 ? 8.469 15.805 10.586 1 95.06 69 ILE B CA 1
ATOM 3257 C C . ILE B 1 69 ? 8.383 16.688 11.828 1 95.06 69 ILE B C 1
ATOM 3259 O O . ILE B 1 69 ? 9.305 17.438 12.133 1 95.06 69 ILE B O 1
ATOM 3263 N N . THR B 1 70 ? 7.27 16.547 12.531 1 95.94 70 THR B N 1
ATOM 3264 C CA . THR B 1 70 ? 7.109 17.297 13.766 1 95.94 70 THR B CA 1
ATOM 3265 C C . THR B 1 70 ? 8.195 16.938 14.773 1 95.94 70 THR B C 1
ATOM 3267 O O . THR B 1 70 ? 8.859 17.812 15.32 1 95.94 70 THR B O 1
ATOM 3270 N N . SER B 1 71 ? 8.367 15.625 14.945 1 93.31 71 SER B N 1
ATOM 3271 C CA . SER B 1 71 ? 9.359 15.141 15.898 1 93.31 71 SER B CA 1
ATOM 3272 C C . SER B 1 71 ? 10.766 15.586 15.508 1 93.31 71 SER B C 1
ATOM 3274 O O . SER B 1 71 ? 11.57 15.961 16.359 1 93.31 71 SER B O 1
ATOM 3276 N N . LYS B 1 72 ? 11.07 15.523 14.258 1 93.81 72 LYS B N 1
ATOM 3277 C CA . LYS B 1 72 ? 12.391 15.93 13.781 1 93.81 72 LYS B CA 1
ATOM 3278 C C . LYS B 1 72 ? 12.641 17.406 14.047 1 93.81 72 LYS B C 1
ATOM 3280 O O . LYS B 1 72 ? 13.711 17.797 14.516 1 93.81 72 LYS B O 1
ATOM 3285 N N . LEU B 1 73 ? 11.695 18.25 13.75 1 97.44 73 LEU B N 1
ATOM 3286 C CA . LEU B 1 73 ? 11.828 19.688 13.984 1 97.44 73 LEU B CA 1
ATOM 3287 C C . LEU B 1 73 ? 12.008 19.969 15.469 1 97.44 73 LEU B C 1
ATOM 3289 O O . LEU B 1 73 ? 12.859 20.781 15.852 1 97.44 73 LEU B O 1
ATOM 3293 N N . LEU B 1 74 ? 11.266 19.281 16.297 1 96.12 74 LEU B N 1
ATOM 3294 C CA . LEU B 1 74 ? 11.383 19.484 17.734 1 96.12 74 LEU B CA 1
ATOM 3295 C C . LEU B 1 74 ? 12.75 19.031 18.234 1 96.12 74 LEU B C 1
ATOM 3297 O O . LEU B 1 74 ? 13.336 19.688 19.109 1 96.12 74 LEU B O 1
ATOM 3301 N N . ALA B 1 75 ? 13.227 17.938 17.688 1 93.44 75 ALA B N 1
ATOM 3302 C CA . ALA B 1 75 ? 14.547 17.438 18.078 1 93.44 75 ALA B CA 1
ATOM 3303 C C . ALA B 1 75 ? 15.641 18.422 17.688 1 93.44 75 ALA B C 1
ATOM 3305 O O . ALA B 1 75 ? 16.688 18.484 18.344 1 93.44 75 ALA B O 1
ATOM 3306 N N . GLU B 1 76 ? 15.383 19.234 16.703 1 96.38 76 GLU B N 1
ATOM 3307 C CA . GLU B 1 76 ? 16.375 20.188 16.188 1 96.38 76 GLU B CA 1
ATOM 3308 C C . GLU B 1 76 ? 16.141 21.594 16.734 1 96.38 76 GLU B C 1
ATOM 3310 O O . GLU B 1 76 ? 16.719 22.562 16.25 1 96.38 76 GLU B O 1
ATOM 3315 N N . LYS B 1 77 ? 15.281 21.734 17.688 1 95.12 77 LYS B N 1
ATOM 3316 C CA . LYS B 1 77 ? 14.781 23.047 18.094 1 95.12 77 LYS B CA 1
ATOM 3317 C C . LYS B 1 77 ? 15.93 23.969 18.516 1 95.12 77 LYS B C 1
ATOM 3319 O O . LYS B 1 77 ? 15.859 25.172 18.328 1 95.12 77 LYS B O 1
ATOM 3324 N N . ASP B 1 78 ? 17 23.422 19.109 1 94.81 78 ASP B N 1
ATOM 3325 C CA . ASP B 1 78 ? 18.109 24.25 19.609 1 94.81 78 ASP B CA 1
ATOM 3326 C C . ASP B 1 78 ? 19 24.703 18.453 1 94.81 78 ASP B C 1
ATOM 3328 O O . ASP B 1 78 ? 19.688 25.719 18.562 1 94.81 78 ASP B O 1
ATOM 3332 N N . LYS B 1 79 ? 19.062 23.906 17.453 1 95.94 79 LYS B N 1
ATOM 3333 C CA . LYS B 1 79 ? 19.781 24.234 16.219 1 95.94 79 LYS B CA 1
ATOM 3334 C C . LYS B 1 79 ? 19 23.797 14.984 1 95.94 79 LYS B C 1
ATOM 3336 O O . LYS B 1 79 ? 19.406 22.875 14.281 1 95.94 79 LYS B O 1
ATOM 3341 N N . PRO B 1 80 ? 17.969 24.578 14.648 1 97.19 80 PRO B N 1
ATOM 3342 C CA . PRO B 1 80 ? 17.125 24.141 13.539 1 97.19 80 PRO B CA 1
ATOM 3343 C C . PRO B 1 80 ? 17.859 24.109 12.203 1 97.19 80 PRO B C 1
ATOM 3345 O O . PRO B 1 80 ? 18.688 25 11.93 1 97.19 80 PRO B O 1
ATOM 3348 N N . VAL B 1 81 ? 17.562 23.125 11.383 1 96.19 81 VAL B N 1
ATOM 3349 C CA . VAL B 1 81 ? 18.188 22.938 10.078 1 96.19 81 VAL B CA 1
ATOM 3350 C C . VAL B 1 81 ? 17.25 23.469 8.984 1 96.19 81 VAL B C 1
ATOM 3352 O O . VAL B 1 81 ? 17.703 24.125 8.047 1 96.19 81 VAL B O 1
ATOM 3355 N N . ALA B 1 82 ? 16 23.219 9.109 1 97.94 82 ALA B N 1
ATOM 3356 C CA . ALA B 1 82 ? 15.016 23.609 8.102 1 97.94 82 ALA B CA 1
ATOM 3357 C C . ALA B 1 82 ? 14.867 25.125 8.039 1 97.94 82 ALA B C 1
ATOM 3359 O O . ALA B 1 82 ? 15.062 25.812 9.047 1 97.94 82 ALA B O 1
ATOM 3360 N N . ASP B 1 83 ? 14.562 25.562 6.871 1 98.19 83 ASP B N 1
ATOM 3361 C CA . ASP B 1 83 ? 14.211 26.969 6.699 1 98.19 83 ASP B CA 1
ATOM 3362 C C . ASP B 1 83 ? 12.695 27.172 6.723 1 98.19 83 ASP B C 1
ATOM 3364 O O . ASP B 1 83 ? 12.203 28.203 7.184 1 98.19 83 ASP B O 1
ATOM 3368 N N . VAL B 1 84 ? 12 26.219 6.125 1 98.38 84 VAL B N 1
ATOM 3369 C CA . VAL B 1 84 ? 10.547 26.266 5.984 1 98.38 84 VAL B CA 1
ATOM 3370 C C . VAL B 1 84 ? 9.953 24.891 6.301 1 98.38 84 VAL B C 1
ATOM 3372 O O . VAL B 1 84 ? 10.555 23.859 6.008 1 98.38 84 VAL B O 1
ATOM 3375 N N . VAL B 1 85 ? 8.867 24.875 7.004 1 98.62 85 VAL B N 1
ATOM 3376 C CA . VAL B 1 85 ? 8.008 23.703 7.062 1 98.62 85 VAL B CA 1
ATOM 3377 C C . VAL B 1 85 ? 6.746 23.938 6.242 1 98.62 85 VAL B C 1
ATOM 3379 O O . VAL B 1 85 ? 6.133 25 6.324 1 98.62 85 VAL B O 1
ATOM 3382 N N . TRP B 1 86 ? 6.445 22.953 5.348 1 98.31 86 TRP B N 1
ATOM 3383 C CA . TRP B 1 86 ? 5.363 23.109 4.379 1 98.31 86 TRP B CA 1
ATOM 3384 C C . TRP B 1 86 ? 4.527 21.828 4.293 1 98.31 86 TRP B C 1
ATOM 3386 O O . TRP B 1 86 ? 5.066 20.719 4.273 1 98.31 86 TRP B O 1
ATOM 3396 N N . GLY B 1 87 ? 3.189 22.094 4.195 1 97.12 87 GLY B N 1
ATOM 3397 C CA . GLY B 1 87 ? 2.289 20.953 4.074 1 97.12 87 GLY B CA 1
ATOM 3398 C C . GLY B 1 87 ? 2.164 20.156 5.355 1 97.12 87 GLY B C 1
ATOM 3399 O O . GLY B 1 87 ? 2.074 18.922 5.316 1 97.12 87 GLY B O 1
ATOM 3400 N N . LEU B 1 88 ? 2.281 20.797 6.473 1 97.56 88 LEU B N 1
ATOM 3401 C CA . LEU B 1 88 ? 2.17 20.172 7.785 1 97.56 88 LEU B CA 1
ATOM 3402 C C . LEU B 1 88 ? 0.844 20.516 8.445 1 97.56 88 LEU B C 1
ATOM 3404 O O . LEU B 1 88 ? 0.366 21.656 8.328 1 97.56 88 LEU B O 1
ATOM 3408 N N . ALA B 1 89 ? 0.293 19.594 9.188 1 97.38 89 ALA B N 1
ATOM 3409 C CA . ALA B 1 89 ? -0.978 19.812 9.875 1 97.38 89 ALA B CA 1
ATOM 3410 C C . ALA B 1 89 ? -0.884 21 10.836 1 97.38 89 ALA B C 1
ATOM 3412 O O . ALA B 1 89 ? 0.125 21.172 11.523 1 97.38 89 ALA B O 1
ATOM 3413 N N . ALA B 1 90 ? -1.954 21.781 10.898 1 96.69 90 ALA B N 1
ATOM 3414 C CA . ALA B 1 90 ? -2.008 22.938 11.789 1 96.69 90 ALA B CA 1
ATOM 3415 C C . ALA B 1 90 ? -1.782 22.531 13.242 1 96.69 90 ALA B C 1
ATOM 3417 O O . ALA B 1 90 ? -1.13 23.234 14 1 96.69 90 ALA B O 1
ATOM 3418 N N . THR B 1 91 ? -2.266 21.391 13.609 1 95.94 91 THR B N 1
ATOM 3419 C CA . THR B 1 91 ? -2.092 20.891 14.977 1 95.94 91 THR B CA 1
ATOM 3420 C C . THR B 1 91 ? -0.612 20.719 15.305 1 95.94 91 THR B C 1
ATOM 3422 O O . THR B 1 91 ? -0.201 20.875 16.453 1 95.94 91 THR B O 1
ATOM 3425 N N . SER B 1 92 ? 0.165 20.328 14.312 1 96.69 92 SER B N 1
ATOM 3426 C CA . SER B 1 92 ? 1.609 20.234 14.484 1 96.69 92 SER B CA 1
ATOM 3427 C C . SER B 1 92 ? 2.27 21.609 14.445 1 96.69 92 SER B C 1
ATOM 3429 O O . SER B 1 92 ? 3.191 21.875 15.219 1 96.69 92 SER B O 1
ATOM 3431 N N . LEU B 1 93 ? 1.808 22.469 13.594 1 97.75 93 LEU B N 1
ATOM 3432 C CA . LEU B 1 93 ? 2.363 23.812 13.484 1 97.75 93 LEU B CA 1
ATOM 3433 C C . LEU B 1 93 ? 2.174 24.594 14.781 1 97.75 93 LEU B C 1
ATOM 3435 O O . LEU B 1 93 ? 3.057 25.344 15.195 1 97.75 93 LEU B O 1
ATOM 3439 N N . ILE B 1 94 ? 1.062 24.422 15.406 1 96.38 94 ILE B N 1
ATOM 3440 C CA . ILE B 1 94 ? 0.774 25.078 16.672 1 96.38 94 ILE B CA 1
ATOM 3441 C C . ILE B 1 94 ? 1.753 24.594 17.734 1 96.38 94 ILE B C 1
ATOM 3443 O O . ILE B 1 94 ? 2.277 25.391 18.516 1 96.38 94 ILE B O 1
ATOM 3447 N N . VAL B 1 95 ? 2.021 23.266 17.734 1 95.12 95 VAL B N 1
ATOM 3448 C CA . VAL B 1 95 ? 3.004 22.719 18.656 1 95.12 95 VAL B CA 1
ATOM 3449 C C . VAL B 1 95 ? 4.363 23.375 18.406 1 95.12 95 VAL B C 1
ATOM 3451 O O . VAL B 1 95 ? 5.055 23.75 19.359 1 95.12 95 VAL B O 1
ATOM 3454 N N . LEU B 1 96 ? 4.773 23.5 17.172 1 97.12 96 LEU B N 1
ATOM 3455 C CA . LEU B 1 96 ? 6.051 24.109 16.812 1 97.12 96 LEU B CA 1
ATOM 3456 C C . LEU B 1 96 ? 6.09 25.578 17.25 1 97.12 96 LEU B C 1
ATOM 3458 O O . LEU B 1 96 ? 7.113 26.047 17.75 1 97.12 96 LEU B O 1
ATOM 3462 N N . ASP B 1 97 ? 4.996 26.25 17.078 1 96.75 97 ASP B N 1
ATOM 3463 C CA . ASP B 1 97 ? 4.93 27.656 17.5 1 96.75 97 ASP B CA 1
ATOM 3464 C C . ASP B 1 97 ? 5.086 27.781 19 1 96.75 97 ASP B C 1
ATOM 3466 O O . ASP B 1 97 ? 5.777 28.688 19.484 1 96.75 97 ASP B O 1
ATOM 3470 N N . GLU B 1 98 ? 4.5 26.922 19.719 1 94.5 98 GLU B N 1
ATOM 3471 C CA . GLU B 1 98 ? 4.539 26.953 21.188 1 94.5 98 GLU B CA 1
ATOM 3472 C C . GLU B 1 98 ? 5.949 26.703 21.703 1 94.5 98 GLU B C 1
ATOM 3474 O O . GLU B 1 98 ? 6.285 27.109 22.828 1 94.5 98 GLU B O 1
ATOM 3479 N N . THR B 1 99 ? 6.73 26.078 20.906 1 95.19 99 THR B N 1
ATOM 3480 C CA . THR B 1 99 ? 8.117 25.828 21.281 1 95.19 99 THR B CA 1
ATOM 3481 C C . THR B 1 99 ? 9.047 26.859 20.656 1 95.19 99 THR B C 1
ATOM 3483 O O . THR B 1 99 ? 10.258 26.672 20.594 1 95.19 99 THR B O 1
ATOM 3486 N N . GLU B 1 100 ? 8.422 27.891 20.047 1 95.31 100 GLU B N 1
ATOM 3487 C CA . GLU B 1 100 ? 9.102 29.062 19.516 1 95.31 100 GLU B CA 1
ATOM 3488 C C . GLU B 1 100 ? 9.914 28.703 18.266 1 95.31 100 GLU B C 1
ATOM 3490 O O . GLU B 1 100 ? 10.938 29.328 17.984 1 95.31 100 GLU B O 1
ATOM 3495 N N . LEU B 1 101 ? 9.445 27.703 17.578 1 97.56 101 LEU B N 1
ATOM 3496 C CA . LEU B 1 101 ? 10.172 27.234 16.406 1 97.56 101 LEU B CA 1
ATOM 3497 C C . LEU B 1 101 ? 9.703 27.969 15.156 1 97.56 101 LEU B C 1
ATOM 3499 O O . LEU B 1 101 ? 10.312 27.844 14.086 1 97.56 101 LEU B O 1
ATOM 3503 N N . LEU B 1 102 ? 8.711 28.766 15.242 1 97.75 102 LEU B N 1
ATOM 3504 C CA . LEU B 1 102 ? 8.219 29.484 14.078 1 97.75 102 LEU B CA 1
ATOM 3505 C C . LEU B 1 102 ? 8.367 31 14.266 1 97.75 102 LEU B C 1
ATOM 3507 O O . LEU B 1 102 ? 8.164 31.516 15.359 1 97.75 102 LEU B O 1
ATOM 3511 N N . LYS B 1 103 ? 8.695 31.672 13.242 1 95.75 103 LYS B N 1
ATOM 3512 C CA . LYS B 1 103 ? 8.727 33.125 13.258 1 95.75 103 LYS B CA 1
ATOM 3513 C C . LYS B 1 103 ? 7.508 33.719 12.539 1 95.75 103 LYS B C 1
ATOM 3515 O O . LYS B 1 103 ? 6.832 33 11.781 1 95.75 103 LYS B O 1
ATOM 3520 N N . PRO B 1 104 ? 7.23 34.969 12.758 1 94.5 104 PRO B N 1
ATOM 3521 C CA . PRO B 1 104 ? 6.113 35.594 12.039 1 94.5 104 PRO B CA 1
ATOM 3522 C C . PRO B 1 104 ? 6.273 35.5 10.523 1 94.5 104 PRO B C 1
ATOM 3524 O O . PRO B 1 104 ? 7.383 35.688 10 1 94.5 104 PRO B O 1
ATOM 3527 N N . CYS B 1 105 ? 5.246 35.125 9.898 1 91.94 105 CYS B N 1
ATOM 3528 C CA . CYS B 1 105 ? 5.207 35.094 8.438 1 91.94 105 CYS B CA 1
ATOM 3529 C C . CYS B 1 105 ? 4.648 36.375 7.875 1 91.94 105 CYS B C 1
ATOM 3531 O O . CYS B 1 105 ? 3.436 36.531 7.734 1 91.94 105 CYS B O 1
ATOM 3533 N N . LYS B 1 106 ? 5.48 37.281 7.535 1 86.56 106 LYS B N 1
ATOM 3534 C CA . LYS B 1 106 ? 5.086 38.562 6.914 1 86.56 106 LYS B CA 1
ATOM 3535 C C . LYS B 1 106 ? 5.27 38.5 5.398 1 86.56 106 LYS B C 1
ATOM 3537 O O . LYS B 1 106 ? 6.301 38.938 4.879 1 86.56 106 LYS B O 1
ATOM 3542 N N . VAL B 1 107 ? 4.25 37.969 4.836 1 86.44 107 VAL B N 1
ATOM 3543 C CA . VAL B 1 107 ? 4.371 37.75 3.396 1 86.44 107 VAL B CA 1
ATOM 3544 C C . VAL B 1 107 ? 3.174 38.344 2.676 1 86.44 107 VAL B C 1
ATOM 3546 O O . VAL B 1 107 ? 2.1 38.5 3.264 1 86.44 107 VAL B O 1
ATOM 3549 N N . GLU B 1 108 ? 3.297 38.656 1.428 1 84.56 108 GLU B N 1
ATOM 3550 C CA . GLU B 1 108 ? 2.289 39.344 0.617 1 84.56 108 GLU B CA 1
ATOM 3551 C C . GLU B 1 108 ? 1.077 38.438 0.384 1 84.56 108 GLU B C 1
ATOM 3553 O O . GLU B 1 108 ? -0.059 38.906 0.351 1 84.56 108 GLU B O 1
ATOM 3558 N N . GLY B 1 109 ? 1.282 37.219 0.257 1 85.25 109 GLY B N 1
ATOM 3559 C CA . GLY B 1 109 ? 0.222 36.281 -0.08 1 85.25 109 GLY B CA 1
ATOM 3560 C C . GLY B 1 109 ? -0.795 36.094 1.031 1 85.25 109 GLY B C 1
ATOM 3561 O O . GLY B 1 109 ? -1.886 35.594 0.804 1 85.25 109 GLY B O 1
ATOM 3562 N N . LEU B 1 110 ? -0.549 36.594 2.201 1 87.38 110 LEU B N 1
ATOM 3563 C CA . LEU B 1 110 ? -1.416 36.469 3.365 1 87.38 110 LEU B CA 1
ATOM 3564 C C . LEU B 1 110 ? -2.779 37.094 3.109 1 87.38 110 LEU B C 1
ATOM 3566 O O . LEU B 1 110 ? -3.795 36.625 3.623 1 87.38 110 LEU B O 1
ATOM 3570 N N . LYS B 1 111 ? -2.814 38.094 2.307 1 86.81 111 LYS B N 1
ATOM 3571 C CA . LYS B 1 111 ? -4.031 38.844 2.061 1 86.81 111 LYS B CA 1
ATOM 3572 C C . LYS B 1 111 ? -5.074 38 1.332 1 86.81 111 LYS B C 1
ATOM 3574 O O . LYS B 1 111 ? -6.27 38.312 1.382 1 86.81 111 LYS B O 1
ATOM 3579 N N . ASN B 1 112 ? -4.609 36.969 0.694 1 88.31 112 ASN B N 1
ATOM 3580 C CA . ASN B 1 112 ? -5.512 36.156 -0.093 1 88.31 112 ASN B CA 1
ATOM 3581 C C . ASN B 1 112 ? -6.109 35.031 0.747 1 88.31 112 ASN B C 1
ATOM 3583 O O . ASN B 1 112 ? -7.062 34.375 0.324 1 88.31 112 ASN B O 1
ATOM 3587 N N . ILE B 1 113 ? -5.586 34.812 1.938 1 90.31 113 ILE B N 1
ATOM 3588 C CA . ILE B 1 113 ? -5.977 33.688 2.775 1 90.31 113 ILE B CA 1
ATOM 3589 C C . ILE B 1 113 ? -7.133 34.094 3.684 1 90.31 113 ILE B C 1
ATOM 3591 O O . ILE B 1 113 ? -7.133 35.188 4.246 1 90.31 113 ILE B O 1
ATOM 3595 N N . ASN B 1 114 ? -8.164 33.219 3.754 1 88 114 ASN B N 1
ATOM 3596 C CA . ASN B 1 114 ? -9.227 33.406 4.738 1 88 114 ASN B CA 1
ATOM 3597 C C . ASN B 1 114 ? -8.672 33.438 6.16 1 88 114 ASN B C 1
ATOM 3599 O O . ASN B 1 114 ? -8.023 32.5 6.598 1 88 114 ASN B O 1
ATOM 3603 N N . PRO B 1 115 ? -8.898 34.469 6.918 1 87.44 115 PRO B N 1
ATOM 3604 C CA . PRO B 1 115 ? -8.305 34.688 8.242 1 87.44 115 PRO B CA 1
ATOM 3605 C C . PRO B 1 115 ? -8.695 33.562 9.227 1 87.44 115 PRO B C 1
ATOM 3607 O O . PRO B 1 115 ? -8.031 33.406 10.258 1 87.44 115 PRO B O 1
ATOM 3610 N N . LYS B 1 116 ? -9.695 32.812 8.93 1 84.12 116 LYS B N 1
ATOM 3611 C CA . LYS B 1 116 ? -10.117 31.719 9.805 1 84.12 116 LYS B CA 1
ATOM 3612 C C . LYS B 1 116 ? -9.094 30.578 9.797 1 84.12 116 LYS B C 1
ATOM 3614 O O . LYS B 1 116 ? -9.133 29.688 10.656 1 84.12 116 LYS B O 1
ATOM 3619 N N . PHE B 1 117 ? -8.203 30.609 8.828 1 88.88 117 PHE B N 1
ATOM 3620 C CA . PHE B 1 117 ? -7.344 29.438 8.633 1 88.88 117 PHE B CA 1
ATOM 3621 C C . PHE B 1 117 ? -5.883 29.797 8.883 1 88.88 117 PHE B C 1
ATOM 3623 O O . PHE B 1 117 ? -4.98 29.109 8.398 1 88.88 117 PHE B O 1
ATOM 3630 N N . ILE B 1 118 ? -5.625 30.922 9.555 1 90.31 118 ILE B N 1
ATOM 3631 C CA . ILE B 1 118 ? -4.262 31.281 9.93 1 90.31 118 ILE B CA 1
ATOM 3632 C C . ILE B 1 118 ? -4.148 31.391 11.445 1 90.31 118 ILE B C 1
ATOM 3634 O O . ILE B 1 118 ? -5.16 31.359 12.148 1 90.31 118 ILE B O 1
ATOM 3638 N N . ASP B 1 119 ? -2.932 31.438 11.914 1 89.69 119 ASP B N 1
ATOM 3639 C CA . ASP B 1 119 ? -2.658 31.656 13.328 1 89.69 119 ASP B CA 1
ATOM 3640 C C . ASP B 1 119 ? -3.352 32.938 13.82 1 89.69 119 ASP B C 1
ATOM 3642 O O . ASP B 1 119 ? -3.09 34.031 13.32 1 89.69 119 ASP B O 1
ATOM 3646 N N . THR B 1 120 ? -4.195 32.719 14.852 1 83.62 120 THR B N 1
ATOM 3647 C CA . THR B 1 120 ? -4.906 33.875 15.383 1 83.62 120 THR B CA 1
ATOM 3648 C C . THR B 1 120 ? -4.426 34.219 16.797 1 83.62 120 THR B C 1
ATOM 3650 O O . THR B 1 120 ? -4.922 35.156 17.438 1 83.62 120 THR B O 1
ATOM 3653 N N . LYS B 1 121 ? -3.516 33.5 17.234 1 86.5 121 LYS B N 1
ATOM 3654 C CA . LYS B 1 121 ? -2.986 33.75 18.578 1 86.5 121 LYS B CA 1
ATOM 3655 C C . LYS B 1 121 ? -1.972 34.875 18.594 1 86.5 121 LYS B C 1
ATOM 3657 O O . LYS B 1 121 ? -1.849 35.594 19.578 1 86.5 121 LYS B O 1
ATOM 3662 N N . ASN B 1 122 ? -1.287 35 17.516 1 89.56 122 ASN B N 1
ATOM 3663 C CA . ASN B 1 122 ? -0.239 36 17.391 1 89.56 122 ASN B CA 1
ATOM 3664 C C . ASN B 1 122 ? -0.703 37.219 16.562 1 89.56 122 ASN B C 1
ATOM 3666 O O . ASN B 1 122 ? -1.572 37.062 15.695 1 89.56 122 ASN B O 1
ATOM 3670 N N . LYS B 1 123 ? -0.161 38.375 16.828 1 87.56 123 LYS B N 1
ATOM 3671 C CA . LYS B 1 123 ? -0.476 39.594 16.062 1 87.56 123 LYS B CA 1
ATOM 3672 C C . LYS B 1 123 ? -0.213 39.344 14.57 1 87.56 123 LYS B C 1
ATOM 3674 O O . LYS B 1 123 ? -1.061 39.656 13.727 1 87.56 123 LYS B O 1
ATOM 3679 N N . GLU B 1 124 ? 0.982 38.844 14.328 1 90.81 124 GLU B N 1
ATOM 3680 C CA . GLU B 1 124 ? 1.298 38.344 13.008 1 90.81 124 GLU B CA 1
ATOM 3681 C C . GLU B 1 124 ? 1.271 36.812 13 1 90.81 124 GLU B C 1
ATOM 3683 O O . GLU B 1 124 ? 1.769 36.156 13.93 1 90.81 124 GLU B O 1
ATOM 3688 N N . PRO B 1 125 ? 0.731 36.281 11.938 1 95.31 125 PRO B N 1
ATOM 3689 C CA . PRO B 1 125 ? 0.629 34.812 11.953 1 95.31 125 PRO B CA 1
ATOM 3690 C C . PRO B 1 125 ? 1.991 34.125 11.875 1 95.31 125 PRO B C 1
ATOM 3692 O O . PRO B 1 125 ? 2.854 34.562 11.102 1 95.31 125 PRO B O 1
ATOM 3695 N N . HIS B 1 126 ? 2.146 33.125 12.719 1 96.94 126 HIS B N 1
ATOM 3696 C CA . HIS B 1 126 ? 3.355 32.312 12.688 1 96.94 126 HIS B CA 1
ATOM 3697 C C . HIS B 1 126 ? 3.184 31.125 11.758 1 96.94 126 HIS B C 1
ATOM 3699 O O . HIS B 1 126 ? 4.172 30.516 11.328 1 96.94 126 HIS B O 1
ATOM 3705 N N . TRP B 1 127 ? 1.974 30.75 11.477 1 96.94 127 TRP B N 1
ATOM 3706 C CA . TRP B 1 127 ? 1.657 29.75 10.477 1 96.94 127 TRP B CA 1
ATOM 3707 C C . TRP B 1 127 ? 0.453 30.156 9.641 1 96.94 127 TRP B C 1
ATOM 3709 O O . TRP B 1 127 ? -0.388 30.938 10.094 1 96.94 127 TRP B O 1
ATOM 3719 N N . ILE B 1 128 ? 0.438 29.734 8.391 1 96.38 128 ILE B N 1
ATOM 3720 C CA . ILE B 1 128 ? -0.604 30.062 7.422 1 96.38 128 ILE B CA 1
ATOM 3721 C C . ILE B 1 128 ? -1.221 28.781 6.867 1 96.38 128 ILE B C 1
ATOM 3723 O O . ILE B 1 128 ? -0.509 27.922 6.352 1 96.38 128 ILE B O 1
ATOM 3727 N N . GLY B 1 129 ? -2.533 28.656 7.059 1 96.31 129 GLY B N 1
ATOM 3728 C CA . GLY B 1 129 ? -3.232 27.516 6.5 1 96.31 129 GLY B CA 1
ATOM 3729 C C . GLY B 1 129 ? -3.371 27.562 4.992 1 96.31 129 GLY B C 1
ATOM 3730 O O . GLY B 1 129 ? -3.664 28.625 4.434 1 96.31 129 GLY B O 1
ATOM 3731 N N . LEU B 1 130 ? -3.133 26.422 4.352 1 95.5 130 LEU B N 1
ATOM 3732 C CA . LEU B 1 130 ? -3.215 26.328 2.896 1 95.5 130 LEU B CA 1
ATOM 3733 C C . LEU B 1 130 ? -4.512 25.641 2.467 1 95.5 130 LEU B C 1
ATOM 3735 O O . LEU B 1 130 ? -5.137 26.062 1.489 1 95.5 130 LEU B O 1
ATOM 3739 N N . SER B 1 131 ? -4.852 24.547 3.168 1 95.31 131 SER B N 1
ATOM 3740 C CA . SER B 1 131 ? -6.008 23.766 2.744 1 95.31 131 SER B CA 1
ATOM 3741 C C . SER B 1 131 ? -6.578 22.953 3.9 1 95.31 131 SER B C 1
ATOM 3743 O O . SER B 1 131 ? -5.848 22.562 4.809 1 95.31 131 SER B O 1
ATOM 3745 N N . LEU B 1 132 ? -7.883 22.844 3.863 1 94.44 132 LEU B N 1
ATOM 3746 C CA . LEU B 1 132 ? -8.633 21.969 4.754 1 94.44 132 LEU B CA 1
ATOM 3747 C C . LEU B 1 132 ? -8.781 20.562 4.152 1 94.44 132 LEU B C 1
ATOM 3749 O O . LEU B 1 132 ? -9.039 20.422 2.957 1 94.44 132 LEU B O 1
ATOM 3753 N N . TRP B 1 133 ? -8.555 19.547 4.988 1 95.06 133 TRP B N 1
ATOM 3754 C CA . TRP B 1 133 ? -8.75 18.172 4.543 1 95.06 133 TRP B CA 1
ATOM 3755 C C . TRP B 1 133 ? -9.531 17.375 5.582 1 95.06 133 TRP B C 1
ATOM 3757 O O . TRP B 1 133 ? -9.523 17.719 6.77 1 95.06 133 TRP B O 1
ATOM 3767 N N . THR B 1 134 ? -10.25 16.406 5.094 1 96.5 134 THR B N 1
ATOM 3768 C CA . THR B 1 134 ? -11.133 15.594 5.934 1 96.5 134 THR B CA 1
ATOM 3769 C C . THR B 1 134 ? -10.766 14.117 5.84 1 96.5 134 THR B C 1
ATOM 3771 O O . THR B 1 134 ? -9.984 13.719 4.969 1 96.5 134 THR B O 1
ATOM 3774 N N . ASN B 1 135 ? -11.336 13.383 6.801 1 97.19 135 ASN B N 1
ATOM 3775 C CA . ASN B 1 135 ? -11.258 11.93 6.68 1 97.19 135 ASN B CA 1
ATOM 3776 C C . ASN B 1 135 ? -12.344 11.383 5.762 1 97.19 135 ASN B C 1
ATOM 3778 O O . ASN B 1 135 ? -13.273 12.102 5.402 1 97.19 135 ASN B O 1
ATOM 3782 N N . ALA B 1 136 ? -12.195 10.172 5.34 1 97.31 136 ALA B N 1
ATOM 3783 C CA . ALA B 1 136 ? -13.195 9.414 4.59 1 97.31 136 ALA B CA 1
ATOM 3784 C C . ALA B 1 136 ? -12.992 7.914 4.77 1 97.31 136 ALA B C 1
ATOM 3786 O O . ALA B 1 136 ? -12.008 7.484 5.375 1 97.31 136 ALA B O 1
ATOM 3787 N N . ILE B 1 137 ? -13.953 7.184 4.383 1 98.06 137 ILE B N 1
ATOM 3788 C CA . ILE B 1 137 ? -13.922 5.727 4.285 1 98.06 137 ILE B CA 1
ATOM 3789 C C . ILE B 1 137 ? -13.633 5.309 2.848 1 98.06 137 ILE B C 1
ATOM 3791 O O . ILE B 1 137 ? -14.391 5.645 1.933 1 98.06 137 ILE B O 1
ATOM 3795 N N . THR B 1 138 ? -12.539 4.668 2.635 1 98.44 138 THR B N 1
ATOM 3796 C CA . THR B 1 138 ? -12.266 4 1.367 1 98.44 138 THR B CA 1
ATOM 3797 C C . THR B 1 138 ? -12.672 2.529 1.432 1 98.44 138 THR B C 1
ATOM 3799 O O . THR B 1 138 ? -12.211 1.79 2.301 1 98.44 138 THR B O 1
ATOM 3802 N N . ALA B 1 139 ? -13.555 2.094 0.539 1 98.56 139 ALA B N 1
ATOM 3803 C CA . ALA B 1 139 ? -14.016 0.709 0.519 1 98.56 139 ALA B CA 1
ATOM 3804 C C . ALA B 1 139 ? -13.57 -0.001 -0.755 1 98.56 139 ALA B C 1
ATOM 3806 O O . ALA B 1 139 ? -13.602 0.581 -1.842 1 98.56 139 ALA B O 1
ATOM 3807 N N . ASN B 1 140 ? -13.102 -1.197 -0.635 1 97.56 140 ASN B N 1
ATOM 3808 C CA . ASN B 1 140 ? -12.82 -2.039 -1.793 1 97.56 140 ASN B CA 1
ATOM 3809 C C . ASN B 1 140 ? -14.062 -2.789 -2.256 1 97.56 140 ASN B C 1
ATOM 3811 O O . ASN B 1 140 ? -14.406 -3.834 -1.701 1 97.56 140 ASN B O 1
ATOM 3815 N N . LEU B 1 141 ? -14.688 -2.35 -3.305 1 96.19 141 LEU B N 1
ATOM 3816 C CA . LEU B 1 141 ? -15.969 -2.863 -3.779 1 96.19 141 LEU B CA 1
ATOM 3817 C C . LEU B 1 141 ? -15.836 -4.309 -4.25 1 96.19 141 LEU B C 1
ATOM 3819 O O . LEU B 1 141 ? -16.719 -5.133 -3.988 1 96.19 141 LEU B O 1
ATOM 3823 N N . GLU B 1 142 ? -14.805 -4.57 -4.875 1 90.44 142 GLU B N 1
ATOM 3824 C CA . GLU B 1 142 ? -14.609 -5.895 -5.457 1 90.44 142 GLU B CA 1
ATOM 3825 C C . GLU B 1 142 ? -14.438 -6.953 -4.371 1 90.44 142 GLU B C 1
ATOM 3827 O O . GLU B 1 142 ? -15.102 -7.996 -4.398 1 90.44 142 GLU B O 1
ATOM 3832 N N . GLU B 1 143 ? -13.547 -6.684 -3.418 1 91.25 143 GLU B N 1
ATOM 3833 C CA . GLU B 1 143 ? -13.328 -7.621 -2.318 1 91.25 143 GLU B CA 1
ATOM 3834 C C . GLU B 1 143 ? -14.609 -7.809 -1.501 1 91.25 143 GLU B C 1
ATOM 3836 O O . GLU B 1 143 ? -14.922 -8.93 -1.089 1 91.25 143 GLU B O 1
ATOM 3841 N N . MET B 1 144 ? -15.281 -6.719 -1.256 1 95.44 144 MET B N 1
ATOM 3842 C CA . MET B 1 144 ? -16.484 -6.777 -0.434 1 95.44 144 MET B CA 1
ATOM 3843 C C . MET B 1 144 ? -17.594 -7.539 -1.15 1 95.44 144 MET B C 1
ATOM 3845 O O . MET B 1 144 ? -18.297 -8.344 -0.537 1 95.44 144 MET B O 1
ATOM 3849 N N . LYS B 1 145 ? -17.688 -7.336 -2.441 1 90.25 145 LYS B N 1
ATOM 3850 C CA . LYS B 1 145 ? -18.656 -8.086 -3.236 1 90.25 145 LYS B CA 1
ATOM 3851 C C . LYS B 1 145 ? -18.344 -9.578 -3.229 1 90.25 145 LYS B C 1
ATOM 3853 O O . LYS B 1 145 ? -19.234 -10.406 -3.035 1 90.25 145 LYS B O 1
ATOM 3858 N N . ASN B 1 146 ? -17.109 -9.867 -3.457 1 84.81 146 ASN B N 1
ATOM 3859 C CA . ASN B 1 146 ? -16.656 -11.258 -3.498 1 84.81 146 ASN B CA 1
ATOM 3860 C C . ASN B 1 146 ? -16.969 -11.984 -2.193 1 84.81 146 ASN B C 1
ATOM 3862 O O . ASN B 1 146 ? -17.234 -13.188 -2.193 1 84.81 146 ASN B O 1
ATOM 3866 N N . LYS B 1 147 ? -17.016 -11.258 -1.052 1 90.31 147 LYS B N 1
ATOM 3867 C CA . LYS B 1 147 ? -17.234 -11.875 0.254 1 90.31 147 LYS B CA 1
ATOM 3868 C C . LYS B 1 147 ? -18.656 -11.648 0.75 1 90.31 147 LYS B C 1
ATOM 3870 O O . LYS B 1 147 ? -19.016 -12.094 1.841 1 90.31 147 LYS B O 1
ATOM 3875 N N . GLY B 1 148 ? -19.453 -10.953 0.018 1 92.31 148 GLY B N 1
ATOM 3876 C CA . GLY B 1 148 ? -20.844 -10.703 0.367 1 92.31 148 GLY B CA 1
ATOM 3877 C C . GLY B 1 148 ? -21 -9.781 1.56 1 92.31 148 GLY B C 1
ATOM 3878 O O . GLY B 1 148 ? -21.875 -9.992 2.404 1 92.31 148 GLY B O 1
ATOM 3879 N N . VAL B 1 149 ? -20.094 -8.828 1.668 1 95.31 149 VAL B N 1
ATOM 3880 C CA . VAL B 1 149 ? -20.078 -7.902 2.795 1 95.31 149 VAL B CA 1
ATOM 3881 C C . VAL B 1 149 ? -20.625 -6.551 2.354 1 95.31 149 VAL B C 1
ATOM 3883 O O . VAL B 1 149 ? -20.344 -6.082 1.251 1 95.31 149 VAL B O 1
ATOM 3886 N N . GLU B 1 150 ? -21.422 -5.902 3.236 1 94.12 150 GLU B N 1
ATOM 3887 C CA . GLU B 1 150 ? -21.984 -4.594 2.939 1 94.12 150 GLU B CA 1
ATOM 3888 C C . GLU B 1 150 ? -20.984 -3.479 3.209 1 94.12 150 GLU B C 1
ATOM 3890 O O . GLU B 1 150 ? -20.078 -3.633 4.043 1 94.12 150 GLU B O 1
ATOM 3895 N N . ILE B 1 151 ? -21.219 -2.391 2.535 1 94.44 151 ILE B N 1
ATOM 3896 C CA . ILE B 1 151 ? -20.344 -1.227 2.717 1 94.44 151 ILE B CA 1
ATOM 3897 C C . ILE B 1 151 ? -20.875 -0.365 3.861 1 94.44 151 ILE B C 1
ATOM 3899 O O . ILE B 1 151 ? -22.047 0.025 3.861 1 94.44 151 ILE B O 1
ATOM 3903 N N . PRO B 1 152 ? -20.078 -0.062 4.82 1 95.5 152 PRO B N 1
ATOM 3904 C CA . PRO B 1 152 ? -20.531 0.803 5.91 1 95.5 152 PRO B CA 1
ATOM 3905 C C . PRO B 1 152 ? -20.625 2.27 5.5 1 95.5 152 PRO B C 1
ATOM 3907 O O . PRO B 1 152 ? -19.812 2.75 4.711 1 95.5 152 PRO B O 1
ATOM 3910 N N . LYS B 1 153 ? -21.562 2.963 6.059 1 91.38 153 LYS B N 1
ATOM 3911 C CA . LYS B 1 153 ? -21.766 4.371 5.719 1 91.38 153 LYS B CA 1
ATOM 3912 C C . LYS B 1 153 ? -21.656 5.254 6.961 1 91.38 153 LYS B C 1
ATOM 3914 O O . LYS B 1 153 ? -21.938 6.453 6.898 1 91.38 153 LYS B O 1
ATOM 3919 N N . SER B 1 154 ? -21.312 4.59 8.117 1 95.75 154 SER B N 1
ATOM 3920 C CA . SER B 1 154 ? -21.203 5.324 9.367 1 95.75 154 SER B CA 1
ATOM 3921 C C . SER B 1 154 ? -20.109 4.746 10.258 1 95.75 154 SER B C 1
ATOM 3923 O O . SER B 1 154 ? -19.688 3.605 10.062 1 95.75 154 SER B O 1
ATOM 3925 N N . TYR B 1 155 ? -19.719 5.57 11.203 1 96.75 155 TYR B N 1
ATOM 3926 C CA . TYR B 1 155 ? -18.75 5.094 12.188 1 96.75 155 TYR B CA 1
ATOM 3927 C C . TYR B 1 155 ? -19.312 3.904 12.961 1 96.75 155 TYR B C 1
ATOM 3929 O O . TYR B 1 155 ? -18.578 2.941 13.234 1 96.75 155 TYR B O 1
ATOM 3937 N N . LYS B 1 156 ? -20.547 3.934 13.328 1 96.88 156 LYS B N 1
ATOM 3938 C CA . LYS B 1 156 ? -21.188 2.857 14.078 1 96.88 156 LYS B CA 1
ATOM 3939 C C . LYS B 1 156 ? -21.141 1.544 13.305 1 96.88 156 LYS B C 1
ATOM 3941 O O . LYS B 1 156 ? -20.891 0.484 13.883 1 96.88 156 LYS B O 1
ATOM 3946 N N . GLU B 1 157 ? -21.344 1.585 12.016 1 97.38 157 GLU B N 1
ATOM 3947 C CA . GLU B 1 157 ? -21.406 0.389 11.18 1 97.38 157 GLU B CA 1
ATOM 3948 C C . GLU B 1 157 ? -20.031 -0.263 11.055 1 97.38 157 GLU B C 1
ATOM 3950 O O . GLU B 1 157 ? -19.922 -1.439 10.695 1 97.38 157 GLU B O 1
ATOM 3955 N N . LEU B 1 158 ? -18.984 0.508 11.289 1 98 158 LEU B N 1
ATOM 3956 C CA . LEU B 1 158 ? -17.641 -0.037 11.211 1 98 158 LEU B CA 1
ATOM 3957 C C . LEU B 1 158 ? -17.406 -1.079 12.305 1 98 158 LEU B C 1
ATOM 3959 O O . LEU B 1 158 ? -16.453 -1.848 12.25 1 98 158 LEU B O 1
ATOM 3963 N N . LEU B 1 159 ? -18.312 -1.138 13.305 1 97.81 159 LEU B N 1
ATOM 3964 C CA . LEU B 1 159 ? -18.125 -2.018 14.453 1 97.81 159 LEU B CA 1
ATOM 3965 C C . LEU B 1 159 ? -18.734 -3.391 14.188 1 97.81 159 LEU B C 1
ATOM 3967 O O . LEU B 1 159 ? -18.641 -4.285 15.031 1 97.81 159 LEU B O 1
ATOM 3971 N N . LYS B 1 160 ? -19.344 -3.57 13.016 1 97.19 160 LYS B N 1
ATOM 3972 C CA . LYS B 1 160 ? -19.953 -4.852 12.695 1 97.19 160 LYS B CA 1
ATOM 3973 C C . LYS B 1 160 ? -18.906 -5.961 12.625 1 97.19 160 LYS B C 1
ATOM 3975 O O . LYS B 1 160 ? -17.797 -5.746 12.133 1 97.19 160 LYS B O 1
ATOM 3980 N N . PRO B 1 161 ? -19.25 -7.18 12.992 1 96.19 161 PRO B N 1
ATOM 3981 C CA . PRO B 1 161 ? -18.297 -8.281 13.086 1 96.19 161 PRO B CA 1
ATOM 3982 C C . PRO B 1 161 ? -17.734 -8.695 11.727 1 96.19 161 PRO B C 1
ATOM 3984 O O . PRO B 1 161 ? -16.641 -9.258 11.656 1 96.19 161 PRO B O 1
ATOM 3987 N N . GLU B 1 162 ? -18.406 -8.383 10.68 1 96.19 162 GLU B N 1
ATOM 3988 C CA . GLU B 1 162 ? -17.953 -8.781 9.352 1 96.19 162 GLU B CA 1
ATOM 3989 C C . GLU B 1 162 ? -16.688 -8.023 8.953 1 96.19 162 GLU B C 1
ATOM 3991 O O . GLU B 1 162 ? -16 -8.398 8 1 96.19 162 GLU B O 1
ATOM 3996 N N . TYR B 1 163 ? -16.359 -6.957 9.742 1 97.12 163 TYR B N 1
ATOM 3997 C CA . TYR B 1 163 ? -15.18 -6.16 9.398 1 97.12 163 TYR B CA 1
ATOM 3998 C C . TYR B 1 163 ? -13.992 -6.539 10.281 1 97.12 163 TYR B C 1
ATOM 4000 O O . TYR B 1 163 ? -12.953 -5.871 10.258 1 97.12 163 TYR B O 1
ATOM 4008 N N . LYS B 1 164 ? -14.117 -7.645 11.07 1 95.75 164 LYS B N 1
ATOM 4009 C CA . LYS B 1 164 ? -13 -8.086 11.891 1 95.75 164 LYS B CA 1
ATOM 4010 C C . LYS B 1 164 ? -11.742 -8.281 11.055 1 95.75 164 LYS B C 1
ATOM 4012 O O . LYS B 1 164 ? -11.773 -8.977 10.031 1 95.75 164 LYS B O 1
ATOM 4017 N N . ASN B 1 165 ? -10.656 -7.594 11.43 1 94.44 165 ASN B N 1
ATOM 4018 C CA . ASN B 1 165 ? -9.352 -7.641 10.789 1 94.44 165 ASN B CA 1
ATOM 4019 C C . ASN B 1 165 ? -9.414 -7.121 9.352 1 94.44 165 ASN B C 1
ATOM 4021 O O . ASN B 1 165 ? -8.617 -7.535 8.508 1 94.44 165 ASN B O 1
ATOM 4025 N N . GLN B 1 166 ? -10.438 -6.242 9.047 1 97.38 166 GLN B N 1
ATOM 4026 C CA . GLN B 1 166 ? -10.648 -5.805 7.672 1 97.38 166 GLN B CA 1
ATOM 4027 C C . GLN B 1 166 ? -10.641 -4.285 7.57 1 97.38 166 GLN B C 1
ATOM 4029 O O . GLN B 1 166 ? -11.188 -3.719 6.617 1 97.38 166 GLN B O 1
ATOM 4034 N N . ILE B 1 167 ? -10.07 -3.66 8.594 1 98.38 167 ILE B N 1
ATOM 4035 C CA . ILE B 1 167 ? -9.984 -2.205 8.586 1 98.38 167 ILE B CA 1
ATOM 4036 C C . ILE B 1 167 ? -8.547 -1.77 8.844 1 98.38 167 ILE B C 1
ATOM 4038 O O . ILE B 1 167 ? -7.824 -2.41 9.609 1 98.38 167 ILE B O 1
ATOM 4042 N N . SER B 1 168 ? -8.062 -0.745 8.141 1 98.06 168 SER B N 1
ATOM 4043 C CA . SER B 1 168 ? -6.809 -0.086 8.477 1 98.06 168 SER B CA 1
ATOM 4044 C C . SER B 1 168 ? -7.008 1.411 8.688 1 98.06 168 SER B C 1
ATOM 4046 O O . SER B 1 168 ? -7.883 2.02 8.07 1 98.06 168 SER B O 1
ATOM 4048 N N . MET B 1 169 ? -6.301 1.968 9.531 1 98 169 MET B N 1
ATOM 4049 C CA . MET B 1 169 ? -6.242 3.41 9.75 1 98 169 MET B CA 1
ATOM 4050 C C . MET B 1 169 ? -4.824 3.852 10.094 1 98 169 MET B C 1
ATOM 4052 O O . MET B 1 169 ? -3.982 3.023 10.445 1 98 169 MET B O 1
ATOM 4056 N N . PRO B 1 170 ? -4.566 5.133 9.984 1 97.25 170 PRO B N 1
ATOM 4057 C CA . PRO B 1 170 ? -3.209 5.562 10.32 1 97.25 170 PRO B CA 1
ATOM 4058 C C . PRO B 1 170 ? -2.986 5.676 11.828 1 97.25 170 PRO B C 1
ATOM 4060 O O . PRO B 1 170 ? -3.895 6.066 12.562 1 97.25 170 PRO B O 1
ATOM 4063 N N . ASN B 1 171 ? -1.793 5.324 12.266 1 96.38 171 ASN B N 1
ATOM 4064 C CA . ASN B 1 171 ? -1.339 5.508 13.641 1 96.38 171 ASN B CA 1
ATOM 4065 C C . ASN B 1 171 ? -1.192 6.984 13.992 1 96.38 171 ASN B C 1
ATOM 4067 O O . ASN B 1 171 ? -0.406 7.699 13.367 1 96.38 171 ASN B O 1
ATOM 4071 N N . PRO B 1 172 ? -1.893 7.477 15.039 1 96.69 172 PRO B N 1
ATOM 4072 C CA . PRO B 1 172 ? -1.826 8.906 15.352 1 96.69 172 PRO B CA 1
ATOM 4073 C C . PRO B 1 172 ? -0.444 9.344 15.828 1 96.69 172 PRO B C 1
ATOM 4075 O O . PRO B 1 172 ? -0.146 10.539 15.859 1 96.69 172 PRO B O 1
ATOM 4078 N N . ALA B 1 173 ? 0.404 8.406 16.219 1 92.81 173 ALA B N 1
ATOM 4079 C CA . ALA B 1 173 ? 1.734 8.766 16.703 1 92.81 173 ALA B CA 1
ATOM 4080 C C . ALA B 1 173 ? 2.633 9.211 15.555 1 92.81 173 ALA B C 1
ATOM 4082 O O . ALA B 1 173 ? 3.543 10.016 15.742 1 92.81 173 ALA B O 1
ATOM 4083 N N . SER B 1 174 ? 2.393 8.672 14.359 1 91.94 174 SER B N 1
ATOM 4084 C CA . SER B 1 174 ? 3.244 9.008 13.219 1 91.94 174 SER B CA 1
ATOM 4085 C C . SER B 1 174 ? 2.477 9.797 12.172 1 91.94 174 SER B C 1
ATOM 4087 O O . SER B 1 174 ? 3.076 10.516 11.367 1 91.94 174 SER B O 1
ATOM 4089 N N . SER B 1 175 ? 1.2 9.664 12.133 1 94.12 175 SER B N 1
ATOM 4090 C CA . SER B 1 175 ? 0.386 10.195 11.047 1 94.12 175 SER B CA 1
ATOM 4091 C C . SER B 1 175 ? -0.496 11.344 11.523 1 94.12 175 SER B C 1
ATOM 4093 O O . SER B 1 175 ? -1.306 11.172 12.438 1 94.12 175 SER B O 1
ATOM 4095 N N . GLY B 1 176 ? -0.412 12.43 10.836 1 95.5 176 GLY B N 1
ATOM 4096 C CA . GLY B 1 176 ? -1.329 13.531 11.094 1 95.5 176 GLY B CA 1
ATOM 4097 C C . GLY B 1 176 ? -2.783 13.156 10.883 1 95.5 176 GLY B C 1
ATOM 4098 O O . GLY B 1 176 ? -3.66 13.602 11.617 1 95.5 176 GLY B O 1
ATOM 4099 N N . THR B 1 177 ? -3.047 12.328 9.844 1 96.56 177 THR B N 1
ATOM 4100 C CA . THR B 1 177 ? -4.402 11.859 9.578 1 96.56 177 THR B CA 1
ATOM 4101 C C . THR B 1 177 ? -4.938 11.047 10.75 1 96.56 177 THR B C 1
ATOM 4103 O O . THR B 1 177 ? -6.09 11.219 11.156 1 96.56 177 THR B O 1
ATOM 4106 N N . GLY B 1 178 ? -4.105 10.195 11.273 1 97.75 178 GLY B N 1
ATOM 4107 C CA . GLY B 1 178 ? -4.5 9.453 12.461 1 97.75 178 GLY B CA 1
ATOM 4108 C C . GLY B 1 178 ? -4.805 10.336 13.648 1 97.75 178 GLY B C 1
ATOM 4109 O O . GLY B 1 178 ? -5.82 10.156 14.32 1 97.75 178 GLY B O 1
ATOM 4110 N N . PHE B 1 179 ? -3.9 11.297 13.906 1 97.81 179 PHE B N 1
ATOM 4111 C CA . PHE B 1 179 ? -4.094 12.195 15.031 1 97.81 179 PHE B CA 1
ATOM 4112 C C . PHE B 1 179 ? -5.367 13.016 14.859 1 97.81 179 PHE B C 1
ATOM 4114 O O . PHE B 1 179 ? -6.133 13.188 15.812 1 97.81 179 PHE B O 1
ATOM 4121 N N . MET B 1 180 ? -5.559 13.5 13.648 1 97.69 180 MET B N 1
ATOM 4122 C CA . MET B 1 180 ? -6.766 14.258 13.336 1 97.69 180 MET B CA 1
ATOM 4123 C C . MET B 1 180 ? -8.016 13.453 13.664 1 97.69 180 MET B C 1
ATOM 4125 O O . MET B 1 180 ? -8.93 13.953 14.32 1 97.69 180 MET B O 1
ATOM 4129 N N . PHE B 1 181 ? -8.07 12.211 13.266 1 97.69 181 PHE B N 1
ATOM 4130 C CA . PHE B 1 181 ? -9.227 11.352 13.484 1 97.69 181 PHE B CA 1
ATOM 4131 C C . PHE B 1 181 ? -9.484 11.164 14.977 1 97.69 181 PHE B C 1
ATOM 4133 O O . PHE B 1 181 ? -10.594 11.398 15.453 1 97.69 181 PHE B O 1
ATOM 4140 N N . VAL B 1 182 ? -8.477 10.836 15.75 1 98.06 182 VAL B N 1
ATOM 4141 C CA . VAL B 1 182 ? -8.625 10.516 17.172 1 98.06 182 VAL B CA 1
ATOM 4142 C C . VAL B 1 182 ? -8.992 11.766 17.953 1 98.06 182 VAL B C 1
ATOM 4144 O O . VAL B 1 182 ? -9.906 11.75 18.781 1 98.06 182 VAL B O 1
ATOM 4147 N N . SER B 1 183 ? -8.312 12.867 17.719 1 98.12 183 SER B N 1
ATOM 4148 C CA . SER B 1 183 ? -8.57 14.109 18.438 1 98.12 183 SER B CA 1
ATOM 4149 C C . SER B 1 183 ? -9.977 14.625 18.172 1 98.12 183 SER B C 1
ATOM 4151 O O . SER B 1 183 ? -10.664 15.078 19.094 1 98.12 183 SER B O 1
ATOM 4153 N N . CYS B 1 184 ? -10.43 14.5 16.938 1 97.62 184 CYS B N 1
ATOM 4154 C CA . CYS B 1 184 ? -11.781 14.953 16.609 1 97.62 184 CYS B CA 1
ATOM 4155 C C . CYS B 1 184 ? -12.828 14.062 17.266 1 97.62 184 CYS B C 1
ATOM 4157 O O . CYS B 1 184 ? -13.852 14.555 17.734 1 97.62 184 CYS B O 1
ATOM 4159 N N . LEU B 1 185 ? -12.578 12.758 17.266 1 97.12 185 LEU B N 1
ATOM 4160 C CA . LEU B 1 185 ? -13.508 11.852 17.922 1 97.12 185 LEU B CA 1
ATOM 4161 C C . LEU B 1 185 ? -13.648 12.195 19.406 1 97.12 185 LEU B C 1
ATOM 4163 O O . LEU B 1 185 ? -14.758 12.203 19.938 1 97.12 185 LEU B O 1
ATOM 4167 N N . ILE B 1 186 ? -12.531 12.477 20.047 1 98.19 186 ILE B N 1
ATOM 4168 C CA . ILE B 1 186 ? -12.539 12.82 21.469 1 98.19 186 ILE B CA 1
ATOM 4169 C C . ILE B 1 186 ? -13.328 14.109 21.688 1 98.19 186 ILE B C 1
ATOM 4171 O O . ILE B 1 186 ? -14.156 14.195 22.594 1 98.19 186 ILE B O 1
ATOM 4175 N N . GLN B 1 187 ? -13.094 15.062 20.859 1 97.62 187 GLN B N 1
ATOM 4176 C CA . GLN B 1 187 ? -13.789 16.344 21 1 97.62 187 GLN B CA 1
ATOM 4177 C C . GLN B 1 187 ? -15.281 16.188 20.703 1 97.62 187 GLN B C 1
ATOM 4179 O O . GLN B 1 187 ? -16.109 16.875 21.297 1 97.62 187 GLN B O 1
ATOM 4184 N N . SER B 1 188 ? -15.656 15.289 19.812 1 95.38 188 SER B N 1
ATOM 4185 C CA . SER B 1 188 ? -17.031 15.133 19.359 1 95.38 188 SER B CA 1
ATOM 4186 C C . SER B 1 188 ? -17.828 14.258 20.328 1 95.38 188 SER B C 1
ATOM 4188 O O . SER B 1 188 ? -19 14.555 20.625 1 95.38 188 SER B O 1
ATOM 4190 N N . LEU B 1 189 ? -17.219 13.172 20.828 1 95.38 189 LEU B N 1
ATOM 4191 C CA . LEU B 1 189 ? -17.953 12.188 21.609 1 95.38 189 LEU B CA 1
ATOM 4192 C C . LEU B 1 189 ? -17.688 12.352 23.109 1 95.38 189 LEU B C 1
ATOM 4194 O O . LEU B 1 189 ? -18.422 11.828 23.938 1 95.38 189 LEU B O 1
ATOM 4198 N N . GLY B 1 190 ? -16.656 13.086 23.422 1 96.88 190 GLY B N 1
ATOM 4199 C CA . GLY B 1 190 ? -16.109 13.039 24.766 1 96.88 190 GLY B CA 1
ATOM 4200 C C . GLY B 1 190 ? -15.07 11.953 24.953 1 96.88 190 GLY B C 1
ATOM 4201 O O . GLY B 1 190 ? -15.109 10.93 24.266 1 96.88 190 GLY B O 1
ATOM 4202 N N . GLU B 1 191 ? -14.164 12.219 25.828 1 97.5 191 GLU B N 1
ATOM 4203 C CA . GLU B 1 191 ? -12.992 11.367 26 1 97.5 191 GLU B CA 1
ATOM 4204 C C . GLU B 1 191 ? -13.391 9.922 26.266 1 97.5 191 GLU B C 1
ATOM 4206 O O . GLU B 1 191 ? -12.922 9 25.594 1 97.5 191 GLU B O 1
ATOM 4211 N N . LYS B 1 192 ? -14.289 9.688 27.234 1 97.94 192 LYS B N 1
ATOM 4212 C CA . LYS B 1 192 ? -14.672 8.336 27.625 1 97.94 192 LYS B CA 1
ATOM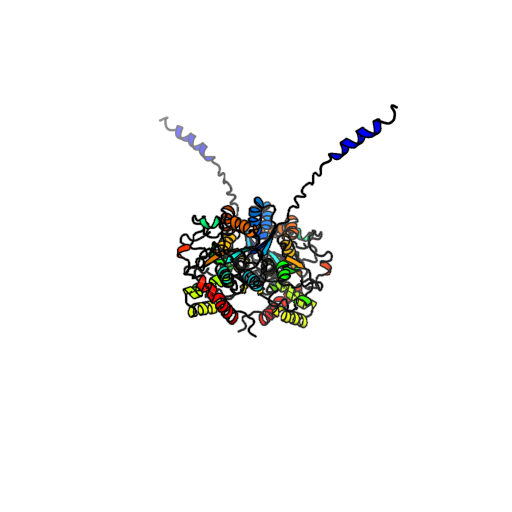 4213 C C . LYS B 1 192 ? -15.312 7.582 26.469 1 97.94 192 LYS B C 1
ATOM 4215 O O . LYS B 1 192 ? -14.914 6.461 26.156 1 97.94 192 LYS B O 1
ATOM 4220 N N . GLU B 1 193 ? -16.234 8.18 25.812 1 97.81 193 GLU B N 1
ATOM 4221 C CA . GLU B 1 193 ? -16.969 7.531 24.719 1 97.81 193 GLU B CA 1
ATOM 4222 C C . GLU B 1 193 ? -16.062 7.336 23.5 1 97.81 193 GLU B C 1
ATOM 4224 O O . GLU B 1 193 ? -16.172 6.332 22.797 1 97.81 193 GLU B O 1
ATOM 4229 N N . ALA B 1 194 ? -15.172 8.281 23.234 1 98.06 194 ALA B N 1
ATOM 4230 C CA . ALA B 1 194 ? -14.25 8.172 22.109 1 98.06 194 ALA B CA 1
ATOM 4231 C C . ALA B 1 194 ? -13.312 6.98 22.281 1 98.06 194 ALA B C 1
ATOM 4233 O O . ALA B 1 194 ? -13.156 6.172 21.375 1 98.06 194 ALA B O 1
ATOM 4234 N N . TRP B 1 195 ? -12.742 6.848 23.469 1 98.44 195 TRP B N 1
ATOM 4235 C CA . TRP B 1 195 ? -11.828 5.73 23.703 1 98.44 195 TRP B CA 1
ATOM 4236 C C . TRP B 1 195 ? -12.578 4.406 23.703 1 98.44 195 TRP B C 1
ATOM 4238 O O . TRP B 1 195 ? -12.047 3.385 23.266 1 98.44 195 TRP B O 1
ATOM 4248 N N . SER B 1 196 ? -13.812 4.359 24.188 1 98.38 196 SER B N 1
ATOM 4249 C CA . SER B 1 196 ? -14.641 3.156 24.109 1 98.38 196 SER B CA 1
ATOM 4250 C C . SER B 1 196 ? -14.875 2.736 22.672 1 98.38 196 SER B C 1
ATOM 4252 O O . SER B 1 196 ? -14.781 1.551 22.344 1 98.38 196 SER B O 1
ATOM 4254 N N . TYR B 1 197 ? -15.234 3.738 21.875 1 98 197 TYR B N 1
ATOM 4255 C CA . TYR B 1 197 ? -15.414 3.453 20.453 1 98 197 TYR B CA 1
ATOM 4256 C C . TYR B 1 197 ? -14.125 2.916 19.844 1 98 197 TYR B C 1
ATOM 4258 O O . TYR B 1 197 ? -14.148 1.933 19.094 1 98 197 TYR B O 1
ATOM 4266 N N . LEU B 1 198 ? -12.961 3.568 20.109 1 98.44 198 LEU B N 1
ATOM 4267 C CA . LEU B 1 198 ? -11.664 3.182 19.562 1 98.44 198 LEU B CA 1
ATOM 4268 C C . LEU B 1 198 ? -11.266 1.788 20.031 1 98.44 198 LEU B C 1
ATOM 4270 O O . LEU B 1 198 ? -10.68 1.015 19.281 1 98.44 198 LEU B O 1
ATOM 4274 N N . ASP B 1 199 ? -11.586 1.424 21.297 1 98.19 199 ASP B N 1
ATOM 4275 C CA . ASP B 1 199 ? -11.359 0.07 21.797 1 98.19 199 ASP B CA 1
ATOM 4276 C C . ASP B 1 199 ? -12.125 -0.955 20.969 1 98.19 199 ASP B C 1
ATOM 4278 O O . ASP B 1 199 ? -11.594 -2.01 20.625 1 98.19 199 ASP B O 1
ATOM 4282 N N . LYS B 1 200 ? -13.359 -0.704 20.656 1 97.94 200 LYS B N 1
ATOM 4283 C CA . LYS B 1 200 ? -14.203 -1.619 19.891 1 97.94 200 LYS B CA 1
ATOM 4284 C C . LYS B 1 200 ? -13.703 -1.763 18.453 1 97.94 200 LYS B C 1
ATOM 4286 O O . LYS B 1 200 ? -13.602 -2.875 17.938 1 97.94 200 LYS B O 1
ATOM 4291 N N . ILE B 1 201 ? -13.352 -0.612 17.828 1 98 201 ILE B N 1
ATOM 4292 C CA . ILE B 1 201 ? -12.961 -0.696 16.422 1 98 201 ILE B CA 1
ATOM 4293 C C . ILE B 1 201 ? -11.57 -1.323 16.312 1 98 201 ILE B C 1
ATOM 4295 O O . ILE B 1 201 ? -11.219 -1.875 15.266 1 98 201 ILE B O 1
ATOM 4299 N N . ASN B 1 202 ? -10.75 -1.227 17.375 1 97.38 202 ASN B N 1
ATOM 4300 C CA . ASN B 1 202 ? -9.453 -1.886 17.391 1 97.38 202 ASN B CA 1
ATOM 4301 C C . ASN B 1 202 ? -9.57 -3.379 17.109 1 97.38 202 ASN B C 1
ATOM 4303 O O . ASN B 1 202 ? -8.68 -3.971 16.5 1 97.38 202 ASN B O 1
ATOM 4307 N N . GLU B 1 203 ? -10.672 -3.979 17.438 1 93.81 203 GLU B N 1
ATOM 4308 C CA . GLU B 1 203 ? -10.898 -5.398 17.203 1 93.81 203 GLU B CA 1
ATOM 4309 C C . GLU B 1 203 ? -11.023 -5.695 15.711 1 93.81 203 GLU B C 1
ATOM 4311 O O . GLU B 1 203 ? -10.812 -6.828 15.281 1 93.81 203 GLU B O 1
ATOM 4316 N N . SER B 1 204 ? -11.352 -4.688 14.984 1 96.62 204 SER B N 1
ATOM 4317 C CA . SER B 1 204 ? -11.547 -4.855 13.555 1 96.62 204 SER B CA 1
ATOM 4318 C C . SER B 1 204 ? -10.312 -4.434 12.766 1 96.62 204 SER B C 1
ATOM 4320 O O . SER B 1 204 ? -10.266 -4.578 11.547 1 96.62 204 SER B O 1
ATOM 4322 N N . MET B 1 205 ? -9.227 -3.99 13.461 1 97.25 205 MET B N 1
ATOM 4323 C CA . MET B 1 205 ? -8.055 -3.434 12.781 1 97.25 205 MET B CA 1
ATOM 4324 C C . MET B 1 205 ? -7.125 -4.543 12.305 1 97.25 205 MET B C 1
ATOM 4326 O O . MET B 1 205 ? -6.723 -5.402 13.094 1 97.25 205 MET B O 1
ATOM 4330 N N . ARG B 1 206 ? -6.848 -4.48 11.016 1 95 206 ARG B N 1
ATOM 4331 C CA . ARG B 1 206 ? -5.785 -5.312 10.453 1 95 206 ARG B CA 1
ATOM 4332 C C . ARG B 1 206 ? -4.41 -4.758 10.812 1 95 206 ARG B C 1
ATOM 4334 O O . ARG B 1 206 ? -3.508 -5.512 11.172 1 95 206 ARG B O 1
ATOM 4341 N N . VAL B 1 207 ? -4.305 -3.455 10.703 1 95.19 207 VAL B N 1
ATOM 4342 C CA . VAL B 1 207 ? -3.027 -2.783 10.922 1 95.19 207 VAL B CA 1
ATOM 4343 C C . VAL B 1 207 ? -3.26 -1.288 11.141 1 95.19 207 VAL B C 1
ATOM 4345 O O . VAL B 1 207 ? -4.246 -0.732 10.648 1 95.19 207 VAL B O 1
ATOM 4348 N N . TYR B 1 208 ? -2.416 -0.676 11.93 1 96.31 208 TYR B N 1
ATOM 4349 C CA . TYR B 1 208 ? -2.27 0.775 11.969 1 96.31 208 TYR B CA 1
ATOM 4350 C C . TYR B 1 208 ? -1.127 1.234 11.078 1 96.31 208 TYR B C 1
ATOM 4352 O O . TYR B 1 208 ? 0.041 0.953 11.352 1 96.31 208 TYR B O 1
ATOM 4360 N N . GLU B 1 209 ? -1.485 1.955 10.031 1 96.19 209 GLU B N 1
ATOM 4361 C CA . GLU B 1 209 ? -0.505 2.377 9.039 1 96.19 209 GLU B CA 1
ATOM 4362 C C . GLU B 1 209 ? 0.291 3.584 9.523 1 96.19 209 GLU B C 1
ATOM 4364 O O . GLU B 1 209 ? -0.184 4.352 10.367 1 96.19 209 GLU B O 1
ATOM 4369 N N . HIS B 1 210 ? 1.465 3.787 8.883 1 92.38 210 HIS B N 1
ATOM 4370 C CA . HIS B 1 210 ? 2.377 4.855 9.273 1 92.38 210 HIS B CA 1
ATOM 4371 C C . HIS B 1 210 ? 1.898 6.207 8.758 1 92.38 210 HIS B C 1
ATOM 4373 O O . HIS B 1 210 ? 2.098 7.23 9.414 1 92.38 210 HIS B O 1
ATOM 4379 N N . SER B 1 211 ? 1.325 6.164 7.574 1 92.19 211 SER B N 1
ATOM 4380 C CA . SER B 1 211 ? 0.939 7.402 6.91 1 92.19 211 SER B CA 1
ATOM 4381 C C . SER B 1 211 ? -0.554 7.422 6.602 1 92.19 211 SER B C 1
ATOM 4383 O O . SER B 1 211 ? -1.22 6.387 6.66 1 92.19 211 SER B O 1
ATOM 4385 N N . GLY B 1 212 ? -1.031 8.594 6.277 1 94 212 GLY B N 1
ATOM 4386 C CA . GLY B 1 212 ? -2.428 8.75 5.906 1 94 212 GLY B CA 1
ATOM 4387 C C . GLY B 1 212 ? -2.783 8.062 4.602 1 94 212 GLY B C 1
ATOM 4388 O O . GLY B 1 212 ? -3.926 7.641 4.41 1 94 212 GLY B O 1
ATOM 4389 N N . MET B 1 213 ? -1.838 7.93 3.699 1 93.88 213 MET B N 1
ATOM 4390 C CA . MET B 1 213 ? -2.059 7.285 2.408 1 93.88 213 MET B CA 1
ATOM 4391 C C . MET B 1 213 ? -2.113 5.77 2.559 1 93.88 213 MET B C 1
ATOM 4393 O O . MET B 1 213 ? -2.729 5.082 1.742 1 93.88 213 MET B O 1
ATOM 4397 N N . GLY B 1 214 ? -1.483 5.258 3.59 1 95.62 214 GLY B N 1
ATOM 4398 C CA . GLY B 1 214 ? -1.371 3.824 3.807 1 95.62 214 GLY B CA 1
ATOM 4399 C C . GLY B 1 214 ? -2.699 3.098 3.697 1 95.62 214 GLY B C 1
ATOM 4400 O O . GLY B 1 214 ? -2.857 2.205 2.863 1 95.62 214 GLY B O 1
ATOM 4401 N N . PRO B 1 215 ? -3.715 3.541 4.504 1 98.25 215 PRO B N 1
ATOM 4402 C CA . PRO B 1 215 ? -5.008 2.852 4.477 1 98.25 215 PRO B CA 1
ATOM 4403 C C . PRO B 1 215 ? -5.668 2.895 3.102 1 98.25 215 PRO B C 1
ATOM 4405 O O . PRO B 1 215 ? -6.34 1.938 2.703 1 98.25 215 PRO B O 1
ATOM 4408 N N . ILE B 1 216 ? -5.492 3.973 2.355 1 97.81 216 ILE B N 1
ATOM 4409 C CA . ILE B 1 216 ? -6.109 4.117 1.042 1 97.81 216 ILE B CA 1
ATOM 4410 C C . ILE B 1 216 ? -5.469 3.143 0.058 1 97.81 216 ILE B C 1
ATOM 4412 O O . ILE B 1 216 ? -6.168 2.371 -0.604 1 97.81 216 ILE B O 1
ATOM 4416 N N . LYS B 1 217 ? -4.18 3.127 0.031 1 96.12 217 LYS B N 1
ATOM 4417 C CA . LYS B 1 217 ? -3.457 2.314 -0.945 1 96.12 217 LYS B CA 1
ATOM 4418 C C . LYS B 1 217 ? -3.607 0.827 -0.641 1 96.12 217 LYS B C 1
ATOM 4420 O O . LYS B 1 217 ? -3.793 0.018 -1.552 1 96.12 217 LYS B O 1
ATOM 4425 N N . SER B 1 218 ? -3.461 0.403 0.617 1 96.88 218 SER B N 1
ATOM 4426 C CA . SER B 1 218 ? -3.609 -1.007 0.963 1 96.88 218 SER B CA 1
ATOM 4427 C C . SER B 1 218 ? -5.027 -1.497 0.688 1 96.88 218 SER B C 1
ATOM 4429 O O . SER B 1 218 ? -5.227 -2.648 0.295 1 96.88 218 SER B O 1
ATOM 4431 N N . THR B 1 219 ? -6.016 -0.62 0.856 1 97.88 219 THR B N 1
ATOM 4432 C CA . THR B 1 219 ? -7.391 -0.981 0.514 1 97.88 219 THR B CA 1
ATOM 4433 C C . THR B 1 219 ? -7.547 -1.143 -0.995 1 97.88 219 THR B C 1
ATOM 4435 O O . THR B 1 219 ? -8.195 -2.082 -1.461 1 97.88 219 THR B O 1
ATOM 4438 N N . GLU B 1 220 ? -6.961 -0.234 -1.727 1 96.81 220 GLU B N 1
ATOM 4439 C CA . GLU B 1 220 ? -6.977 -0.328 -3.184 1 96.81 220 GLU B CA 1
ATOM 4440 C C . GLU B 1 220 ? -6.414 -1.665 -3.656 1 96.81 220 GLU B C 1
ATOM 4442 O O . GLU B 1 220 ? -6.926 -2.26 -4.605 1 96.81 220 GLU B O 1
ATOM 4447 N N . MET B 1 221 ? -5.43 -2.139 -2.984 1 93.06 221 MET B N 1
ATOM 4448 C CA . MET B 1 221 ? -4.75 -3.377 -3.354 1 93.06 221 MET B CA 1
ATOM 4449 C C . MET B 1 221 ? -5.547 -4.594 -2.889 1 93.06 221 MET B C 1
ATOM 4451 O O . MET B 1 221 ? -5.195 -5.73 -3.213 1 93.06 221 MET B O 1
ATOM 4455 N N . GLY B 1 222 ? -6.59 -4.359 -2.082 1 93.5 222 GLY B N 1
ATOM 4456 C CA . GLY B 1 222 ? -7.422 -5.457 -1.618 1 93.5 222 GLY B CA 1
ATOM 4457 C C . GLY B 1 222 ? -6.895 -6.113 -0.359 1 93.5 222 GLY B C 1
ATOM 4458 O O . GLY B 1 222 ? -7.266 -7.246 -0.041 1 93.5 222 GLY B O 1
ATOM 4459 N N . GLU B 1 223 ? -5.957 -5.434 0.417 1 95 223 GLU B N 1
ATOM 4460 C CA . GLU B 1 223 ? -5.41 -5.996 1.648 1 95 223 GLU B CA 1
ATOM 4461 C C . GLU B 1 223 ? -6.461 -6.035 2.752 1 95 223 GLU B C 1
ATOM 4463 O O . GLU B 1 223 ? -6.34 -6.809 3.705 1 95 223 GLU B O 1
ATOM 4468 N N . GLN B 1 224 ? -7.445 -5.195 2.699 1 96.81 224 GLN B N 1
ATOM 4469 C CA . GLN B 1 224 ? -8.602 -5.152 3.584 1 96.81 224 GLN B CA 1
ATOM 4470 C C . GLN B 1 224 ? -9.812 -4.551 2.873 1 96.81 224 GLN B C 1
ATOM 4472 O O . GLN B 1 224 ? -9.688 -4.004 1.776 1 96.81 224 GLN B O 1
ATOM 4477 N N . PHE B 1 225 ? -11.008 -4.613 3.572 1 97.88 225 PHE B N 1
ATOM 4478 C CA . PHE B 1 225 ? -12.234 -4.066 3.002 1 97.88 225 PHE B CA 1
ATOM 4479 C C . PHE B 1 225 ? -12.234 -2.545 3.064 1 97.88 225 PHE B C 1
ATOM 4481 O O . PHE B 1 225 ? -12.703 -1.88 2.137 1 97.88 225 PHE B O 1
ATOM 4488 N N . ILE B 1 226 ? -11.664 -2.039 4.195 1 98.69 226 ILE B N 1
ATOM 4489 C CA . ILE B 1 226 ? -11.93 -0.643 4.527 1 98.69 226 ILE B CA 1
ATOM 4490 C C . ILE B 1 226 ? -10.625 0.038 4.953 1 98.69 226 ILE B C 1
ATOM 4492 O O . ILE B 1 226 ? -9.875 -0.505 5.762 1 98.69 226 ILE B O 1
ATOM 4496 N N . GLY B 1 227 ? -10.344 1.148 4.355 1 98.62 227 GLY B N 1
ATOM 4497 C CA . GLY B 1 227 ? -9.312 2.061 4.824 1 98.62 227 GLY B CA 1
ATOM 4498 C C . GLY B 1 227 ? -9.867 3.391 5.305 1 98.62 227 GLY B C 1
ATOM 4499 O O . GLY B 1 227 ? -10.594 4.066 4.57 1 98.62 227 GLY B O 1
ATOM 4500 N N . LEU B 1 228 ? -9.594 3.729 6.547 1 98.5 228 LEU B N 1
ATOM 4501 C CA . LEU B 1 228 ? -9.898 5.059 7.066 1 98.5 228 LEU B CA 1
ATOM 4502 C C . LEU B 1 228 ? -8.75 6.023 6.816 1 98.5 228 LEU B C 1
ATOM 4504 O O . LEU B 1 228 ? -7.691 5.914 7.445 1 98.5 228 LEU B O 1
ATOM 4508 N N . GLY B 1 229 ? -8.922 6.895 5.805 1 97.19 229 GLY B N 1
ATOM 4509 C CA . GLY B 1 229 ? -7.863 7.805 5.398 1 97.19 229 GLY B CA 1
ATOM 4510 C C . GLY B 1 229 ? -8.367 9.203 5.09 1 97.19 229 GLY B C 1
ATOM 4511 O O . GLY B 1 229 ? -9.227 9.727 5.793 1 97.19 229 GLY B O 1
ATOM 4512 N N . MET B 1 230 ? -7.773 9.797 4.094 1 96.62 230 MET B N 1
ATOM 4513 C CA . MET B 1 230 ? -8.07 11.172 3.705 1 96.62 230 MET B CA 1
ATOM 4514 C C . MET B 1 230 ? -9.094 11.203 2.57 1 96.62 230 MET B C 1
ATOM 4516 O O . MET B 1 230 ? -8.984 10.438 1.612 1 96.62 230 MET B O 1
ATOM 4520 N N . GLY B 1 231 ? -10.047 12.141 2.725 1 96.31 231 GLY B N 1
ATOM 4521 C CA . GLY B 1 231 ? -11.109 12.234 1.74 1 96.31 231 GLY B CA 1
ATOM 4522 C C . GLY B 1 231 ? -10.617 12.602 0.355 1 96.31 231 GLY B C 1
ATOM 4523 O O . GLY B 1 231 ? -10.93 11.922 -0.625 1 96.31 231 GLY B O 1
ATOM 4524 N N . GLY B 1 232 ? -9.859 13.688 0.233 1 94.62 232 GLY B N 1
ATOM 4525 C CA . GLY B 1 232 ? -9.367 14.156 -1.054 1 94.62 232 GLY B CA 1
ATOM 4526 C C . GLY B 1 232 ? -8.547 13.109 -1.791 1 94.62 232 GLY B C 1
ATOM 4527 O O . GLY B 1 232 ? -8.797 12.836 -2.967 1 94.62 232 GLY B O 1
ATOM 4528 N N . GLU B 1 233 ? -7.617 12.5 -1.118 1 94.56 233 GLU B N 1
ATOM 4529 C CA . GLU B 1 233 ? -6.746 11.484 -1.712 1 94.56 233 GLU B CA 1
ATOM 4530 C C . GLU B 1 233 ? -7.535 10.234 -2.098 1 94.56 233 GLU B C 1
ATOM 4532 O O . GLU B 1 233 ? -7.262 9.617 -3.129 1 94.56 233 GLU B O 1
ATOM 4537 N N . SER B 1 234 ? -8.477 9.844 -1.276 1 97.06 234 SER B N 1
ATOM 4538 C CA . SER B 1 234 ? -9.328 8.711 -1.607 1 97.06 234 SER B CA 1
ATOM 4539 C C . SER B 1 234 ? -10.117 8.961 -2.889 1 97.06 234 SER B C 1
ATOM 4541 O O . SER B 1 234 ? -10.211 8.086 -3.75 1 97.06 234 SER B O 1
ATOM 4543 N N . LEU B 1 235 ? -10.68 10.148 -3.018 1 96.62 235 LEU B N 1
ATOM 4544 C CA . LEU B 1 235 ? -11.43 10.523 -4.207 1 96.62 235 LEU B CA 1
ATOM 4545 C C . LEU B 1 235 ? -10.547 10.484 -5.449 1 96.62 235 LEU B C 1
ATOM 4547 O O . LEU B 1 235 ? -10.977 10.047 -6.516 1 96.62 235 LEU B O 1
ATOM 4551 N N . LEU B 1 236 ? -9.336 10.953 -5.32 1 94.56 236 LEU B N 1
ATOM 4552 C CA . LEU B 1 236 ? -8.414 10.93 -6.445 1 94.56 236 LEU B CA 1
ATOM 4553 C C . LEU B 1 236 ? -8.086 9.492 -6.844 1 94.56 236 LEU B C 1
ATOM 4555 O O . LEU B 1 236 ? -8.078 9.156 -8.031 1 94.56 236 LEU B O 1
ATOM 4559 N N . GLU B 1 237 ? -7.797 8.625 -5.891 1 94.88 237 GLU B N 1
ATOM 4560 C CA . GLU B 1 237 ? -7.449 7.238 -6.168 1 94.88 237 GLU B CA 1
ATOM 4561 C C . GLU B 1 237 ? -8.633 6.488 -6.777 1 94.88 237 GLU B C 1
ATOM 4563 O O . GLU B 1 237 ? -8.445 5.609 -7.625 1 94.88 237 GLU B O 1
ATOM 4568 N N . GLU B 1 238 ? -9.836 6.801 -6.344 1 96.06 238 GLU B N 1
ATOM 4569 C CA . GLU B 1 238 ? -11.039 6.152 -6.859 1 96.06 238 GLU B CA 1
ATOM 4570 C C . GLU B 1 238 ? -11.195 6.402 -8.359 1 96.06 238 GLU B C 1
ATOM 4572 O O . GLU B 1 238 ? -11.719 5.555 -9.078 1 96.06 238 GLU B O 1
ATOM 4577 N N . LYS B 1 239 ? -10.727 7.535 -8.859 1 94.12 239 LYS B N 1
ATOM 4578 C CA . LYS B 1 239 ? -10.797 7.859 -10.273 1 94.12 239 LYS B CA 1
ATOM 4579 C C . LYS B 1 239 ? -9.883 6.957 -11.102 1 94.12 239 LYS B C 1
ATOM 4581 O O . LYS B 1 239 ? -10.148 6.699 -12.273 1 94.12 239 LYS B O 1
ATOM 4586 N N . LYS B 1 240 ? -8.883 6.488 -10.453 1 92.31 240 LYS B N 1
ATOM 4587 C CA . LYS B 1 240 ? -7.883 5.676 -11.141 1 92.31 240 LYS B CA 1
ATOM 4588 C C . LYS B 1 240 ? -8.156 4.188 -10.953 1 92.31 240 LYS B C 1
ATOM 4590 O O . LYS B 1 240 ? -7.645 3.357 -11.703 1 92.31 240 LYS B O 1
ATOM 4595 N N . HIS B 1 241 ? -8.938 3.848 -9.945 1 94.44 241 HIS B N 1
ATOM 4596 C CA . HIS B 1 241 ? -9.141 2.463 -9.531 1 94.44 241 HIS B CA 1
ATOM 4597 C C . HIS B 1 241 ? -10.617 2.17 -9.289 1 94.44 241 HIS B C 1
ATOM 4599 O O . HIS B 1 241 ? -11.133 2.43 -8.203 1 94.44 241 HIS B O 1
ATOM 4605 N N . LYS B 1 242 ? -11.219 1.463 -10.172 1 91.94 242 LYS B N 1
ATOM 4606 C CA . LYS B 1 242 ? -12.664 1.284 -10.164 1 91.94 242 LYS B CA 1
ATOM 4607 C C . LYS B 1 242 ? -13.102 0.373 -9.023 1 91.94 242 LYS B C 1
ATOM 4609 O O . LYS B 1 242 ? -14.289 0.323 -8.68 1 91.94 242 LYS B O 1
ATOM 4614 N N . GLN B 1 243 ? -12.133 -0.318 -8.477 1 93.75 243 GLN B N 1
ATOM 4615 C CA . GLN B 1 243 ? -12.5 -1.299 -7.461 1 93.75 243 GLN B CA 1
ATOM 4616 C C . GLN B 1 243 ? -12.68 -0.64 -6.098 1 93.75 243 GLN B C 1
ATOM 4618 O O . GLN B 1 243 ? -13.102 -1.289 -5.137 1 93.75 243 GLN B O 1
ATOM 4623 N N . ILE B 1 244 ? -12.32 0.661 -5.945 1 97.12 244 ILE B N 1
ATOM 4624 C CA . ILE B 1 244 ? -12.531 1.297 -4.648 1 97.12 244 ILE B CA 1
ATOM 4625 C C . ILE B 1 244 ? -13.539 2.436 -4.789 1 97.12 244 ILE B C 1
ATOM 4627 O O . ILE B 1 244 ? -13.758 2.945 -5.891 1 97.12 244 ILE B O 1
ATOM 4631 N N . LYS B 1 245 ? -14.164 2.775 -3.705 1 97.81 245 LYS B N 1
ATOM 4632 C CA . LYS B 1 245 ? -15.125 3.867 -3.605 1 97.81 245 LYS B CA 1
ATOM 4633 C C . LYS B 1 245 ? -14.969 4.625 -2.289 1 97.81 245 LYS B C 1
ATOM 4635 O O . LYS B 1 245 ? -14.656 4.027 -1.258 1 97.81 245 LYS B O 1
ATOM 4640 N N . THR B 1 246 ? -15.156 5.941 -2.355 1 97.69 246 THR B N 1
ATOM 4641 C CA . THR B 1 246 ? -15.031 6.82 -1.197 1 97.69 246 THR B CA 1
ATOM 4642 C C . THR B 1 246 ? -16.391 7.109 -0.586 1 97.69 246 THR B C 1
ATOM 4644 O O . THR B 1 246 ? -17.344 7.441 -1.302 1 97.69 246 THR B O 1
ATOM 4647 N N . PHE B 1 247 ? -16.484 6.98 0.74 1 97.25 247 PHE B N 1
ATOM 4648 C CA . PHE B 1 247 ? -17.703 7.316 1.478 1 97.25 247 PHE B CA 1
ATOM 4649 C C . PHE B 1 247 ? -17.391 8.273 2.621 1 97.25 247 PHE B C 1
ATOM 4651 O O . PHE B 1 247 ? -16.344 8.172 3.252 1 97.25 247 PHE B O 1
ATOM 4658 N N . PHE B 1 248 ? -18.281 9.227 2.832 1 96.69 248 PHE B N 1
ATOM 4659 C CA . PHE B 1 248 ? -18.188 10.164 3.947 1 96.69 248 PHE B CA 1
ATOM 4660 C C . PHE B 1 248 ? -19.203 9.805 5.035 1 96.69 248 PHE B C 1
ATOM 4662 O O . PHE B 1 248 ? -20.406 9.789 4.793 1 96.69 248 PHE B O 1
ATOM 4669 N N . PRO B 1 249 ? -18.703 9.461 6.246 1 96.56 249 PRO B N 1
ATOM 4670 C CA . PRO B 1 249 ? -19.609 9.031 7.312 1 96.56 249 PRO B CA 1
ATOM 4671 C C . PRO B 1 249 ? -20.703 10.062 7.621 1 96.56 249 PRO B C 1
ATOM 4673 O O . PRO B 1 249 ? -20.406 11.258 7.676 1 96.56 249 PRO B O 1
ATOM 4676 N N . LYS B 1 250 ? -21.828 9.594 7.93 1 94.56 250 LYS B N 1
ATOM 4677 C CA . LYS B 1 250 ? -23 10.461 8.109 1 94.56 250 LYS B CA 1
ATOM 4678 C C . LYS B 1 250 ? -22.906 11.234 9.422 1 94.56 250 LYS B C 1
ATOM 4680 O O . LYS B 1 250 ? -23.484 12.312 9.555 1 94.56 250 LYS B O 1
ATOM 4685 N N . GLU B 1 251 ? -22.172 10.664 10.398 1 95.69 251 GLU B N 1
ATOM 4686 C CA . GLU B 1 251 ? -22.078 11.305 11.711 1 95.69 251 GLU B CA 1
ATOM 4687 C C . GLU B 1 251 ? -21.266 12.602 11.633 1 95.69 251 GLU B C 1
ATOM 4689 O O . GLU B 1 251 ? -21.406 13.477 12.484 1 95.69 251 GLU B O 1
ATOM 4694 N N . GLY B 1 252 ? -20.375 12.711 10.656 1 96.31 252 GLY B N 1
ATOM 4695 C CA . GLY B 1 252 ? -19.531 13.883 10.516 1 96.31 252 GLY B CA 1
ATOM 4696 C C . GLY B 1 252 ? -18.125 13.562 10.055 1 96.31 252 GLY B C 1
ATOM 4697 O O . GLY B 1 252 ? -17.781 12.398 9.828 1 96.31 252 GLY B O 1
ATOM 4698 N N . LEU B 1 253 ? -17.359 14.617 9.852 1 97.25 253 LEU B N 1
ATOM 4699 C CA . LEU B 1 253 ? -16.031 14.461 9.289 1 97.25 253 LEU B CA 1
ATOM 4700 C C . LEU B 1 253 ? -14.984 15.102 10.195 1 97.25 253 LEU B C 1
ATOM 4702 O O . LEU B 1 253 ? -15.125 16.266 10.586 1 97.25 253 LEU B O 1
ATOM 4706 N N . ALA B 1 254 ? -14.008 14.297 10.555 1 97.75 254 ALA B N 1
ATOM 4707 C CA . ALA B 1 254 ? -12.797 14.875 11.148 1 97.75 254 ALA B CA 1
ATOM 4708 C C . ALA B 1 254 ? -12.055 15.727 10.125 1 97.75 254 ALA B C 1
ATOM 4710 O O . ALA B 1 254 ? -12.141 15.492 8.922 1 97.75 254 ALA B O 1
ATOM 4711 N N . TRP B 1 255 ? -11.344 16.734 10.617 1 96.5 255 TRP B N 1
ATOM 4712 C CA . TRP B 1 255 ? -10.648 17.609 9.695 1 96.5 255 TRP B CA 1
ATOM 4713 C C . TRP B 1 255 ? -9.477 18.312 10.383 1 96.5 255 TRP B C 1
ATOM 4715 O O . TRP B 1 255 ? -9.398 18.344 11.609 1 96.5 255 TRP B O 1
ATOM 4725 N N . ASP B 1 256 ? -8.523 18.719 9.609 1 97.12 256 ASP B N 1
ATOM 4726 C CA . ASP B 1 256 ? -7.406 19.578 9.977 1 97.12 256 ASP B CA 1
ATOM 4727 C C . ASP B 1 256 ? -7.023 20.5 8.828 1 97.12 256 ASP B C 1
ATOM 4729 O O . ASP B 1 256 ? -7.703 20.531 7.797 1 97.12 256 ASP B O 1
ATOM 4733 N N . ILE B 1 257 ? -6.145 21.359 9.109 1 95.75 257 ILE B N 1
ATOM 4734 C CA . ILE B 1 257 ? -5.621 22.297 8.117 1 95.75 257 ILE B CA 1
ATOM 4735 C C . ILE B 1 257 ? -4.152 21.969 7.84 1 95.75 257 ILE B C 1
ATOM 4737 O O . ILE B 1 257 ? -3.375 21.734 8.766 1 95.75 257 ILE B O 1
ATOM 4741 N N . ASP B 1 258 ? -3.799 21.828 6.543 1 96.94 258 ASP B N 1
ATOM 4742 C CA . ASP B 1 258 ? -2.381 21.844 6.195 1 96.94 258 ASP B CA 1
ATOM 4743 C C . ASP B 1 258 ? -1.89 23.281 5.996 1 96.94 258 ASP B C 1
ATOM 4745 O O . ASP B 1 258 ? -2.594 24.109 5.414 1 96.94 258 ASP B O 1
ATOM 4749 N N . GLY B 1 259 ? -0.782 23.516 6.574 1 97.5 259 GLY B N 1
ATOM 4750 C CA . GLY B 1 259 ? -0.234 24.859 6.457 1 97.5 259 GLY B CA 1
ATOM 4751 C C . GLY B 1 259 ? 1.278 24.875 6.336 1 97.5 259 GLY B C 1
ATOM 4752 O O . GLY B 1 259 ? 1.889 23.875 5.957 1 97.5 259 GLY B O 1
ATOM 4753 N N . LEU B 1 260 ? 1.808 26.078 6.488 1 97.94 260 LEU B N 1
ATOM 4754 C CA . LEU B 1 260 ? 3.252 26.281 6.41 1 97.94 260 LEU B CA 1
ATOM 4755 C C . LEU B 1 260 ? 3.719 27.297 7.441 1 97.94 260 LEU B C 1
ATOM 4757 O O . LEU B 1 260 ? 2.9 28 8.047 1 97.94 260 LEU B O 1
ATOM 4761 N N . GLY B 1 261 ? 4.965 27.281 7.746 1 97.5 261 GLY B N 1
ATOM 4762 C CA . GLY B 1 261 ? 5.637 28.25 8.594 1 97.5 261 GLY B CA 1
ATOM 4763 C C . GLY B 1 261 ? 7.113 28.406 8.266 1 97.5 261 GLY B C 1
ATOM 4764 O O . GLY B 1 261 ? 7.703 27.531 7.617 1 97.5 261 GLY B O 1
ATOM 4765 N N . ILE B 1 262 ? 7.617 29.562 8.602 1 97.38 262 ILE B N 1
ATOM 4766 C CA . ILE B 1 262 ? 9.055 29.812 8.5 1 97.38 262 ILE B CA 1
ATOM 4767 C C . ILE B 1 262 ? 9.734 29.5 9.828 1 97.38 262 ILE B C 1
ATOM 4769 O O . ILE B 1 262 ? 9.242 29.906 10.891 1 97.38 262 ILE B O 1
ATOM 4773 N N . ILE B 1 263 ? 10.844 28.75 9.75 1 98.06 263 ILE B N 1
ATOM 4774 C CA . ILE B 1 263 ? 11.516 28.297 10.961 1 98.06 263 ILE B CA 1
ATOM 4775 C C . ILE B 1 263 ? 12.281 29.469 11.586 1 98.06 263 ILE B C 1
ATOM 4777 O O . ILE B 1 263 ? 12.945 30.234 10.883 1 98.06 263 ILE B O 1
ATOM 4781 N N . ASN B 1 264 ? 12.07 29.625 12.891 1 96.31 264 ASN B N 1
ATOM 4782 C CA . ASN B 1 264 ? 12.797 30.625 13.672 1 96.31 264 ASN B CA 1
ATOM 4783 C C . ASN B 1 264 ? 14.227 30.172 13.969 1 96.31 264 ASN B C 1
ATOM 4785 O O . ASN B 1 264 ? 14.445 29.359 14.867 1 96.31 264 ASN B O 1
ATOM 4789 N N . LYS B 1 265 ? 15.18 30.688 13.211 1 93.81 265 LYS B N 1
ATOM 4790 C CA . LYS B 1 265 ? 16.562 30.312 13.469 1 93.81 265 LYS B CA 1
ATOM 4791 C C . LYS B 1 265 ? 17.484 31.531 13.414 1 93.81 265 LYS B C 1
ATOM 4793 O O . LYS B 1 265 ? 17.062 32.625 12.992 1 93.81 265 LYS B O 1
ATOM 4798 N N . GLU B 1 266 ? 18.641 31.359 14.008 1 90.06 266 GLU B N 1
ATOM 4799 C CA . GLU B 1 266 ? 19.594 32.469 14.148 1 90.06 266 GLU B CA 1
ATOM 4800 C C . GLU B 1 266 ? 19.875 33.125 12.812 1 90.06 266 GLU B C 1
ATOM 4802 O O . GLU B 1 266 ? 19.844 34.344 12.703 1 90.06 266 GLU B O 1
ATOM 4807 N N . ASN B 1 267 ? 20.188 32.312 11.797 1 89.06 267 ASN B N 1
ATOM 4808 C CA . ASN B 1 267 ? 20.406 32.844 10.445 1 89.06 267 ASN B CA 1
ATOM 4809 C C . ASN B 1 267 ? 19.266 32.469 9.508 1 89.06 267 ASN B C 1
ATOM 4811 O O . ASN B 1 267 ? 19.359 31.469 8.773 1 89.06 267 ASN B O 1
ATOM 4815 N N . VAL B 1 268 ? 18.312 33.375 9.578 1 84.94 268 VAL B N 1
ATOM 4816 C CA . VAL B 1 268 ? 17.141 33.125 8.75 1 84.94 268 VAL B CA 1
ATOM 4817 C C . VAL B 1 268 ? 17.5 33.344 7.277 1 84.94 268 VAL B C 1
ATOM 4819 O O . VAL B 1 268 ? 18.125 34.344 6.918 1 84.94 268 VAL B O 1
ATOM 4822 N N . ASN B 1 269 ? 17.172 32.375 6.488 1 89.19 269 ASN B N 1
ATOM 4823 C CA . ASN B 1 269 ? 17.391 32.406 5.047 1 89.19 269 ASN B CA 1
ATOM 4824 C C . ASN B 1 269 ? 16.359 33.281 4.344 1 89.19 269 ASN B C 1
ATOM 4826 O O . ASN B 1 269 ? 15.172 32.969 4.328 1 89.19 269 ASN B O 1
ATOM 4830 N N . ASP B 1 270 ? 16.734 34.281 3.699 1 89.38 270 ASP B N 1
ATOM 4831 C CA . ASP B 1 270 ? 15.828 35.25 3.055 1 89.38 270 ASP B CA 1
ATOM 4832 C C . ASP B 1 270 ? 15.031 34.562 1.936 1 89.38 270 ASP B C 1
ATOM 4834 O O . ASP B 1 270 ? 13.922 35 1.622 1 89.38 270 ASP B O 1
ATOM 4838 N N . ASP B 1 271 ? 15.625 33.531 1.473 1 94.69 271 ASP B N 1
ATOM 4839 C CA . ASP B 1 271 ? 14.961 32.844 0.368 1 94.69 271 ASP B CA 1
ATOM 4840 C C . ASP B 1 271 ? 13.742 32.062 0.86 1 94.69 271 ASP B C 1
ATOM 4842 O O . ASP B 1 271 ? 12.898 31.641 0.062 1 94.69 271 ASP B O 1
ATOM 4846 N N . ALA B 1 272 ? 13.625 31.859 2.182 1 95.06 272 ALA B N 1
ATOM 4847 C CA . ALA B 1 272 ? 12.469 31.172 2.766 1 95.06 272 ALA B CA 1
ATOM 4848 C C . ALA B 1 272 ? 11.18 31.906 2.428 1 95.06 272 ALA B C 1
ATOM 4850 O O . ALA B 1 272 ? 10.172 31.281 2.1 1 95.06 272 ALA B O 1
ATOM 4851 N N . GLU B 1 273 ? 11.227 33.188 2.426 1 93.56 273 GLU B N 1
ATOM 4852 C CA . GLU B 1 273 ? 10.039 34 2.145 1 93.56 273 GLU B CA 1
ATOM 4853 C C . GLU B 1 273 ? 9.617 33.844 0.684 1 93.56 273 GLU B C 1
ATOM 4855 O O . GLU B 1 273 ? 8.43 33.906 0.373 1 93.56 273 GLU B O 1
ATOM 4860 N N . LYS B 1 274 ? 10.625 33.75 -0.182 1 94.12 274 LYS B N 1
ATOM 4861 C CA . LYS B 1 274 ? 10.297 33.531 -1.59 1 94.12 274 LYS B CA 1
ATOM 4862 C C . LYS B 1 274 ? 9.531 32.219 -1.787 1 94.12 274 LYS B C 1
ATOM 4864 O O . LYS B 1 274 ? 8.578 32.156 -2.564 1 94.12 274 LYS B O 1
ATOM 4869 N N . PHE B 1 275 ? 10.008 31.219 -1.081 1 96.5 275 PHE B N 1
ATOM 4870 C CA . PHE B 1 275 ? 9.336 29.922 -1.176 1 96.5 275 PHE B CA 1
ATOM 4871 C C . PHE B 1 275 ? 7.914 30.016 -0.631 1 96.5 275 PHE B C 1
ATOM 4873 O O . PHE B 1 275 ? 6.969 29.547 -1.27 1 96.5 275 PHE B O 1
ATOM 4880 N N . VAL B 1 276 ? 7.762 30.641 0.5 1 95.88 276 VAL B N 1
ATOM 4881 C CA . VAL B 1 276 ? 6.457 30.781 1.136 1 95.88 276 VAL B CA 1
ATOM 4882 C C . VAL B 1 276 ? 5.523 31.578 0.223 1 95.88 276 VAL B C 1
ATOM 4884 O O . VAL B 1 276 ? 4.363 31.203 0.032 1 95.88 276 VAL B O 1
ATOM 4887 N N . ASN B 1 277 ? 6.02 32.625 -0.379 1 93.94 277 ASN B N 1
ATOM 4888 C CA . ASN B 1 277 ? 5.211 33.438 -1.292 1 93.94 277 ASN B CA 1
ATOM 4889 C C . ASN B 1 277 ? 4.758 32.625 -2.5 1 93.94 277 ASN B C 1
ATOM 4891 O O . ASN B 1 277 ? 3.633 32.781 -2.977 1 93.94 277 ASN B O 1
ATOM 4895 N N . TYR B 1 278 ? 5.629 31.812 -2.91 1 95.56 278 TYR B N 1
ATOM 4896 C CA . TYR B 1 278 ? 5.23 30.984 -4.039 1 95.56 278 TYR B CA 1
ATOM 4897 C C . TYR B 1 278 ? 4.137 30 -3.635 1 95.56 278 TYR B C 1
ATOM 4899 O O . TYR B 1 278 ? 3.166 29.812 -4.367 1 95.56 278 TYR B O 1
ATOM 4907 N N . ILE B 1 279 ? 4.312 29.312 -2.463 1 96.12 279 ILE B N 1
ATOM 4908 C CA . ILE B 1 279 ? 3.344 28.312 -2.021 1 96.12 279 ILE B CA 1
ATOM 4909 C C . ILE B 1 279 ? 1.977 28.969 -1.843 1 96.12 279 ILE B C 1
ATOM 4911 O O . ILE B 1 279 ? 0.942 28.328 -2.057 1 96.12 279 ILE B O 1
ATOM 4915 N N . LEU B 1 280 ? 1.972 30.297 -1.604 1 93.75 280 LEU B N 1
ATOM 4916 C CA . LEU B 1 280 ? 0.729 31.031 -1.376 1 93.75 280 LEU B CA 1
ATOM 4917 C C . LEU B 1 280 ? 0.184 31.594 -2.684 1 93.75 280 LEU B C 1
ATOM 4919 O O . LEU B 1 280 ? -0.881 32.219 -2.699 1 93.75 280 LEU B O 1
ATOM 4923 N N . SER B 1 281 ? 0.856 31.359 -3.773 1 92.25 281 SER B N 1
ATOM 4924 C CA . SER B 1 281 ? 0.435 31.891 -5.062 1 92.25 281 SER B CA 1
ATOM 4925 C C . SER B 1 281 ? -0.775 31.141 -5.605 1 92.25 281 SER B C 1
ATOM 4927 O O . SER B 1 281 ? -1.076 30.031 -5.156 1 92.25 281 SER B O 1
ATOM 4929 N N . ASP B 1 282 ? -1.384 31.672 -6.648 1 90.88 282 ASP B N 1
ATOM 4930 C CA . ASP B 1 282 ? -2.52 31.047 -7.312 1 90.88 282 ASP B CA 1
ATOM 4931 C C . ASP B 1 282 ? -2.117 29.719 -7.945 1 90.88 282 ASP B C 1
ATOM 4933 O O . ASP B 1 282 ? -2.873 28.75 -7.891 1 90.88 282 ASP B O 1
ATOM 4937 N N . GLU B 1 283 ? -1.006 29.75 -8.484 1 92.56 283 GLU B N 1
ATOM 4938 C CA . GLU B 1 283 ? -0.529 28.531 -9.148 1 92.56 283 GLU B CA 1
ATOM 4939 C C . GLU B 1 283 ? -0.378 27.391 -8.156 1 92.56 283 GLU B C 1
ATOM 4941 O O . GLU B 1 283 ? -0.865 26.281 -8.398 1 92.56 283 GLU B O 1
ATOM 4946 N N . ALA B 1 284 ? 0.338 27.609 -7.078 1 93.81 284 ALA B N 1
ATOM 4947 C CA . ALA B 1 284 ? 0.564 26.562 -6.074 1 93.81 284 ALA B CA 1
ATOM 4948 C C . ALA B 1 284 ? -0.746 26.141 -5.414 1 93.81 284 ALA B C 1
ATOM 4950 O O . ALA B 1 284 ? -0.953 24.969 -5.125 1 93.81 284 ALA B O 1
ATOM 4951 N N . MET B 1 285 ? -1.628 27.109 -5.195 1 93.19 285 MET B N 1
ATOM 4952 C CA . MET B 1 285 ? -2.916 26.812 -4.578 1 93.19 285 MET B CA 1
ATOM 4953 C C . MET B 1 285 ? -3.795 26 -5.52 1 93.19 285 MET B C 1
ATOM 4955 O O . MET B 1 285 ? -4.605 25.188 -5.07 1 93.19 285 MET B O 1
ATOM 4959 N N . GLU B 1 286 ? -3.627 26.188 -6.789 1 92.44 286 GLU B N 1
ATOM 4960 C CA . GLU B 1 286 ? -4.324 25.328 -7.75 1 92.44 286 GLU B CA 1
ATOM 4961 C C . GLU B 1 286 ? -3.83 23.891 -7.68 1 92.44 286 GLU B C 1
ATOM 4963 O O . GLU B 1 286 ? -4.621 22.953 -7.781 1 92.44 286 GLU B O 1
ATOM 4968 N N . ILE B 1 287 ? -2.502 23.734 -7.516 1 92.12 287 ILE B N 1
ATOM 4969 C CA . ILE B 1 287 ? -1.952 22.391 -7.328 1 92.12 287 ILE B CA 1
ATOM 4970 C C . ILE B 1 287 ? -2.547 21.766 -6.07 1 92.12 287 ILE B C 1
ATOM 4972 O O . ILE B 1 287 ? -3.004 20.625 -6.102 1 92.12 287 ILE B O 1
ATOM 4976 N N . GLU B 1 288 ? -2.607 22.516 -4.996 1 93 288 GLU B N 1
ATOM 4977 C CA . GLU B 1 288 ? -3.193 22.094 -3.73 1 93 288 GLU B CA 1
ATOM 4978 C C . GLU B 1 288 ? -4.641 21.641 -3.914 1 93 288 GLU B C 1
ATOM 4980 O O . GLU B 1 288 ? -5.043 20.594 -3.391 1 93 288 GLU B O 1
ATOM 4985 N N . ALA B 1 289 ? -5.371 22.375 -4.691 1 92.25 289 ALA B N 1
ATOM 4986 C CA . ALA B 1 289 ? -6.797 22.109 -4.883 1 92.25 289 ALA B CA 1
ATOM 4987 C C . ALA B 1 289 ? -7.012 20.938 -5.832 1 92.25 289 ALA B C 1
ATOM 4989 O O . ALA B 1 289 ? -7.809 20.047 -5.547 1 92.25 289 ALA B O 1
ATOM 4990 N N . LYS B 1 290 ? -6.246 20.875 -6.875 1 90.19 290 LYS B N 1
ATOM 4991 C CA . LYS B 1 290 ? -6.555 19.938 -7.949 1 90.19 290 LYS B CA 1
ATOM 4992 C C . LYS B 1 290 ? -5.742 18.641 -7.801 1 90.19 290 LYS B C 1
ATOM 4994 O O . LYS B 1 290 ? -6.293 17.547 -7.902 1 90.19 290 LYS B O 1
ATOM 4999 N N . SER B 1 291 ? -4.457 18.781 -7.562 1 88.25 291 SER B N 1
ATOM 5000 C CA . SER B 1 291 ? -3.602 17.609 -7.496 1 88.25 291 SER B CA 1
ATOM 5001 C C . SER B 1 291 ? -3.734 16.906 -6.152 1 88.25 291 SER B C 1
ATOM 5003 O O . SER B 1 291 ? -3.635 15.68 -6.074 1 88.25 291 SER B O 1
ATOM 5005 N N . ARG B 1 292 ? -4.016 17.641 -5.113 1 88.38 292 ARG B N 1
ATOM 5006 C CA . ARG B 1 292 ? -4.188 17.031 -3.795 1 88.38 292 ARG B CA 1
ATOM 5007 C C . ARG B 1 292 ? -5.668 16.891 -3.447 1 88.38 292 ARG B C 1
ATOM 5009 O O . ARG B 1 292 ? -6.016 16.25 -2.457 1 88.38 292 ARG B O 1
ATOM 5016 N N . ASN B 1 293 ? -6.543 17.5 -4.254 1 91.44 293 ASN B N 1
ATOM 5017 C CA . ASN B 1 293 ? -7.988 17.5 -4.043 1 91.44 293 ASN B CA 1
ATOM 5018 C C . ASN B 1 293 ? -8.352 18 -2.65 1 91.44 293 ASN B C 1
ATOM 5020 O O . ASN B 1 293 ? -9.062 17.328 -1.904 1 91.44 293 ASN B O 1
ATOM 5024 N N . ARG B 1 294 ? -7.797 19.156 -2.324 1 92.81 294 ARG B N 1
ATOM 5025 C CA . ARG B 1 294 ? -7.988 19.781 -1.017 1 92.81 294 ARG B CA 1
ATOM 5026 C C . ARG B 1 294 ? -8.867 21.031 -1.125 1 92.81 294 ARG B C 1
ATOM 5028 O O . ARG B 1 294 ? -8.883 21.688 -2.166 1 92.81 294 ARG B O 1
ATOM 5035 N N . ILE B 1 295 ? -9.555 21.297 -0.025 1 88.88 295 ILE B N 1
ATOM 5036 C CA . ILE B 1 295 ? -10.297 22.547 0.082 1 88.88 295 ILE B CA 1
ATOM 5037 C C . ILE B 1 295 ? -9.352 23.672 0.492 1 88.88 295 ILE B C 1
ATOM 5039 O O . ILE B 1 295 ? -8.984 23.781 1.663 1 88.88 295 ILE B O 1
ATOM 5043 N N . VAL B 1 296 ? -9.062 24.531 -0.455 1 91.38 296 VAL B N 1
ATOM 5044 C CA . VAL B 1 296 ? -8.055 25.547 -0.19 1 91.38 296 VAL B CA 1
ATOM 5045 C C . VAL B 1 296 ? -8.656 26.672 0.646 1 91.38 296 VAL B C 1
ATOM 5047 O O . VAL B 1 296 ? -9.875 26.859 0.654 1 91.38 296 VAL B O 1
ATOM 5050 N N . THR B 1 297 ? -7.824 27.406 1.333 1 88 297 THR B N 1
ATOM 5051 C CA . THR B 1 297 ? -8.242 28.375 2.344 1 88 297 THR B CA 1
ATOM 5052 C C . THR B 1 297 ? -8.359 29.766 1.74 1 88 297 THR B C 1
ATOM 5054 O O . THR B 1 297 ? -8.508 30.75 2.467 1 88 297 THR B O 1
ATOM 5057 N N . LEU B 1 298 ? -8.281 29.844 0.45 1 83.69 298 LEU B N 1
ATOM 5058 C CA . LEU B 1 298 ? -8.406 31.141 -0.217 1 83.69 298 LEU B CA 1
ATOM 5059 C C . LEU B 1 298 ? -9.773 31.75 0.06 1 83.69 298 LEU B C 1
ATOM 5061 O O . LEU B 1 298 ? -10.758 31.047 0.244 1 83.69 298 LEU B O 1
ATOM 5065 N N . LYS B 1 299 ? -9.766 33.094 0.048 1 84.06 299 LYS B N 1
ATOM 5066 C CA . LYS B 1 299 ? -11.023 33.812 0.167 1 84.06 299 LYS B CA 1
ATOM 5067 C C . LYS B 1 299 ? -11.992 33.438 -0.944 1 84.06 299 LYS B C 1
ATOM 5069 O O . LYS B 1 299 ? -13.195 33.281 -0.706 1 84.06 299 LYS B O 1
ATOM 5074 N N . ASN B 1 300 ? -11.422 33.188 -2.127 1 80.81 300 ASN B N 1
ATOM 5075 C CA . ASN B 1 300 ? -12.172 32.656 -3.246 1 80.81 300 ASN B CA 1
ATOM 5076 C C . ASN B 1 300 ? -11.891 31.156 -3.426 1 80.81 300 ASN B C 1
ATOM 5078 O O . ASN B 1 300 ? -10.836 30.781 -3.932 1 80.81 300 ASN B O 1
ATOM 5082 N N . PRO B 1 301 ? -12.891 30.391 -3.102 1 78.12 301 PRO B N 1
ATOM 5083 C CA . PRO B 1 301 ? -12.602 28.953 -3.129 1 78.12 301 PRO B CA 1
ATOM 5084 C C . PRO B 1 301 ? -12.422 28.406 -4.547 1 78.12 301 PRO B C 1
ATOM 5086 O O . PRO B 1 301 ? -12.945 28.984 -5.504 1 78.12 301 PRO B O 1
ATOM 5089 N N . ILE B 1 302 ? -11.602 27.484 -4.668 1 82.62 302 ILE B N 1
ATOM 5090 C CA . ILE B 1 302 ? -11.461 26.703 -5.895 1 82.62 302 ILE B CA 1
ATOM 5091 C C . ILE B 1 302 ? -12.32 25.438 -5.809 1 82.62 302 ILE B C 1
ATOM 5093 O O . ILE B 1 302 ? -12.273 24.719 -4.816 1 82.62 302 ILE B O 1
ATOM 5097 N N . THR B 1 303 ? -13.062 25.219 -6.812 1 79.94 303 THR B N 1
ATOM 5098 C CA . THR B 1 303 ? -13.977 24.078 -6.816 1 79.94 303 THR B CA 1
ATOM 5099 C C . THR B 1 303 ? -13.211 22.766 -6.961 1 79.94 303 THR B C 1
ATOM 5101 O O . THR B 1 303 ? -12.273 22.672 -7.762 1 79.94 303 THR B O 1
ATOM 5104 N N . ILE B 1 304 ? -13.578 21.859 -6.094 1 82.75 304 ILE B N 1
ATOM 5105 C CA . ILE B 1 304 ? -13.016 20.531 -6.191 1 82.75 304 ILE B CA 1
ATOM 5106 C C . ILE B 1 304 ? -14.133 19.5 -6.348 1 82.75 304 ILE B C 1
ATOM 5108 O O . ILE B 1 304 ? -15.289 19.781 -6.008 1 82.75 304 ILE B O 1
ATOM 5112 N N . GLU B 1 305 ? -13.773 18.391 -6.965 1 83.31 305 GLU B N 1
ATOM 5113 C CA . GLU B 1 305 ? -14.789 17.406 -7.328 1 83.31 305 GLU B CA 1
ATOM 5114 C C . GLU B 1 305 ? -14.836 16.266 -6.312 1 83.31 305 GLU B C 1
ATOM 5116 O O . GLU B 1 305 ? -13.844 15.984 -5.633 1 83.31 305 GLU B O 1
ATOM 5121 N N . GLY B 1 306 ? -16.031 15.688 -6.219 1 89.94 306 GLY B N 1
ATOM 5122 C CA . GLY B 1 306 ? -16.188 14.414 -5.527 1 89.94 306 GLY B CA 1
ATOM 5123 C C . GLY B 1 306 ? -16.703 14.57 -4.113 1 89.94 306 GLY B C 1
ATOM 5124 O O . GLY B 1 306 ? -17.266 13.625 -3.545 1 89.94 306 GLY B O 1
ATOM 5125 N N . TYR B 1 307 ? -16.547 15.75 -3.498 1 90.81 307 TYR B N 1
ATOM 5126 C CA . TYR B 1 307 ? -17.047 15.969 -2.146 1 90.81 307 TYR B CA 1
ATOM 5127 C C . TYR B 1 307 ? -18.562 16.141 -2.15 1 90.81 307 TYR B C 1
ATOM 5129 O O . TYR B 1 307 ? -19.125 16.641 -3.127 1 90.81 307 TYR B O 1
ATOM 5137 N N . PRO B 1 308 ? -19.141 15.781 -0.969 1 89.25 308 PRO B N 1
ATOM 5138 C CA . PRO B 1 308 ? -20.547 16.188 -0.814 1 89.25 308 PRO B CA 1
ATOM 5139 C C . PRO B 1 308 ? -20.734 17.703 -0.858 1 89.25 308 PRO B C 1
ATOM 5141 O O . PRO B 1 308 ? -19.875 18.453 -0.375 1 89.25 308 PRO B O 1
ATOM 5144 N N . LYS B 1 309 ? -21.859 18.109 -1.384 1 87.44 309 LYS B N 1
ATOM 5145 C CA . LYS B 1 309 ? -22.141 19.547 -1.514 1 87.44 309 LYS B CA 1
ATOM 5146 C C . LYS B 1 309 ? -22.125 20.234 -0.152 1 87.44 309 LYS B C 1
ATOM 5148 O O . LYS B 1 309 ? -21.75 21.391 -0.041 1 87.44 309 LYS B O 1
ATOM 5153 N N . ASN B 1 310 ? -22.531 19.484 0.844 1 90.44 310 ASN B N 1
ATOM 5154 C CA . ASN B 1 310 ? -22.625 20.047 2.184 1 90.44 310 ASN B CA 1
ATOM 5155 C C . ASN B 1 310 ? -21.438 19.641 3.047 1 90.44 310 ASN B C 1
ATOM 5157 O O . ASN B 1 310 ? -21.578 19.484 4.262 1 90.44 310 ASN B O 1
ATOM 5161 N N . VAL B 1 311 ? -20.312 19.422 2.443 1 90.5 311 VAL B N 1
ATOM 5162 C CA . VAL B 1 311 ? -19.156 18.859 3.15 1 90.5 311 VAL B CA 1
ATOM 5163 C C . VAL B 1 311 ? -18.797 19.766 4.328 1 90.5 311 VAL B C 1
ATOM 5165 O O . VAL B 1 311 ? -18.406 19.281 5.395 1 90.5 311 VAL B O 1
ATOM 5168 N N . VAL B 1 312 ? -18.953 21.047 4.262 1 87.19 312 VAL B N 1
ATOM 5169 C CA . VAL B 1 312 ? -18.594 21.984 5.32 1 87.19 312 VAL B CA 1
ATOM 5170 C C . VAL B 1 312 ? -19.516 21.797 6.52 1 87.19 312 VAL B C 1
ATOM 5172 O O . VAL B 1 312 ? -19.094 21.906 7.668 1 87.19 312 VAL B O 1
ATOM 5175 N N . ASP B 1 313 ? -20.766 21.5 6.223 1 91 313 ASP B N 1
ATOM 5176 C CA . ASP B 1 313 ? -21.734 21.266 7.281 1 91 313 ASP B CA 1
ATOM 5177 C C . ASP B 1 313 ? -21.484 19.938 7.988 1 91 313 ASP B C 1
ATOM 5179 O O . ASP B 1 313 ? -22 19.703 9.086 1 91 313 ASP B O 1
ATOM 5183 N N . MET B 1 314 ? -20.688 19.109 7.355 1 93.94 314 MET B N 1
ATOM 5184 C CA . MET B 1 314 ? -20.438 17.766 7.895 1 93.94 314 MET B CA 1
ATOM 5185 C C . MET B 1 314 ? -19.219 17.766 8.82 1 93.94 314 MET B C 1
ATOM 5187 O O . MET B 1 314 ? -18.938 16.766 9.477 1 93.94 314 MET B O 1
ATOM 5191 N N . LEU B 1 315 ? -18.562 18.891 8.891 1 94.19 315 LEU B N 1
ATOM 5192 C CA . LEU B 1 315 ? -17.328 18.938 9.68 1 94.19 315 LEU B CA 1
ATOM 5193 C C . LEU B 1 315 ? -17.641 18.875 11.172 1 94.19 315 LEU B C 1
ATOM 5195 O O . LEU B 1 315 ? -18.547 19.562 11.648 1 94.19 315 LEU B O 1
ATOM 5199 N N . PHE B 1 316 ? -16.891 18.109 11.922 1 94.62 316 PHE B N 1
ATOM 5200 C CA . PHE B 1 316 ? -16.969 18.125 13.375 1 94.62 316 PHE B CA 1
ATOM 5201 C C . PHE B 1 316 ? -16.484 19.453 13.93 1 94.62 316 PHE B C 1
ATOM 5203 O O . PHE B 1 316 ? -15.727 20.172 13.273 1 94.62 316 PHE B O 1
ATOM 5210 N N . LYS B 1 317 ? -17.094 19.766 15.094 1 90.31 317 LYS B N 1
ATOM 5211 C CA . LYS B 1 317 ? -16.406 20.828 15.836 1 90.31 317 LYS B CA 1
ATOM 5212 C C . LYS B 1 317 ? -14.977 20.422 16.172 1 90.31 317 LYS B C 1
ATOM 5214 O O . LYS B 1 317 ? -14.734 19.281 16.609 1 90.31 317 LYS B O 1
ATOM 5219 N N . ASN B 1 318 ? -14.039 21.25 15.883 1 94.5 318 ASN B N 1
ATOM 5220 C CA . ASN B 1 318 ? -12.633 20.922 16.094 1 94.5 318 ASN B CA 1
ATOM 5221 C C . ASN B 1 318 ? -11.844 22.156 16.547 1 94.5 318 ASN B C 1
ATOM 5223 O O . ASN B 1 318 ? -11.625 23.078 15.766 1 94.5 318 ASN B O 1
ATOM 5227 N N . ASP B 1 319 ? -11.516 22.172 17.828 1 95.31 319 ASP B N 1
ATOM 5228 C CA . ASP B 1 319 ? -10.602 23.172 18.359 1 95.31 319 ASP B CA 1
ATOM 5229 C C . ASP B 1 319 ? -9.148 22.75 18.172 1 95.31 319 ASP B C 1
ATOM 5231 O O . ASP B 1 319 ? -8.625 21.938 18.938 1 95.31 319 ASP B O 1
ATOM 5235 N N . LEU B 1 320 ? -8.523 23.344 17.172 1 94.56 320 LEU B N 1
ATOM 5236 C CA . LEU B 1 320 ? -7.168 22.953 16.812 1 94.56 320 LEU B CA 1
ATOM 5237 C C . LEU B 1 320 ? -6.199 23.219 17.953 1 94.56 320 LEU B C 1
ATOM 5239 O O . LEU B 1 320 ? -5.227 22.484 18.141 1 94.56 320 LEU B O 1
ATOM 5243 N N . ASN B 1 321 ? -6.414 24.281 18.688 1 93.75 321 ASN B N 1
ATOM 5244 C CA . ASN B 1 321 ? -5.562 24.578 19.844 1 93.75 321 ASN B CA 1
ATOM 5245 C C . ASN B 1 321 ? -5.699 23.5 20.922 1 93.75 321 ASN B C 1
ATOM 5247 O O . ASN B 1 321 ? -4.707 23.078 21.516 1 93.75 321 ASN B O 1
ATOM 5251 N N . TRP B 1 322 ? -6.922 23.141 21.156 1 95.75 322 TRP B N 1
ATOM 5252 C CA . TRP B 1 322 ? -7.117 22.062 22.125 1 95.75 322 TRP B CA 1
ATOM 5253 C C . TRP B 1 322 ? -6.395 20.797 21.672 1 95.75 322 TRP B C 1
ATOM 5255 O O . TRP B 1 322 ? -5.707 20.141 22.469 1 95.75 322 TRP B O 1
ATOM 5265 N N . ALA B 1 323 ? -6.617 20.453 20.406 1 96.75 323 ALA B N 1
ATOM 5266 C CA . ALA B 1 323 ? -5.98 19.25 19.859 1 96.75 323 ALA B CA 1
ATOM 5267 C C . ALA B 1 323 ? -4.465 19.312 20.047 1 96.75 323 ALA B C 1
ATOM 5269 O O . ALA B 1 323 ? -3.854 18.328 20.484 1 96.75 323 ALA B O 1
ATOM 5270 N N . SER B 1 324 ? -3.904 20.391 19.734 1 95.19 324 SER B N 1
ATOM 5271 C CA . SER B 1 324 ? -2.459 20.578 19.844 1 95.19 324 SER B CA 1
ATOM 5272 C C . SER B 1 324 ? -1.985 20.453 21.281 1 95.19 324 SER B C 1
ATOM 5274 O O . SER B 1 324 ? -0.986 19.781 21.562 1 95.19 324 SER B O 1
ATOM 5276 N N . ASN B 1 325 ? -2.67 21.047 22.203 1 94.5 325 ASN B N 1
ATOM 5277 C CA . ASN B 1 325 ? -2.295 21.078 23.609 1 94.5 325 ASN B CA 1
ATOM 5278 C C . ASN B 1 325 ? -2.447 19.703 24.25 1 94.5 325 ASN B C 1
ATOM 5280 O O . ASN B 1 325 ? -1.834 19.422 25.281 1 94.5 325 ASN B O 1
ATOM 5284 N N . ASN B 1 326 ? -3.252 18.891 23.641 1 97.06 326 ASN B N 1
ATOM 5285 C CA . ASN B 1 326 ? -3.492 17.562 24.203 1 97.06 326 ASN B CA 1
ATOM 5286 C C . ASN B 1 326 ? -2.807 16.469 23.375 1 97.06 326 ASN B C 1
ATOM 5288 O O . ASN B 1 326 ? -3.049 15.289 23.578 1 97.06 326 ASN B O 1
ATOM 5292 N N . LYS B 1 327 ? -1.999 16.828 22.406 1 96 327 LYS B N 1
ATOM 5293 C CA . LYS B 1 327 ? -1.414 15.883 21.453 1 96 327 LYS B CA 1
ATOM 5294 C C . LYS B 1 327 ? -0.597 14.812 22.172 1 96 327 LYS B C 1
ATOM 5296 O O . LYS B 1 327 ? -0.807 13.617 21.969 1 96 327 LYS B O 1
ATOM 5301 N N . SER B 1 328 ? 0.29 15.211 23.062 1 94.25 328 SER B N 1
ATOM 5302 C CA . SER B 1 328 ? 1.146 14.25 23.766 1 94.25 328 SER B CA 1
ATOM 5303 C C . SER B 1 328 ? 0.323 13.281 24.609 1 94.25 328 SER B C 1
ATOM 5305 O O . SER B 1 328 ? 0.572 12.078 24.594 1 94.25 328 SER B O 1
ATOM 5307 N N . LYS B 1 329 ? -0.657 13.82 25.312 1 96.62 329 LYS B N 1
ATOM 5308 C CA . LYS B 1 329 ? -1.521 13 26.156 1 96.62 329 LYS B CA 1
ATOM 5309 C C . LYS B 1 329 ? -2.297 11.984 25.328 1 96.62 329 LYS B C 1
ATOM 5311 O O . LYS B 1 329 ? -2.408 10.812 25.703 1 96.62 329 LYS B O 1
ATOM 5316 N N . ILE B 1 330 ? -2.836 12.422 24.219 1 97.75 330 ILE B N 1
ATOM 5317 C CA . ILE B 1 330 ? -3.629 11.57 23.344 1 97.75 330 ILE B CA 1
ATOM 5318 C C . ILE B 1 330 ? -2.752 10.453 22.781 1 97.75 330 ILE B C 1
ATOM 5320 O O . ILE B 1 330 ? -3.139 9.281 22.797 1 97.75 330 ILE B O 1
ATOM 5324 N N . ILE B 1 331 ? -1.546 10.781 22.328 1 96.25 331 ILE B N 1
ATOM 5325 C CA . ILE B 1 331 ? -0.641 9.812 21.719 1 96.25 331 ILE B CA 1
ATOM 5326 C C . ILE B 1 331 ? -0.18 8.805 22.766 1 96.25 331 ILE B C 1
ATOM 5328 O O . ILE B 1 331 ? -0.093 7.609 22.5 1 96.25 331 ILE B O 1
ATOM 5332 N N . GLU B 1 332 ? 0.1 9.273 23.969 1 95.94 332 GLU B N 1
ATOM 5333 C CA . GLU B 1 332 ? 0.5 8.391 25.062 1 95.94 332 GLU B CA 1
ATOM 5334 C C . GLU B 1 332 ? -0.602 7.387 25.391 1 95.94 332 GLU B C 1
ATOM 5336 O O . GLU B 1 332 ? -0.335 6.195 25.547 1 95.94 332 GLU B O 1
ATOM 5341 N N . GLU B 1 333 ? -1.829 7.883 25.516 1 97.69 333 GLU B N 1
ATOM 5342 C CA . GLU B 1 333 ? -2.955 6.996 25.812 1 97.69 333 GLU B CA 1
ATOM 5343 C C . GLU B 1 333 ? -3.166 5.992 24.672 1 97.69 333 GLU B C 1
ATOM 5345 O O . GLU B 1 333 ? -3.434 4.816 24.938 1 97.69 333 GLU B O 1
ATOM 5350 N N . TRP B 1 334 ? -3.041 6.445 23.422 1 97.88 334 TRP B N 1
ATOM 5351 C CA . TRP B 1 334 ? -3.135 5.57 22.25 1 97.88 334 TRP B CA 1
ATOM 5352 C C . TRP B 1 334 ? -2.105 4.445 22.328 1 97.88 334 TRP B C 1
ATOM 5354 O O . TRP B 1 334 ? -2.443 3.273 22.156 1 97.88 334 TRP B O 1
ATOM 5364 N N . ASN B 1 335 ? -0.865 4.836 22.578 1 95.62 335 ASN B N 1
ATOM 5365 C CA . ASN B 1 335 ? 0.217 3.857 22.641 1 95.62 335 ASN B CA 1
ATOM 5366 C C . ASN B 1 335 ? -0.009 2.846 23.766 1 95.62 335 ASN B C 1
ATOM 5368 O O . ASN B 1 335 ? 0.284 1.659 23.609 1 95.62 335 ASN B O 1
ATOM 5372 N N . LYS B 1 336 ? -0.494 3.27 24.891 1 95.44 336 LYS B N 1
ATOM 5373 C CA . LYS B 1 336 ? -0.802 2.389 26.016 1 95.44 336 LYS B CA 1
ATOM 5374 C C . LYS B 1 336 ? -1.854 1.354 25.625 1 95.44 336 LYS B C 1
ATOM 5376 O O . LYS B 1 336 ? -1.77 0.194 26.031 1 95.44 336 LYS B O 1
ATOM 5381 N N . ARG B 1 337 ? -2.787 1.743 24.797 1 96.19 337 ARG B N 1
ATOM 5382 C CA . ARG B 1 337 ? -3.932 0.896 24.484 1 96.19 337 ARG B CA 1
ATOM 5383 C C . ARG B 1 337 ? -3.613 -0.037 23.312 1 96.19 337 ARG B C 1
ATOM 5385 O O . ARG B 1 337 ? -4.027 -1.198 23.312 1 96.19 337 ARG B O 1
ATOM 5392 N N . TYR B 1 338 ? -2.887 0.446 22.328 1 93.62 338 TYR B N 1
ATOM 5393 C CA . TYR B 1 338 ? -2.926 -0.253 21.047 1 93.62 338 TYR B CA 1
ATOM 5394 C C . TYR B 1 338 ? -1.521 -0.583 20.562 1 93.62 338 TYR B C 1
ATOM 5396 O O . TYR B 1 338 ? -1.351 -1.275 19.547 1 93.62 338 TYR B O 1
ATOM 5404 N N . SER B 1 339 ? -0.478 0.069 21.078 1 79.38 339 SER B N 1
ATOM 5405 C CA . SER B 1 339 ? 0.874 -0.255 20.625 1 79.38 339 SER B CA 1
ATOM 5406 C C . SER B 1 339 ? 1.317 -1.616 21.156 1 79.38 339 SER B C 1
ATOM 5408 O O . SER B 1 339 ? 0.979 -1.995 22.281 1 79.38 339 SER B O 1
ATOM 5410 N N . VAL B 1 340 ? 1.34 -2.662 20.359 1 60.19 340 VAL B N 1
ATOM 5411 C CA . VAL B 1 340 ? 1.643 -4.059 20.672 1 60.19 340 VAL B CA 1
ATOM 5412 C C . VAL B 1 340 ? 2.863 -4.137 21.578 1 60.19 340 VAL B C 1
ATOM 5414 O O . VAL B 1 340 ? 3.236 -5.219 22.031 1 60.19 340 VAL B O 1
ATOM 5417 N N . ASN B 1 341 ? 3.812 -3.254 21.828 1 45.94 341 ASN B N 1
ATOM 5418 C CA . ASN B 1 341 ? 4.949 -3.721 22.625 1 45.94 341 ASN B CA 1
ATOM 5419 C C . ASN B 1 341 ? 4.539 -4.047 24.062 1 45.94 341 ASN B C 1
ATOM 5421 O O . ASN B 1 341 ? 5.277 -3.75 25 1 45.94 341 ASN B O 1
ATOM 5425 N N . LYS B 1 342 ? 3.303 -4.168 24.531 1 39.47 342 LYS B N 1
ATOM 5426 C CA . LYS B 1 342 ? 3.232 -4.465 25.953 1 39.47 342 LYS B CA 1
ATOM 5427 C C . LYS B 1 342 ? 4.207 -5.574 26.328 1 39.47 342 LYS B C 1
ATOM 5429 O O . LYS B 1 342 ? 4.559 -5.723 27.516 1 39.47 342 LYS B O 1
ATOM 5434 N N . LYS B 1 343 ? 4.133 -6.871 25.875 1 28.61 343 LYS B N 1
ATOM 5435 C CA . LYS B 1 343 ? 4.824 -7.844 26.719 1 28.61 343 LYS B CA 1
ATOM 5436 C C . LYS B 1 343 ? 6.328 -7.578 26.75 1 28.61 343 LYS B C 1
ATOM 5438 O O . LYS B 1 343 ? 6.938 -7.34 25.703 1 28.61 343 LYS B O 1
#

Sequence (686 aa):
MSYMKKLISVVLSFIMTAMFFSGCNSKSNREITVYTAVEDNLIEEYIQGFNKVNSDIKVNIVRGSTGDITSKLLAEKDKPVADVVWGLAATSLIVLDETELLKPCKVEGLKNINPKFIDTKNKEPHWIGLSLWTNAITANLEEMKNKGVEIPKSYKELLKPEYKNQISMPNPASSGTGFMFVSCLIQSLGEKEAWSYLDKINESMRVYEHSGMGPIKSTEMGEQFIGLGMGGESLLEEKKHKQIKTFFPKEGLAWDIDGLGIINKENVNDDAEKFVNYILSDEAMEIEAKSRNRIVTLKNPITIEGYPKNVVDMLFKNDLNWASNNKSKIIEEWNKRYSVNKKMSYMKKLISVVLSFIMTAMFFSGCNSKSNREITVYTAVEDNLIEEYIQGFNKVNSDIKVNIVRGSTGDITSKLLAEKDKPVADVVWGLAATSLIVLDETELLKPCKVEGLKNINPKFIDTKNKEPHWIGLSLWTNAITANLEEMKNKGVEIPKSYKELLKPEYKNQISMPNPASSGTGFMFVSCLIQSLGEKEAWSYLDKINESMRVYEHSGMGPIKSTEMGEQFIGLGMGGESLLEEKKHKQIKTFFPKEGLAWDIDGLGIINKENVNDDAEKFVNYILSDEAMEIEAKSRNRIVTLKNPITIEGYPKNVVDMLFKNDLNWASNNKSKIIEEWNKRYSVNKK